Protein 8PUS (pdb70)

B-factor: mean 67.74, std 20.2, range [32.0, 167.31]

Radius of gyration: 21.37 Å; Cα contacts (8 Å, |Δi|>4): 788; chains: 1; bounding box: 56×50×57 Å

Organism: Mus musculus (NCBI:txid10090)

Nearest PDB structures (foldseek):
  8pum-assembly1_A  TM=1.002E+00  e=3.180E-78  Mus musculus
  1jg8-assembly1_C  TM=9.652E-01  e=4.808E-42  Thermotoga maritima
  1lw5-assembly1_B  TM=9.329E-01  e=9.599E-43  Thermotoga maritima
  4lnj-assembly1_A  TM=9.429E-01  e=7.594E-38  Escherichia coli WV_060327
  3lws-assembly3_E  TM=8.381E-01  e=1.483E-22  Exiguobacterium sibiricum 255-15

InterPro domains:
  IPR001597 Aromatic amino acid beta-eliminating lyase/threonine aldolase [PF01212] (42-331)
  IPR015421 Pyridoxal phosphate-dependent transferase, major domain [G3DSA:3.40.640.10] (36-288)
  IPR015422 Pyridoxal phosphate-dependent transferase, small domain [G3DSA:3.90.1150.10] (292-398)
  IPR015424 Pyridoxal phosphate-dependent transferase [SSF53383] (41-397)
  IPR023603 Low specificity L-threonine aldolase-like [NF041359] (39-389)
  IPR023603 Low specificity L-threonine aldolase-like [PIRSF017617] (39-391)

Solvent-accessible surface area: 15727 Å² total; per-residue (Å²): 102,87,2,25,0,82,19,0,69,36,8,170,29,23,108,50,4,136,142,21,45,90,104,25,103,59,15,24,15,26,148,66,108,5,66,12,2,100,74,0,31,103,109,0,9,154,43,2,59,26,92,113,5,11,1,0,25,67,14,64,27,0,0,15,0,0,0,37,8,21,5,129,133,230,48,2,16,0,0,0,2,75,84,3,67,1,72,66,117,14,160,39,5,7,67,124,87,21,61,8,103,28,63,44,14,46,6,82,77,123,4,22,6,46,49,87,57,0,81,149,14,3,62,186,7,71,70,38,124,198,65,50,46,14,29,0,0,3,5,9,0,3,2,7,22,14,4,0,31,13,0,66,36,79,19,0,102,75,0,10,121,26,0,96,81,53,60,2,128,0,0,1,3,1,15,18,1,8,4,0,2,31,40,66,221,48,73,13,12,95,0,6,108,30,18,51,0,0,0,3,6,0,25,30,4,7,0,1,45,61,1,0,0,0,0,2,47,109,123,23,12,44,52,2,94,156,26,5,86,88,54,61,0,18,47,96,92,4,0,60,35,0,8,0,0,27,32,1,19,76,47,1,96,113,8,1,40,124,3,24,113,14,0,49,102,0,0,99,6,5,94,110,52,90,20,96,13,6,68,16,79,14,86,49,7,65,1,1,1,0,42,0,82,11,50,91,29,66,13,54,68,0,12,114,111,0,68,49,65,50,88,110,1,74,77,121,41,49,124,36,5,88,0,27,10,88,62,56,72,147,104,4,0,11,0,0,0,3,75,68,7,54,63,88,20,1,52,6,0,7,86,5,0,60,11,6,6,65,79,46,142,145

Sequence (362 aa):
HMVDLRSDTVTRPGPAMRRAMAEAVVGDDDYGEDPTVHELQEKAAELLGVERTLFVPTNTMANLISVMGHCRRRGSQVLLGQECHLHVYEQGGVAQIAGVHSHPLPPDDLLPPYYGGTTLDLNELERALTRGSGSPYHPVCELVYLENTHSSAGGRVLPVDYLRQVCLLAHAHGARVHMDGARLMNAAVALRIPPARLVEHCDSVSFCFSKGLGAPVGALVGGSKDFIGEAWRLRKALGGGMRQAGVLAAAALVGLAEAEEVLPRDHENAQRFAKGLQDLASPICSVDPATVETNMVLVQVAGLPPSELCQRLQAVSAEEVAQTGRAVRVLLFPWTEQSVRAVWHRDVSAQDTELALKKWEFVLRQLRP

Structure (mmCIF, N/CA/C/O backbone):
data_8PUS
#
_entry.id   8PUS
#
_cell.length_a   83.694
_cell.length_b   100.524
_cell.length_c   171.257
_cell.angle_alpha   90.000
_cell.angle_beta   90.000
_cell.angle_gamma   90.000
#
_symmetry.space_group_name_H-M   'F 2 2 2'
#
loop_
_entity.id
_entity.type
_entity.pdbx_description
1 polymer 'L-threonine aldolase'
2 water water
#
loop_
_atom_site.group_PDB
_atom_site.id
_atom_site.type_symbol
_atom_site.label_atom_id
_atom_site.label_alt_id
_atom_site.label_comp_id
_atom_site.label_asym_id
_atom_site.label_entity_id
_atom_site.label_seq_id
_atom_site.pdbx_PDB_ins_code
_atom_site.Cartn_x
_atom_site.Cartn_y
_atom_site.Cartn_z
_atom_site.occupancy
_atom_site.B_iso_or_equiv
_atom_site.auth_seq_id
_atom_site.auth_comp_id
_atom_site.auth_asym_id
_atom_site.auth_atom_id
_atom_site.pdbx_PDB_model_num
ATOM 1 N N . HIS A 1 21 ? 22.61500 17.03800 -39.42400 1.000 89.68707 39 HIS A N 1
ATOM 2 C CA . HIS A 1 21 ? 22.49500 15.59400 -39.26000 1.000 90.37926 39 HIS A CA 1
ATOM 3 C C . HIS A 1 21 ? 22.45500 15.22100 -37.78100 1.000 85.20232 39 HIS A C 1
ATOM 4 O O . HIS A 1 21 ? 23.16400 15.80800 -36.96600 1.000 83.97059 39 HIS A O 1
ATOM 11 N N . MET A 1 22 ? 21.62200 14.23900 -37.44200 1.000 87.80263 40 MET A N 1
ATOM 12 C CA . MET A 1 22 ? 21.38800 13.83700 -36.06100 1.000 81.46240 40 MET A CA 1
ATOM 13 C C . MET A 1 22 ? 21.86000 12.40600 -35.85500 1.000 75.64854 40 MET A C 1
ATOM 14 O O . MET A 1 22 ? 21.50500 11.51300 -36.63200 1.000 71.88757 40 MET A O 1
ATOM 19 N N . VAL A 1 23 ? 22.65200 12.19300 -34.80800 1.000 71.33224 41 VAL A N 1
ATOM 20 C CA . VAL A 1 23 ? 23.04700 10.86000 -34.36100 1.000 68.28450 41 VAL A CA 1
ATOM 21 C C . VAL A 1 23 ? 22.65700 10.77400 -32.89100 1.000 65.86316 41 VAL A C 1
ATOM 22 O O . VAL A 1 23 ? 23.33400 11.34100 -32.02600 1.000 65.27362 41 VAL A O 1
ATOM 26 N N . ASP A 1 24 ? 21.56400 10.07100 -32.60500 1.000 61.20997 42 ASP A N 1
ATOM 27 C CA . ASP A 1 24 ? 20.96500 10.02400 -31.27400 1.000 57.38583 42 ASP A CA 1
ATOM 28 C C . ASP A 1 24 ? 21.43300 8.75900 -30.56200 1.000 59.07814 42 ASP A C 1
ATOM 29 O O . ASP A 1 24 ? 20.94600 7.66000 -30.84400 1.000 58.39384 42 ASP A O 1
ATOM 34 N N . LEU A 1 25 ? 22.37200 8.91700 -29.63100 1.000 58.42016 43 LEU A N 1
ATOM 35 C CA . LEU A 1 25 ? 22.87100 7.80900 -28.82700 1.000 57.39372 43 LEU A CA 1
ATOM 36 C C . LEU A 1 25 ? 22.45400 7.92700 -27.36600 1.000 57.33582 43 LEU A C 1
ATOM 37 O O . LEU A 1 25 ? 23.09700 7.33400 -26.49600 1.000 58.10960 43 LEU A O 1
ATOM 42 N N . ARG A 1 26 ? 21.39300 8.68800 -27.08100 1.000 56.93051 44 ARG A N 1
ATOM 43 C CA . ARG A 1 26 ? 20.91400 8.81300 -25.70800 1.000 58.20435 44 ARG A CA 1
ATOM 44 C C . ARG A 1 26 ? 20.40500 7.48100 -25.17700 1.000 54.36178 44 ARG A C 1
ATOM 45 O O . ARG A 1 26 ? 20.67800 7.12100 -24.02600 1.000 52.62473 44 ARG A O 1
ATOM 53 N N . SER A 1 27 ? 19.66500 6.73900 -25.99700 1.000 50.68502 45 SER A N 1
ATOM 54 C CA . SER A 1 27 ? 19.12400 5.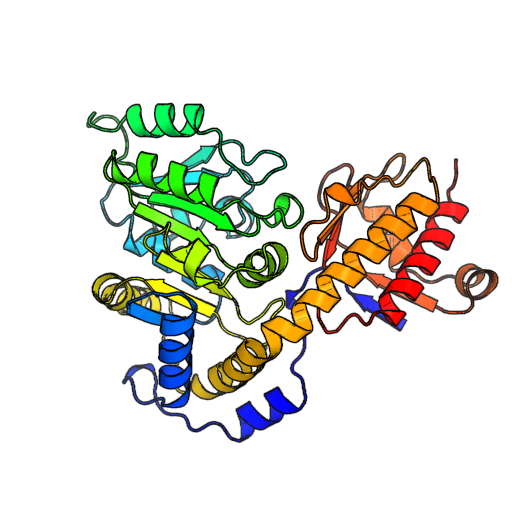45000 -25.58800 1.000 50.73240 45 SER A CA 1
ATOM 55 C C . SER A 1 27 ? 18.70700 4.67300 -26.82600 1.000 50.04284 45 SER A C 1
ATOM 56 O O . SER A 1 27 ? 18.52500 5.23900 -27.90700 1.000 46.98195 45 SER A O 1
ATOM 59 N N . ASP A 1 28 ? 18.55300 3.36400 -26.64900 1.000 46.66875 46 ASP A N 1
ATOM 60 C CA . ASP A 1 28 ? 18.04900 2.50100 -27.70600 1.000 45.38965 46 ASP A CA 1
ATOM 61 C C . ASP A 1 28 ? 16.52700 2.41300 -27.72100 1.000 50.87189 46 ASP A C 1
ATOM 62 O O . ASP A 1 28 ? 15.97400 1.66000 -28.53000 1.000 51.34300 46 ASP A O 1
ATOM 67 N N . THR A 1 29 ? 15.83800 3.16000 -26.84900 1.000 48.30842 47 THR A N 1
ATOM 68 C CA . THR A 1 29 ? 14.38200 3.24200 -26.91000 1.000 51.69304 47 THR A CA 1
ATOM 69 C C . THR A 1 29 ? 13.88700 4.11000 -28.06200 1.000 46.67928 47 THR A C 1
ATOM 70 O O . THR A 1 29 ? 12.70800 4.02100 -28.42300 1.000 44.87907 47 THR A O 1
ATOM 74 N N . VAL A 1 30 ? 14.75100 4.93300 -28.65400 1.000 45.24753 48 VAL A N 1
ATOM 75 C CA . VAL A 1 30 ? 14.32500 5.89000 -29.67100 1.000 46.93721 48 VAL A CA 1
ATOM 76 C C . VAL A 1 30 ? 14.17500 5.21600 -31.02800 1.000 48.65847 48 VAL A C 1
ATOM 77 O O . VAL A 1 30 ? 13.93900 5.88900 -32.03700 1.000 54.01963 48 VAL A O 1
ATOM 81 N N . THR A 1 31 ? 14.31300 3.89200 -31.06900 1.000 44.98697 49 THR A N 1
ATOM 82 C CA . THR A 1 31 ? 14.15100 3.17600 -32.32800 1.000 48.59267 49 THR A CA 1
ATOM 83 C C . THR A 1 31 ? 12.74200 3.37300 -32.86800 1.000 50.85873 49 THR A C 1
ATOM 84 O O . THR A 1 31 ? 11.75600 3.19600 -32.14800 1.000 49.57700 49 THR A O 1
ATOM 88 N N . ARG A 1 32 ? 12.65500 3.74300 -34.13400 1.000 51.48512 50 ARG A N 1
ATOM 89 C CA . ARG A 1 32 ? 11.41800 4.00700 -34.84100 1.000 52.91424 50 ARG A CA 1
ATOM 90 C C . ARG A 1 32 ? 11.06200 2.83700 -35.75500 1.000 55.97250 50 ARG A C 1
ATOM 91 O O . ARG A 1 32 ? 11.94800 2.14700 -36.26300 1.000 61.97322 50 ARG A O 1
ATOM 99 N N . PRO A 1 33 ? 9.77000 2.57600 -35.96700 1.000 58.39911 51 PRO A N 1
ATOM 100 C CA . PRO A 1 33 ? 9.37200 1.37200 -36.71200 1.000 57.30687 51 PRO A CA 1
ATOM 101 C C . PRO A 1 33 ? 9.80700 1.42900 -38.16800 1.000 62.86543 51 PRO A C 1
ATOM 102 O O . PRO A 1 33 ? 9.73800 2.47400 -38.82000 1.000 64.46036 51 PRO A O 1
ATOM 106 N N . GLY A 1 34 ? 10.25400 0.28400 -38.67500 1.000 64.57090 52 GLY A N 1
ATOM 107 C CA . GLY A 1 34 ? 10.62900 0.15800 -40.06500 1.000 63.63921 52 GLY A CA 1
ATOM 108 C C . GLY A 1 34 ? 9.43600 -0.16400 -40.94400 1.000 68.46347 52 GLY A C 1
ATOM 109 O O . GLY A 1 34 ? 8.32100 -0.38100 -40.46100 1.000 72.62976 52 GLY A O 1
ATOM 110 N N . PRO A 1 35 ? 9.64600 -0.19600 -42.26300 1.000 69.13724 53 PRO A N 1
ATOM 111 C CA . PRO A 1 35 ? 8.51300 -0.45600 -43.17200 1.000 71.32697 53 PRO A CA 1
ATOM 112 C C . PRO A 1 35 ? 7.91600 -1.84100 -43.01600 1.000 71.10063 53 PRO A C 1
ATOM 113 O O . PRO A 1 35 ? 6.70800 -2.00400 -43.21000 1.000 72.37447 53 PRO A O 1
ATOM 117 N N . ALA A 1 36 ? 8.72800 -2.85100 -42.69300 1.000 69.19777 54 ALA A N 1
ATOM 118 C CA . ALA A 1 36 ? 8.17600 -4.17900 -42.44800 1.000 70.91377 54 ALA A CA 1
ATOM 119 C C . ALA A 1 36 ? 7.30600 -4.18400 -41.19700 1.000 70.32422 54 ALA A C 1
ATOM 120 O O . ALA A 1 36 ? 6.26600 -4.85300 -41.15400 1.000 69.57150 54 ALA A O 1
ATOM 122 N N . MET A 1 37 ? 7.71600 -3.43700 -40.16900 1.000 66.07108 55 MET A N 1
ATOM 123 C CA . MET A 1 37 ? 6.89900 -3.31300 -38.96800 1.000 62.95228 55 MET A CA 1
ATOM 124 C C . MET A 1 37 ? 5.62700 -2.52300 -39.24400 1.000 64.33666 55 MET A C 1
ATOM 125 O O . MET A 1 37 ? 4.54800 -2.89100 -38.76800 1.000 68.33188 55 MET A O 1
ATOM 130 N N . ARG A 1 38 ? 5.73600 -1.42800 -40.00300 1.000 66.51587 56 ARG A N 1
ATOM 131 C CA . ARG A 1 38 ? 4.55700 -0.62300 -40.30700 1.000 66.57114 56 ARG A CA 1
ATOM 132 C C . ARG A 1 38 ? 3.53600 -1.42200 -41.10400 1.000 70.30580 56 ARG A C 1
ATOM 133 O O . ARG A 1 38 ? 2.32500 -1.26900 -40.90300 1.000 70.09788 56 ARG A O 1
ATOM 141 N N . ARG A 1 39 ? 4.00400 -2.28400 -42.00900 1.000 70.55320 57 ARG A N 1
ATOM 142 C CA . ARG A 1 39 ? 3.08900 -3.14500 -42.75000 1.000 73.68778 57 ARG A CA 1
ATOM 143 C C . ARG A 1 39 ? 2.45400 -4.19000 -41.84100 1.000 72.04548 57 ARG A C 1
ATOM 144 O O . ARG A 1 39 ? 1.25400 -4.46700 -41.95200 1.000 66.77380 57 ARG A O 1
ATOM 152 N N . ALA A 1 40 ? 3.24300 -4.77900 -40.93800 1.000 69.43727 58 ALA A N 1
ATOM 153 C CA . ALA A 1 40 ? 2.72100 -5.82100 -40.06100 1.000 66.27374 58 ALA A CA 1
ATOM 154 C C . ALA A 1 40 ? 1.59700 -5.29000 -39.18000 1.000 66.60272 58 ALA A C 1
ATOM 155 O O . ALA A 1 40 ? 0.61200 -5.99400 -38.92800 1.000 66.85012 58 ALA A O 1
ATOM 157 N N . MET A 1 41 ? 1.72400 -4.04600 -38.71200 1.000 63.65500 59 MET A N 1
ATOM 158 C CA . MET A 1 41 ? 0.67500 -3.45000 -37.89200 1.000 63.57078 59 MET A CA 1
ATOM 159 C C . MET A 1 41 ? -0.60600 -3.24800 -38.69000 1.000 66.12898 59 MET A C 1
ATOM 160 O O . MET A 1 41 ? -1.70600 -3.50900 -38.18800 1.000 61.29156 59 MET A O 1
ATOM 165 N N . ALA A 1 42 ? -0.48300 -2.77800 -39.93300 1.000 62.12324 60 ALA A N 1
ATOM 166 C CA . ALA A 1 42 ? -1.66000 -2.55200 -40.76200 1.000 68.12396 60 ALA A CA 1
ATOM 167 C C . ALA A 1 42 ? -2.27900 -3.85000 -41.25800 1.000 67.70549 60 ALA A C 1
ATOM 168 O O . ALA A 1 42 ? -3.44600 -3.85100 -41.66000 1.000 73.33248 60 ALA A O 1
ATOM 170 N N . GLU A 1 43 ? -1.53200 -4.95100 -41.23100 1.000 70.53477 61 GLU A N 1
ATOM 171 C CA . GLU A 1 43 ? -2.02700 -6.24200 -41.68400 1.000 71.44804 61 GLU A CA 1
ATOM 172 C C . GLU A 1 43 ? -2.24800 -7.22100 -40.53700 1.000 68.97406 61 GLU A C 1
ATOM 173 O O . GLU A 1 43 ? -2.43600 -8.41400 -40.78300 1.000 71.06115 61 GLU A O 1
ATOM 179 N N . ALA A 1 44 ? -2.24400 -6.74700 -39.29500 1.000 69.28725 62 ALA A N 1
ATOM 180 C CA . ALA A 1 44 ? -2.34200 -7.64600 -38.15400 1.000 63.49709 62 ALA A CA 1
ATOM 181 C C . ALA A 1 44 ? -3.75700 -8.18900 -38.00400 1.000 63.51814 62 ALA A C 1
ATOM 182 O O . ALA A 1 44 ? -4.74300 -7.47000 -38.19000 1.000 61.51264 62 ALA A O 1
ATOM 184 N N . VAL A 1 45 ? -3.84900 -9.47400 -37.67600 1.000 60.81255 63 VAL A N 1
ATOM 185 C CA . VAL A 1 45 ? -5.11300 -10.09600 -37.30200 1.000 58.03591 63 VAL A CA 1
ATOM 186 C C . VAL A 1 45 ? -5.25900 -9.95200 -35.79300 1.000 59.50713 63 VAL A C 1
ATOM 187 O O . VAL A 1 45 ? -4.43700 -10.47200 -35.03000 1.000 57.37530 63 VAL A O 1
ATOM 191 N N . VAL A 1 46 ? -6.29400 -9.23400 -35.35900 1.000 54.74341 64 VAL A N 1
ATOM 192 C CA . VAL A 1 46 ? -6.41400 -8.82900 -33.96700 1.000 57.37530 64 VAL A CA 1
ATOM 193 C C . VAL A 1 46 ? -7.74600 -9.28800 -33.39300 1.000 57.65691 64 VAL A C 1
ATOM 194 O O . VAL A 1 46 ? -8.68300 -9.63600 -34.11500 1.000 55.54350 64 VAL A O 1
ATOM 198 N N . GLY A 1 47 ? -7.80800 -9.28200 -32.06800 1.000 57.07000 65 GLY A N 1
ATOM 199 C CA . GLY A 1 47 ? -9.02800 -9.49300 -31.32700 1.000 54.90922 65 GLY A CA 1
ATOM 200 C C . GLY A 1 47 ? -8.90500 -8.83100 -29.97200 1.000 52.49577 65 GLY A C 1
ATOM 201 O O . GLY A 1 47 ? -7.97900 -8.05900 -29.72000 1.000 51.57987 65 GLY A O 1
ATOM 202 N N . ASP A 1 48 ? -9.84500 -9.14200 -29.08800 1.000 55.25926 66 ASP A N 1
ATOM 203 C CA . ASP A 1 48 ? -9.79700 -8.59900 -27.73400 1.000 53.50378 66 ASP A CA 1
ATOM 204 C C . ASP A 1 48 ? -8.88400 -9.48100 -26.88700 1.000 49.49804 66 ASP A C 1
ATOM 205 O O . ASP A 1 48 ? -9.23600 -10.62000 -26.55900 1.000 48.91902 66 ASP A O 1
ATOM 210 N N . ASP A 1 49 ? -7.70100 -8.96000 -26.54400 1.000 48.58740 67 ASP A N 1
ATOM 211 C CA . ASP A 1 49 ? -6.77200 -9.72100 -25.71400 1.000 49.31118 67 ASP A CA 1
ATOM 212 C C . ASP A 1 49 ? -7.34900 -9.98400 -24.33000 1.000 51.07981 67 ASP A C 1
ATOM 213 O O . ASP A 1 49 ? -7.07200 -11.03200 -23.73600 1.000 53.90383 67 ASP A O 1
ATOM 218 N N . ASP A 1 50 ? -8.15600 -9.05300 -23.80700 1.000 51.40880 68 ASP A N 1
ATOM 219 C CA . ASP A 1 50 ? -8.77600 -9.24800 -22.49800 1.000 50.35604 68 ASP A CA 1
ATOM 220 C C . ASP A 1 50 ? -9.63400 -10.50600 -22.46600 1.000 51.30352 68 ASP A C 1
ATOM 221 O O . ASP A 1 50 ? -9.75600 -11.14700 -21.41600 1.000 54.31704 68 ASP A O 1
ATOM 226 N N . TYR A 1 51 ? -10.22900 -10.87500 -23.59500 1.000 52.26153 69 TYR A N 1
ATOM 227 C CA . TYR A 1 51 ? -10.94600 -12.13600 -23.72000 1.000 51.20614 69 TYR A CA 1
ATOM 228 C C . TYR A 1 51 ? -10.05400 -13.26300 -24.22100 1.000 53.36692 69 TYR A C 1
ATOM 229 O O . TYR A 1 51 ? -10.52700 -14.39600 -24.35400 1.000 52.80370 69 TYR A O 1
ATOM 238 N N . GLY A 1 52 ? -8.78500 -12.98100 -24.49500 1.000 52.57736 70 GLY A N 1
ATOM 239 C CA . GLY A 1 52 ? -7.89700 -13.97400 -25.07700 1.000 54.46706 70 GLY A CA 1
ATOM 240 C C . GLY A 1 52 ? -8.23000 -14.30200 -26.51500 1.000 54.74341 70 GLY A C 1
ATOM 241 O O . GLY A 1 52 ? -8.13800 -15.46900 -26.91800 1.000 55.81722 70 GLY A O 1
ATOM 242 N N . GLU A 1 53 ? -8.61400 -13.29700 -27.30500 1.000 53.35903 71 GLU A N 1
ATOM 243 C CA . GLU A 1 53 ? -9.09100 -13.51300 -28.66500 1.000 53.04057 71 GLU A CA 1
ATOM 244 C C . GLU A 1 53 ? -8.23500 -12.79800 -29.70600 1.000 55.14872 71 GLU A C 1
ATOM 245 O O . GLU A 1 53 ? -8.66900 -12.63000 -30.85000 1.000 51.77200 71 GLU A O 1
ATOM 251 N N . ASP A 1 54 ? -7.02400 -12.37300 -29.34000 1.000 55.90144 72 ASP A N 1
ATOM 252 C CA . ASP A 1 54 ? -6.12300 -11.76300 -30.30500 1.000 57.54111 72 ASP A CA 1
ATOM 253 C C . ASP A 1 54 ? -5.11800 -12.80300 -30.77400 1.000 54.66445 72 ASP A C 1
ATOM 254 O O . ASP A 1 54 ? -4.23800 -13.19600 -29.99200 1.000 57.84641 72 ASP A O 1
ATOM 259 N N . PRO A 1 55 ? -5.19700 -13.27200 -32.02200 1.000 57.64375 73 PRO A N 1
ATOM 260 C CA . PRO A 1 55 ? -4.28500 -14.34100 -32.45600 1.000 58.03064 73 PRO A CA 1
ATOM 261 C C . PRO A 1 55 ? -2.83700 -13.89800 -32.58700 1.000 61.04153 73 PRO A C 1
ATOM 262 O O . PRO A 1 55 ? -1.93400 -14.71000 -32.34900 1.000 58.02801 73 PRO A O 1
ATOM 266 N N . THR A 1 56 ? -2.58200 -12.64100 -32.96300 1.000 60.17827 74 THR A N 1
ATOM 267 C CA . THR A 1 56 ? -1.20300 -12.18800 -33.11600 1.000 54.84342 74 THR A CA 1
ATOM 268 C C . THR A 1 56 ? -0.50800 -12.07300 -31.76400 1.000 57.84904 74 THR A C 1
ATOM 269 O O . THR A 1 56 ? 0.67900 -12.39600 -31.64200 1.000 55.54877 74 THR A O 1
ATOM 273 N N . VAL A 1 57 ? -1.23100 -11.62000 -30.73500 1.000 58.38858 75 VAL A N 1
ATOM 274 C CA . VAL A 1 57 ? -0.67100 -11.61000 -29.38500 1.000 54.08280 75 VAL A CA 1
ATOM 275 C C . VAL A 1 57 ? -0.35400 -13.02900 -28.93500 1.000 54.01174 75 VAL A C 1
ATOM 276 O O . VAL A 1 57 ? 0.70000 -13.28800 -28.34500 1.000 56.77786 75 VAL A O 1
ATOM 280 N N . HIS A 1 58 ? -1.25500 -13.97300 -29.21400 1.000 56.72785 76 HIS A N 1
ATOM 281 C CA . HIS A 1 58 ? -1.00300 -15.36300 -28.85300 1.000 59.20710 76 HIS A CA 1
ATOM 282 C C . HIS A 1 58 ? 0.19300 -15.92500 -29.61600 1.000 61.88900 76 HIS A C 1
ATOM 283 O O . HIS A 1 58 ? 0.96700 -16.72000 -29.07100 1.000 63.73922 76 HIS A O 1
ATOM 290 N N . GLU A 1 59 ? 0.36200 -15.52500 -30.88000 1.000 56.70417 77 GLU A N 1
ATOM 291 C CA . GLU A 1 59 ? 1.52000 -15.97700 -31.64500 1.000 61.74161 77 GLU A CA 1
ATOM 292 C C . GLU A 1 59 ? 2.81600 -15.43900 -31.05300 1.000 59.44134 77 GLU A C 1
ATOM 293 O O . GLU A 1 59 ? 3.81000 -16.16800 -30.95600 1.000 60.09142 77 GLU A O 1
ATOM 299 N N . LEU A 1 60 ? 2.82500 -14.16600 -30.65300 1.000 60.68622 78 LEU A N 1
ATOM 300 C CA . LEU A 1 60 ? 4.01400 -13.59600 -30.03000 1.000 56.81207 78 LEU A CA 1
ATOM 301 C C . LEU A 1 60 ? 4.31600 -14.27200 -28.70100 1.000 56.26201 78 LEU A C 1
ATOM 302 O O . LEU A 1 60 ? 5.47800 -14.56900 -28.39800 1.000 57.36477 78 LEU A O 1
ATOM 307 N N . GLN A 1 61 ? 3.28200 -14.52800 -27.89400 1.000 55.58824 79 GLN A N 1
ATOM 308 C CA . GLN A 1 61 ? 3.50200 -15.13100 -26.58400 1.000 59.35712 79 GLN A CA 1
ATOM 309 C C . GLN A 1 61 ? 4.00100 -16.56700 -26.69600 1.000 60.78097 79 GLN A C 1
ATOM 310 O O . GLN A 1 61 ? 4.80400 -17.00800 -25.86400 1.000 57.45163 79 GLN A O 1
ATOM 316 N N . GLU A 1 62 ? 3.55400 -17.30500 -27.71500 1.000 55.37243 80 GLU A N 1
ATOM 317 C CA . GLU A 1 62 ? 4.02000 -18.67600 -27.89200 1.000 59.81243 80 GLU A CA 1
ATOM 318 C C . GLU A 1 62 ? 5.44600 -18.71500 -28.42500 1.000 61.61528 80 GLU A C 1
ATOM 319 O O . GLU A 1 62 ? 6.26000 -19.52900 -27.97300 1.000 65.90001 80 GLU A O 1
ATOM 325 N N . LYS A 1 63 ? 5.76500 -17.85400 -29.39500 1.000 60.47567 81 LYS A N 1
ATOM 326 C CA . LYS A 1 63 ? 7.11900 -17.83000 -29.94100 1.000 62.19693 81 LYS A CA 1
ATOM 327 C C . LYS A 1 63 ? 8.12700 -17.36700 -28.89800 1.000 60.46251 81 LYS A C 1
ATOM 328 O O . LYS A 1 63 ? 9.22100 -17.93200 -28.79000 1.000 62.40485 81 LYS A O 1
ATOM 334 N N . ALA A 1 64 ? 7.77800 -16.33700 -28.12600 1.000 61.62318 82 ALA A N 1
ATOM 335 C CA . ALA A 1 64 ? 8.67900 -15.86300 -27.08300 1.000 60.60200 82 ALA A CA 1
ATOM 336 C C . ALA A 1 64 ? 8.85800 -16.89800 -25.98100 1.000 60.37040 82 ALA A C 1
ATOM 337 O O . ALA A 1 64 ? 9.94400 -16.99700 -25.39800 1.000 58.63598 82 ALA A O 1
ATOM 339 N N . ALA A 1 65 ? 7.81300 -17.67300 -25.68100 1.000 57.85694 83 ALA A N 1
ATOM 340 C CA . ALA A 1 65 ? 7.94200 -18.72800 -24.68200 1.000 61.60475 83 ALA A CA 1
ATOM 341 C C . ALA A 1 65 ? 8.92500 -19.79700 -25.14000 1.000 62.58119 83 ALA A C 1
ATOM 342 O O . ALA A 1 65 ? 9.70600 -20.31800 -24.33500 1.000 62.30221 83 ALA A O 1
ATOM 344 N N . GLU A 1 66 ? 8.90500 -20.13000 -26.43100 1.000 62.78384 84 GLU A N 1
ATOM 345 C CA . GLU A 1 66 ? 9.85500 -21.09900 -26.96500 1.000 66.03160 84 GLU A CA 1
ATOM 346 C C . GLU A 1 66 ? 11.26300 -20.51900 -27.00400 1.000 62.48381 84 GLU A C 1
ATOM 347 O O . GLU A 1 66 ? 12.23900 -21.22100 -26.71700 1.000 65.49469 84 GLU A O 1
ATOM 353 N N . LEU A 1 67 ? 11.38200 -19.23600 -27.35600 1.000 60.14932 85 LEU A N 1
ATOM 354 C CA . LEU A 1 67 ? 12.68900 -18.58900 -27.39300 1.000 62.69436 85 LEU A CA 1
ATOM 355 C C . LEU A 1 67 ? 13.32100 -18.53100 -26.00700 1.000 60.55463 85 LEU A C 1
ATOM 356 O O . LEU A 1 67 ? 14.52500 -18.77100 -25.85300 1.000 60.80466 85 LEU A O 1
ATOM 361 N N . LEU A 1 68 ? 12.52700 -18.21400 -24.98700 1.000 60.73097 86 LEU A N 1
ATOM 362 C CA . LEU A 1 68 ? 13.03600 -18.04300 -23.63300 1.000 60.63885 86 LEU A CA 1
ATOM 363 C C . LEU A 1 68 ? 13.05100 -19.33400 -22.82500 1.000 60.85466 86 LEU A C 1
ATOM 364 O O . LEU A 1 68 ? 13.66100 -19.36300 -21.75200 1.000 59.91771 86 LEU A O 1
ATOM 369 N N . GLY A 1 69 ? 12.40000 -20.39100 -23.30100 1.000 59.02023 87 GLY A N 1
ATOM 370 C CA . GLY A 1 69 ? 12.34900 -21.62700 -22.54400 1.000 56.84892 87 GLY A CA 1
ATOM 371 C C . GLY A 1 69 ? 11.42000 -21.60200 -21.35000 1.000 56.87787 87 GLY A C 1
ATOM 372 O O . GLY A 1 69 ? 11.64500 -22.34100 -20.38600 1.000 60.58358 87 GLY A O 1
ATOM 373 N N . VAL A 1 70 ? 10.38200 -20.77200 -21.38300 1.000 59.59925 88 VAL A N 1
ATOM 374 C CA . VAL A 1 70 ? 9.40100 -20.70400 -20.30900 1.000 54.99344 88 VAL A CA 1
ATOM 375 C C . VAL A 1 70 ? 8.10600 -21.35600 -20.78200 1.000 57.21212 88 VAL A C 1
ATOM 376 O O . VAL A 1 70 ? 7.91100 -21.62100 -21.96900 1.000 58.83337 88 VAL A O 1
ATOM 380 N N . GLU A 1 71 ? 7.20500 -21.61000 -19.83000 1.000 56.01724 89 GLU A N 1
ATOM 381 C CA . GLU A 1 71 ? 5.93500 -22.24600 -20.16500 1.000 57.99643 89 GLU A CA 1
ATOM 382 C C . GLU A 1 71 ? 4.98800 -21.27200 -20.85900 1.000 56.67785 89 GLU A C 1
ATOM 383 O O . GLU A 1 71 ? 4.37600 -21.61000 -21.87600 1.000 52.89582 89 GLU A O 1
ATOM 389 N N . ARG A 1 72 ? 4.85600 -20.06000 -20.32400 1.000 56.16463 90 ARG A N 1
ATOM 390 C CA . ARG A 1 72 ? 3.93700 -19.06900 -20.86700 1.000 57.23055 90 ARG A CA 1
ATOM 391 C C . ARG A 1 72 ? 4.58400 -17.69100 -20.83000 1.000 52.48787 90 ARG A C 1
ATOM 392 O O . ARG A 1 72 ? 5.59300 -17.47000 -20.15600 1.000 47.54254 90 ARG A O 1
ATOM 400 N N . THR A 1 73 ? 3.98300 -16.75900 -21.56600 1.000 50.65081 91 THR A N 1
ATOM 401 C CA . THR A 1 73 ? 4.37200 -15.35800 -21.52200 1.000 46.06079 91 THR A CA 1
ATOM 402 C C . THR A 1 73 ? 3.12100 -14.48900 -21.57900 1.000 48.31632 91 THR A C 1
ATOM 403 O O . THR A 1 73 ? 2.05100 -14.93400 -22.00300 1.000 52.08519 91 THR A O 1
ATOM 407 N N . LEU A 1 74 ? 3.26400 -13.23800 -21.14100 1.000 47.26356 92 LEU A N 1
ATOM 408 C CA . LEU A 1 74 ? 2.13300 -12.31700 -21.03600 1.000 52.26416 92 LEU A CA 1
ATOM 409 C C . LEU A 1 74 ? 2.56000 -10.95000 -21.55400 1.000 47.92154 92 LEU A C 1
ATOM 410 O O . LEU A 1 74 ? 3.39200 -10.28300 -20.93200 1.000 43.81841 92 LEU A O 1
ATOM 415 N N . PHE A 1 75 ? 1.96800 -10.52600 -22.67000 1.000 43.56838 93 PHE A N 1
ATOM 416 C CA . PHE A 1 75 ? 2.30400 -9.24400 -23.27900 1.000 42.86303 93 PHE A CA 1
ATOM 417 C C . PHE A 1 75 ? 1.84100 -8.09000 -22.39500 1.000 46.70034 93 PHE A C 1
ATOM 418 O O . PHE A 1 75 ? 0.71000 -8.08900 -21.89800 1.000 43.88684 93 PHE A O 1
ATOM 426 N N . VAL A 1 76 ? 2.71400 -7.10500 -22.20400 1.000 42.71565 94 VAL A N 1
ATOM 427 C CA . VAL A 1 76 ? 2.41000 -5.95300 -21.35500 1.000 47.81100 94 VAL A CA 1
ATOM 428 C C . VAL A 1 76 ? 2.81700 -4.68700 -22.09600 1.000 45.08698 94 VAL A C 1
ATOM 429 O O . VAL A 1 76 ? 3.56600 -4.74400 -23.08500 1.000 40.49959 94 VAL A O 1
ATOM 433 N N . PRO A 1 77 ? 2.33700 -3.51900 -21.64800 1.000 46.62664 95 PRO A N 1
ATOM 434 C CA . PRO A 1 77 ? 2.68800 -2.27900 -22.36500 1.000 40.82595 95 PRO A CA 1
ATOM 435 C C . PRO A 1 77 ? 4.15700 -1.90600 -22.27800 1.000 42.68143 95 PRO A C 1
ATOM 436 O O . PRO A 1 77 ? 4.73000 -1.46500 -23.28100 1.000 45.30543 95 PRO A O 1
ATOM 440 N N . THR A 1 78 ? 4.78300 -2.04300 -21.10900 1.000 45.24490 96 THR A N 1
ATOM 441 C CA . THR A 1 78 ? 6.14900 -1.57700 -20.91500 1.000 43.87631 96 THR A CA 1
ATOM 442 C C . THR A 1 78 ? 6.94200 -2.60600 -20.12300 1.000 45.96604 96 THR A C 1
ATOM 443 O O . THR A 1 78 ? 6.38200 -3.44600 -19.41300 1.000 42.45772 96 THR A O 1
ATOM 447 N N . ASN A 1 79 ? 8.27100 -2.52000 -20.24100 1.000 46.61348 97 ASN A N 1
ATOM 448 C CA . ASN A 1 79 ? 9.13000 -3.35100 -19.40700 1.000 45.97130 97 ASN A CA 1
ATOM 449 C C . ASN A 1 79 ? 9.04600 -2.94200 -17.94200 1.000 41.91292 97 ASN A C 1
ATOM 450 O O . ASN A 1 79 ? 9.29400 -3.76900 -17.05600 1.000 37.95192 97 ASN A O 1
ATOM 455 N N . THR A 1 80 ? 8.70900 -1.67800 -17.67000 1.000 43.29203 98 THR A N 1
ATOM 456 C CA . THR A 1 80 ? 8.46200 -1.25100 -16.29800 1.000 41.70237 98 THR A CA 1
ATOM 457 C C . THR A 1 80 ? 7.34200 -2.06700 -15.66300 1.000 42.19453 98 THR A C 1
ATOM 458 O O . THR A 1 80 ? 7.48300 -2.56900 -14.54200 1.000 43.49206 98 THR A O 1
ATOM 462 N N . MET A 1 81 ? 6.21600 -2.21600 -16.36700 1.000 43.41047 99 MET A N 1
ATOM 463 C CA . MET A 1 81 ? 5.11600 -2.99300 -15.80700 1.000 41.40760 99 MET A CA 1
ATOM 464 C C . MET A 1 81 ? 5.48600 -4.46400 -15.68500 1.000 40.89701 99 MET A C 1
ATOM 465 O O . MET A 1 81 ? 5.06800 -5.13400 -14.73500 1.000 38.60726 99 MET A O 1
ATOM 470 N N . ALA A 1 82 ? 6.27800 -4.98100 -16.62800 1.000 40.34168 100 ALA A N 1
ATOM 471 C CA . ALA A 1 82 ? 6.69000 -6.38000 -16.56400 1.000 41.99977 100 ALA A CA 1
ATOM 472 C C . ALA A 1 82 ? 7.50300 -6.66200 -15.30700 1.000 41.98924 100 ALA A C 1
ATOM 473 O O . ALA A 1 82 ? 7.29600 -7.68300 -14.64100 1.000 41.47603 100 ALA A O 1
ATOM 475 N N . ASN A 1 83 ? 8.43600 -5.76700 -14.96600 1.000 39.85215 101 ASN A N 1
ATOM 476 C CA . ASN A 1 83 ? 9.21400 -5.94000 -13.74200 1.000 44.27899 101 ASN A CA 1
ATOM 477 C C . ASN A 1 83 ? 8.33500 -5.79200 -12.50900 1.000 42.19453 101 ASN A C 1
ATOM 478 O O . ASN A 1 83 ? 8.46300 -6.56200 -11.55000 1.000 41.45234 101 ASN A O 1
ATOM 483 N N . LEU A 1 84 ? 7.44500 -4.79900 -12.51800 1.000 39.55211 102 LEU A N 1
ATOM 484 C CA . LEU A 1 84 ? 6.56700 -4.57400 -11.37800 1.000 40.77857 102 LEU A CA 1
ATOM 485 C C . LEU A 1 84 ? 5.63500 -5.76000 -11.16100 1.000 42.23664 102 LEU A C 1
ATOM 486 O O . LEU A 1 84 ? 5.38500 -6.16200 -10.01900 1.000 42.46825 102 LEU A O 1
ATOM 491 N N . ILE A 1 85 ? 5.12300 -6.34100 -12.24700 1.000 41.46813 103 ILE A N 1
ATOM 492 C CA . ILE A 1 85 ? 4.25900 -7.51300 -12.13000 1.000 40.89438 103 ILE A CA 1
ATOM 493 C C . ILE A 1 85 ? 5.03100 -8.68300 -11.53700 1.000 41.18652 103 ILE A C 1
ATOM 494 O O . ILE A 1 85 ? 4.52300 -9.40900 -10.67300 1.000 43.75788 103 ILE A O 1
ATOM 499 N N . SER A 1 86 ? 6.27000 -8.88400 -11.98700 1.000 37.36501 104 SER A N 1
ATOM 500 C CA . SER A 1 86 ? 7.05800 -10.01300 -11.50500 1.000 43.85263 104 SER A CA 1
ATOM 501 C C . SER A 1 86 ? 7.34600 -9.89300 -10.01500 1.000 42.30244 104 SER A C 1
ATOM 502 O O . SER A 1 86 ? 7.19500 -10.86300 -9.26400 1.000 41.77080 104 SER A O 1
ATOM 505 N N . VAL A 1 87 ? 7.76300 -8.70500 -9.57000 1.000 38.97836 105 VAL A N 1
ATOM 506 C CA . VAL A 1 87 ? 8.02200 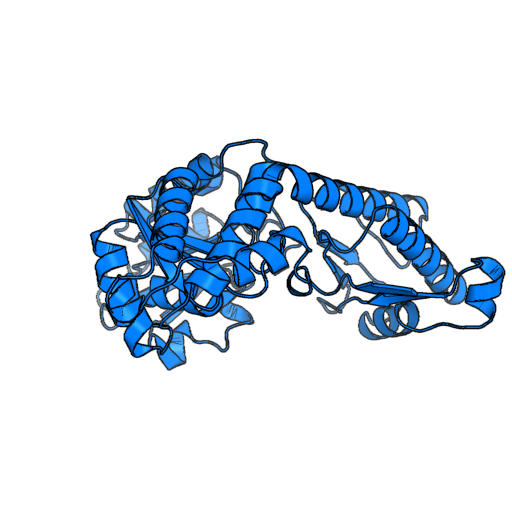-8.49200 -8.14800 1.000 43.28940 105 VAL A CA 1
ATOM 507 C C . VAL A 1 87 ? 6.75700 -8.74300 -7.33700 1.000 49.26907 105 VAL A C 1
ATOM 508 O O . VAL A 1 87 ? 6.78300 -9.43000 -6.30800 1.000 47.74783 105 VAL A O 1
ATOM 512 N N . MET A 1 88 ? 5.62700 -8.19100 -7.79300 1.000 48.50055 106 MET A N 1
ATOM 513 C CA . MET A 1 88 ? 4.36600 -8.41500 -7.09500 1.000 48.15051 106 MET A CA 1
ATOM 514 C C . MET A 1 88 ? 3.97100 -9.88400 -7.11500 1.000 50.00336 106 MET A C 1
ATOM 515 O O . MET A 1 88 ? 3.35300 -10.37100 -6.16500 1.000 52.40892 106 MET A O 1
ATOM 520 N N . GLY A 1 89 ? 4.33100 -10.60800 -8.17700 1.000 51.67988 107 GLY A N 1
ATOM 521 C CA . GLY A 1 89 ? 3.96100 -12.00900 -8.26300 1.000 58.12013 107 GLY A CA 1
ATOM 522 C C . GLY A 1 89 ? 4.76100 -12.90300 -7.33900 1.000 57.31740 107 GLY A C 1
ATOM 523 O O . GLY A 1 89 ? 4.25200 -13.92200 -6.86400 1.000 57.14896 107 GLY A O 1
ATOM 524 N N . HIS A 1 90 ? 6.01700 -12.54500 -7.07500 1.000 51.80621 108 HIS A N 1
ATOM 525 C CA . HIS A 1 90 ? 6.85800 -13.33500 -6.18200 1.000 52.99846 108 HIS A CA 1
ATOM 526 C C . HIS A 1 90 ? 6.76900 -12.86900 -4.73500 1.000 51.41406 108 HIS A C 1
ATOM 527 O O . HIS A 1 90 ? 6.81900 -13.69500 -3.81800 1.000 48.91376 108 HIS A O 1
ATOM 534 N N . CYS A 1 91 ? 6.63700 -11.56600 -4.51200 1.000 50.55343 109 CYS A N 1
ATOM 535 C CA . CYS A 1 91 ? 6.66600 -10.98600 -3.17400 1.000 55.11450 109 CYS A CA 1
ATOM 536 C C . CYS A 1 91 ? 5.25900 -10.55400 -2.77400 1.000 63.53920 109 CYS A C 1
ATOM 537 O O . CYS A 1 91 ? 4.95500 -9.36600 -2.64700 1.000 65.35520 109 CYS A O 1
ATOM 540 N N . ARG A 1 92 ? 4.39000 -11.53900 -2.57000 1.000 85.43393 110 ARG A N 1
ATOM 541 C CA . ARG A 1 92 ? 3.02700 -11.24600 -2.15200 1.000 98.21704 110 ARG A CA 1
ATOM 542 C C . ARG A 1 92 ? 2.86700 -11.27500 -0.64300 1.000 93.98495 110 ARG A C 1
ATOM 543 O O . ARG A 1 92 ? 2.00700 -10.56900 -0.10500 1.000 97.81699 110 ARG A O 1
ATOM 551 N N . ARG A 1 93 ? 3.67900 -12.07600 0.04200 1.000 83.76267 111 ARG A N 1
ATOM 552 C CA . ARG A 1 93 ? 3.60800 -12.17000 1.49200 1.000 84.42328 111 ARG A CA 1
ATOM 553 C C . ARG A 1 93 ? 3.81900 -10.80500 2.13100 1.000 87.14729 111 ARG A C 1
ATOM 554 O O . ARG A 1 93 ? 4.75700 -10.08100 1.78400 1.000 88.23690 111 ARG A O 1
ATOM 562 N N . ARG A 1 94 ? 2.93400 -10.45200 3.06000 1.000 73.59040 112 ARG A N 1
ATOM 563 C CA . ARG A 1 94 ? 3.09500 -9.22000 3.81700 1.000 72.09285 112 ARG A CA 1
ATOM 564 C C . ARG A 1 94 ? 4.39800 -9.27300 4.60400 1.000 66.80275 112 ARG A C 1
ATOM 565 O O . ARG A 1 94 ? 4.60400 -10.17400 5.42200 1.000 74.11941 112 ARG A O 1
ATOM 573 N N . GLY A 1 95 ? 5.28200 -8.31400 4.34700 1.000 60.74676 113 GLY A N 1
ATOM 574 C CA . GLY A 1 95 ? 6.59900 -8.34100 4.94600 1.000 63.45234 113 GLY A CA 1
ATOM 575 C C . GLY A 1 95 ? 7.58700 -9.13500 4.11800 1.000 62.29168 113 GLY A C 1
ATOM 576 O O . GLY A 1 95 ? 8.39200 -9.89800 4.65900 1.000 66.63167 113 GLY A O 1
ATOM 577 N N . SER A 1 96 ? 7.52200 -8.97100 2.80000 1.000 62.99966 114 SER A N 1
ATOM 578 C CA . SER A 1 96 ? 8.43500 -9.61700 1.87000 1.000 57.22265 114 SER A CA 1
ATOM 579 C C . SER A 1 96 ? 9.54300 -8.64900 1.47500 1.000 51.38774 114 SER A C 1
ATOM 580 O O . SER A 1 96 ? 9.41300 -7.42900 1.61000 1.000 51.95623 114 SER A O 1
ATOM 583 N N . GLN A 1 97 ? 10.64300 -9.20700 0.97700 1.000 50.77714 115 GLN A N 1
ATOM 584 C CA . GLN A 1 97 ? 11.81600 -8.41000 0.65500 1.000 50.08758 115 GLN A CA 1
ATOM 585 C C . GLN A 1 97 ? 12.40700 -8.85300 -0.67400 1.000 48.90060 115 GLN A C 1
ATOM 586 O O . GLN A 1 97 ? 12.43900 -10.04900 -0.98100 1.000 51.12455 115 GLN A O 1
ATOM 592 N N . VAL A 1 98 ? 12.87700 -7.88400 -1.45700 1.000 46.64507 116 VAL A N 1
ATOM 593 C CA . VAL A 1 98 ? 13.59800 -8.14000 -2.69900 1.000 49.29538 116 VAL A CA 1
ATOM 594 C C . VAL A 1 98 ? 15.06600 -7.81000 -2.48100 1.000 46.79245 116 VAL A C 1
ATOM 595 O O . VAL A 1 98 ? 15.40000 -6.71300 -2.01600 1.000 48.17157 116 VAL A O 1
ATOM 599 N N . LEU A 1 99 ? 15.94000 -8.75200 -2.82300 1.000 46.18448 117 LEU A N 1
ATOM 600 C CA . LEU A 1 99 ? 17.37500 -8.50500 -2.88100 1.000 48.23210 117 LEU A CA 1
ATOM 601 C C . LEU A 1 99 ? 17.74600 -8.10200 -4.30200 1.000 45.64758 117 LEU A C 1
ATOM 602 O O . LEU A 1 99 ? 17.52800 -8.87000 -5.24600 1.000 48.56635 117 LEU A O 1
ATOM 607 N N . LEU A 1 100 ? 18.30400 -6.90100 -4.45600 1.000 47.45043 118 LEU A N 1
ATOM 608 C CA . LEU A 1 100 ? 18.58500 -6.35300 -5.77700 1.000 50.27708 118 LEU A CA 1
ATOM 609 C C . LEU A 1 100 ? 19.86600 -5.52800 -5.71900 1.000 54.52759 118 LEU A C 1
ATOM 610 O O . LEU A 1 100 ? 20.50500 -5.39900 -4.66600 1.000 52.51419 118 LEU A O 1
ATOM 615 N N . GLY A 1 101 ? 20.25400 -4.97900 -6.87000 1.000 54.85131 119 GLY A N 1
ATOM 616 C CA . GLY A 1 101 ? 21.44100 -4.14600 -6.95200 1.000 50.91137 119 GLY A CA 1
ATOM 617 C C . GLY A 1 101 ? 21.09500 -2.67200 -6.80400 1.000 53.96173 119 GLY A C 1
ATOM 618 O O . GLY A 1 101 ? 20.05000 -2.21400 -7.26200 1.000 55.19872 119 GLY A O 1
ATOM 619 N N . GLN A 1 102 ? 21.99000 -1.93300 -6.14700 1.000 53.79592 120 GLN A N 1
ATOM 620 C CA . GLN A 1 102 ? 21.71900 -0.52800 -5.86700 1.000 57.71218 120 GLN A CA 1
ATOM 621 C C . GLN A 1 102 ? 21.80700 0.35300 -7.10500 1.000 56.17252 120 GLN A C 1
ATOM 622 O O . GLN A 1 102 ? 21.41300 1.52300 -7.03800 1.000 58.71757 120 GLN A O 1
ATOM 628 N N . GLU A 1 103 ? 22.30300 -0.17000 -8.22500 1.000 56.09094 121 GLU A N 1
ATOM 629 C CA . GLU A 1 103 ? 22.29800 0.56200 -9.48500 1.000 56.24885 121 GLU A CA 1
ATOM 630 C C . GLU A 1 103 ? 21.44000 -0.11200 -10.54600 1.000 55.38032 121 GLU A C 1
ATOM 631 O O . GLU A 1 103 ? 21.50400 0.27900 -11.71900 1.000 55.62772 121 GLU A O 1
ATOM 637 N N . CYS A 1 104 ? 20.64400 -1.11100 -10.17500 1.000 48.44528 122 CYS A N 1
ATOM 638 C CA . CYS A 1 104 ? 19.74600 -1.71400 -11.14200 1.000 52.85107 122 CYS A CA 1
ATOM 639 C C . CYS A 1 104 ? 18.61800 -0.74000 -11.47600 1.000 52.71422 122 CYS A C 1
ATOM 640 O O . CYS A 1 104 ? 18.28700 0.16200 -10.70000 1.000 51.61672 122 CYS A O 1
ATOM 643 N N . HIS A 1 105 ? 18.03700 -0.92400 -12.66100 1.000 52.97740 123 HIS A N 1
ATOM 644 C CA . HIS A 1 105 ? 17.05600 0.03700 -13.15200 1.000 56.01198 123 HIS A CA 1
ATOM 645 C C . HIS A 1 105 ? 15.82600 0.08300 -12.25400 1.000 53.20112 123 HIS A C 1
ATOM 646 O O . HIS A 1 105 ? 15.26500 1.16000 -12.01700 1.000 49.40592 123 HIS A O 1
ATOM 653 N N . LEU A 1 106 ? 15.39900 -1.07400 -11.73900 1.000 52.73264 124 LEU A N 1
ATOM 654 C CA . LEU A 1 106 ? 14.21800 -1.12300 -10.88300 1.000 49.03746 124 LEU A CA 1
ATOM 655 C C . LEU A 1 106 ? 14.38400 -0.24000 -9.65200 1.000 50.60607 124 LEU A C 1
ATOM 656 O O . LEU A 1 106 ? 13.44000 0.44000 -9.23400 1.000 45.62389 124 LEU A O 1
ATOM 661 N N . HIS A 1 107 ? 15.58500 -0.21800 -9.07200 1.000 51.66935 125 HIS A N 1
ATOM 662 C CA . HIS A 1 107 ? 15.80700 0.48500 -7.81500 1.000 47.74520 125 HIS A CA 1
ATOM 663 C C . HIS A 1 107 ? 16.02900 1.98200 -7.99300 1.000 47.40305 125 HIS A C 1
ATOM 664 O O . HIS A 1 107 ? 15.84700 2.73400 -7.03200 1.000 52.89845 125 HIS A O 1
ATOM 671 N N . VAL A 1 108 ? 16.39800 2.43900 -9.18700 1.000 51.17719 126 VAL A N 1
ATOM 672 C CA . VAL A 1 108 ? 16.82900 3.81600 -9.40300 1.000 53.62485 126 VAL A CA 1
ATOM 673 C C . VAL A 1 108 ? 15.84900 4.58800 -10.28600 1.000 52.54314 126 VAL A C 1
ATOM 674 O O . VAL A 1 108 ? 15.48400 5.72200 -9.97100 1.000 54.78025 126 VAL A O 1
ATOM 678 N N . TYR A 1 109 ? 15.41100 3.98700 -11.39600 1.000 48.99535 127 TYR A N 1
ATOM 679 C CA . TYR A 1 109 ? 14.68000 4.70800 -12.43500 1.000 52.86686 127 TYR A CA 1
ATOM 680 C C . TYR A 1 109 ? 13.25600 4.19200 -12.62800 1.000 53.18269 127 TYR A C 1
ATOM 681 O O . TYR A 1 109 ? 12.72100 4.25200 -13.73800 1.000 59.08340 127 TYR A O 1
ATOM 690 N N . GLU A 1 110 ? 12.61700 3.69200 -11.57500 1.000 52.08256 128 GLU A N 1
ATOM 691 C CA . GLU A 1 110 ? 11.24500 3.20700 -11.69100 1.000 47.87679 128 GLU A CA 1
ATOM 692 C C . GLU A 1 110 ? 10.38500 3.71800 -10.54500 1.000 46.38714 128 GLU A C 1
ATOM 693 O O . GLU A 1 110 ? 9.53300 2.99800 -10.01700 1.000 49.36381 128 GLU A O 1
ATOM 699 N N . GLN A 1 111 ? 10.59400 4.97400 -10.14900 1.000 48.20841 129 GLN A N 1
ATOM 700 C CA . GLN A 1 111 ? 9.71600 5.69400 -9.22600 1.000 53.69065 129 GLN A CA 1
ATOM 701 C C . GLN A 1 111 ? 9.56600 4.99700 -7.87500 1.000 55.33295 129 GLN A C 1
ATOM 702 O O . GLN A 1 111 ? 8.63500 5.29900 -7.12100 1.000 48.52161 129 GLN A O 1
ATOM 708 N N . GLY A 1 112 ? 10.46500 4.07400 -7.54800 1.000 48.59530 130 GLY A N 1
ATOM 709 C CA . GLY A 1 112 ? 10.32900 3.31000 -6.31800 1.000 46.78192 130 GLY A CA 1
ATOM 710 C C . GLY A 1 112 ? 9.05200 2.50100 -6.25600 1.000 48.45844 130 GLY A C 1
ATOM 711 O O . GLY A 1 112 ? 8.46800 2.34900 -5.17500 1.000 43.43679 130 GLY A O 1
ATOM 712 N N . GLY A 1 113 ? 8.60400 1.97600 -7.40000 1.000 45.46335 131 GLY A N 1
ATOM 713 C CA . GLY A 1 113 ? 7.34600 1.25200 -7.46500 1.000 43.81578 131 GLY A CA 1
ATOM 714 C C . GLY A 1 113 ? 7.30900 -0.01400 -6.63500 1.000 44.78695 131 GLY A C 1
ATOM 715 O O . GLY A 1 113 ? 6.22200 -0.45100 -6.24100 1.000 43.75525 131 GLY A O 1
ATOM 716 N N . VAL A 1 114 ? 8.47100 -0.61900 -6.36300 1.000 40.60224 132 VAL A N 1
ATOM 717 C CA . VAL A 1 114 ? 8.52900 -1.76400 -5.45600 1.000 43.69471 132 VAL A CA 1
ATOM 718 C C . VAL A 1 114 ? 7.88700 -1.41700 -4.12100 1.000 39.72845 132 VAL A C 1
ATOM 719 O O . VAL A 1 114 ? 7.29400 -2.27900 -3.46100 1.000 40.61013 132 VAL A O 1
ATOM 723 N N . ALA A 1 115 ? 7.97300 -0.15000 -3.71400 1.000 42.09189 133 ALA A N 1
ATOM 724 C CA . ALA A 1 115 ? 7.44700 0.30000 -2.43400 1.000 46.99774 133 ALA A CA 1
ATOM 725 C C . ALA A 1 115 ? 6.04800 0.89700 -2.56200 1.000 43.03148 133 ALA A C 1
ATOM 726 O O . ALA A 1 115 ? 5.11000 0.42900 -1.91100 1.000 44.46586 133 ALA A O 1
ATOM 728 N N . GLN A 1 116 ? 5.88900 1.93900 -3.38400 1.000 42.09189 134 GLN A N 1
ATOM 729 C CA . GLN A 1 116 ? 4.63300 2.68200 -3.43400 1.000 50.95085 134 GLN A CA 1
ATOM 730 C C . GLN A 1 116 ? 3.49800 1.92300 -4.11500 1.000 45.59494 134 GLN A C 1
ATOM 731 O O . GLN A 1 116 ? 2.34500 2.35200 -4.01200 1.000 52.86423 134 GLN A O 1
ATOM 737 N N . ILE A 1 117 ? 3.78200 0.81900 -4.80600 1.000 50.11917 135 ILE A N 1
ATOM 738 C CA . ILE A 1 117 ? 2.76600 0.03400 -5.49600 1.000 48.47160 135 ILE A CA 1
ATOM 739 C C . ILE A 1 117 ? 2.75100 -1.41100 -5.01000 1.000 45.12120 135 ILE A C 1
ATOM 740 O O . ILE A 1 117 ? 1.70300 -1.93800 -4.62300 1.000 47.40568 135 ILE A O 1
ATOM 745 N N . ALA A 1 118 ? 3.91100 -2.06700 -5.01800 1.000 43.39468 136 ALA A N 1
ATOM 746 C CA . ALA A 1 118 ? 4.00200 -3.44700 -4.56200 1.000 42.62880 136 ALA A CA 1
ATOM 747 C C . ALA A 1 118 ? 4.06300 -3.56900 -3.04500 1.000 44.12371 136 ALA A C 1
ATOM 748 O O . ALA A 1 118 ? 3.76500 -4.64400 -2.51400 1.000 44.54218 136 ALA A O 1
ATOM 750 N N . GLY A 1 119 ? 4.43900 -2.50600 -2.34000 1.000 42.42614 137 GLY A N 1
ATOM 751 C CA . GLY A 1 119 ? 4.54200 -2.58000 -0.89000 1.000 40.19956 137 GLY A CA 1
ATOM 752 C C . GLY A 1 119 ? 5.55400 -3.59500 -0.40600 1.000 40.38642 137 GLY A C 1
ATOM 753 O O . GLY A 1 119 ? 5.33200 -4.25500 0.61700 1.000 45.31859 137 GLY A O 1
ATOM 754 N N . VAL A 1 120 ? 6.66500 -3.73500 -1.12200 1.000 40.63645 138 VAL A N 1
ATOM 755 C CA . VAL A 1 120 ? 7.69600 -4.71600 -0.80800 1.000 43.20518 138 VAL A CA 1
ATOM 756 C C . VAL A 1 120 ? 8.96700 -3.98000 -0.41000 1.000 46.58716 138 VAL A C 1
ATOM 757 O O . VAL A 1 120 ? 9.29800 -2.93300 -0.97900 1.000 41.66552 138 VAL A O 1
ATOM 761 N N . HIS A 1 121 ? 9.66900 -4.52700 0.57900 1.000 43.89737 139 HIS A N 1
ATOM 762 C CA . HIS A 1 121 ? 10.93400 -3.97200 1.03200 1.000 45.14752 139 HIS A CA 1
ATOM 763 C C . HIS A 1 121 ? 12.05800 -4.36200 0.07700 1.000 47.76625 139 HIS A C 1
ATOM 764 O O . HIS A 1 121 ? 12.07200 -5.46100 -0.48700 1.000 43.85263 139 HIS A O 1
ATOM 771 N N . SER A 1 122 ? 13.00600 -3.44500 -0.10600 1.000 45.96867 140 SER A N 1
ATOM 772 C CA . SER A 1 122 ? 14.13900 -3.64800 -1.00000 1.000 45.87129 140 SER A CA 1
ATOM 773 C C . SER A 1 122 ? 15.43700 -3.60900 -0.20700 1.000 49.47698 140 SER A C 1
ATOM 774 O O . SER A 1 122 ? 15.62900 -2.72700 0.63700 1.000 49.09010 140 SER A O 1
ATOM 777 N N . HIS A 1 123 ? 16.32000 -4.56500 -0.48200 1.000 48.20578 141 HIS A N 1
ATOM 778 C CA . HIS A 1 123 ? 17.64600 -4.62500 0.13500 1.000 50.94558 141 HIS A CA 1
ATOM 779 C C . HIS A 1 123 ? 18.69300 -4.53300 -0.96400 1.000 50.56659 141 HIS A C 1
ATOM 780 O O . HIS A 1 123 ? 19.02900 -5.55300 -1.59300 1.000 52.33785 141 HIS A O 1
ATOM 787 N N . PRO A 1 124 ? 19.22800 -3.34600 -1.24100 1.000 51.98781 142 PRO A N 1
ATOM 788 C CA . PRO A 1 124 ? 20.17800 -3.21300 -2.34900 1.000 54.36704 142 PRO A CA 1
ATOM 789 C C . PRO A 1 124 ? 21.58700 -3.60700 -1.94000 1.000 51.42195 142 PRO A C 1
ATOM 790 O O . PRO A 1 124 ? 22.04100 -3.32800 -0.82800 1.000 57.14369 142 PRO A O 1
ATOM 794 N N . LEU A 1 125 ? 22.27200 -4.27300 -2.85900 1.000 54.81710 143 LEU A N 1
ATOM 795 C CA . LEU A 1 125 ? 23.65100 -4.68800 -2.71500 1.000 57.71218 143 LEU A CA 1
ATOM 796 C C . LEU A 1 125 ? 24.49300 -4.07000 -3.82600 1.000 58.61755 143 LEU A C 1
ATOM 797 O O . LEU A 1 125 ? 23.97300 -3.76600 -4.90600 1.000 59.10182 143 LEU A O 1
ATOM 802 N N A PRO A 1 126 ? 25.78300 -3.83300 -3.57400 0.460 62.60224 144 PRO A N 1
ATOM 803 N N B PRO A 1 126 ? 25.79700 -3.88300 -3.59700 0.540 63.34444 144 PRO A N 1
ATOM 804 C CA A PRO A 1 126 ? 26.65300 -3.23600 -4.59900 0.460 62.27326 144 PRO A CA 1
ATOM 805 C CA B PRO A 1 126 ? 26.63800 -3.23100 -4.61000 0.540 62.98124 144 PRO A CA 1
ATOM 806 C C A PRO A 1 126 ? 26.54100 -3.92200 -5.95000 0.460 61.88110 144 PRO A C 1
ATOM 807 C C B PRO A 1 126 ? 26.72300 -4.06400 -5.87900 0.540 61.76530 144 PRO A C 1
ATOM 808 O O A PRO A 1 126 ? 26.87900 -5.10200 -6.08800 0.460 61.95743 144 PRO A O 1
ATOM 809 O O B PRO A 1 126 ? 27.01000 -5.26300 -5.84200 0.540 61.98112 144 PRO A O 1
ATOM 816 N N A ASP A 1 127 ? 26.05700 -3.19000 -6.95400 0.460 63.76817 145 ASP A N 1
ATOM 817 N N B ASP A 1 127 ? 26.47700 -3.41000 -7.01100 0.540 63.36286 145 ASP A N 1
ATOM 818 C CA A ASP A 1 127 ? 25.98900 -3.71700 -8.31200 0.460 64.80514 145 ASP A CA 1
ATOM 819 C CA B ASP A 1 127 ? 26.51700 -4.06400 -8.31000 0.540 65.28678 145 ASP A CA 1
ATOM 820 C C A ASP A 1 127 ? 27.35300 -3.81000 -8.97800 0.460 65.10781 145 ASP A C 1
ATOM 821 C C B ASP A 1 127 ? 27.26500 -3.28000 -9.37600 0.540 65.11570 145 ASP A C 1
ATOM 822 O O A ASP A 1 127 ? 27.46200 -4.46900 -10.01700 0.460 65.16834 145 ASP A O 1
ATOM 823 O O B ASP A 1 127 ? 27.46900 -3.81400 -10.47100 0.540 64.02083 145 ASP A O 1
ATOM 832 N N A LEU A 1 128 ? 28.37900 -3.16800 -8.40300 0.460 68.03974 146 LEU A N 1
ATOM 833 N N B LEU A 1 128 ? 27.59800 -2.01900 -9.09100 0.540 68.24239 146 LEU A N 1
ATOM 834 C CA A LEU A 1 128 ? 29.77500 -3.28800 -8.92200 0.460 68.21344 146 LEU A CA 1
ATOM 835 C CA B LEU A 1 128 ? 28.24500 -1.15700 -10.11800 0.540 66.41059 146 LEU A CA 1
ATOM 836 C C A LEU A 1 128 ? 29.89800 -2.73100 -10.35000 0.460 69.40569 146 LEU A C 1
ATOM 837 C C B LEU A 1 128 ? 29.35900 -1.91500 -10.85700 0.540 74.60895 146 LEU A C 1
ATOM 838 O O A LEU A 1 128 ? 28.87900 -2.28900 -10.91600 0.460 72.88505 146 LEU A O 1
ATOM 839 O O B LEU A 1 128 ? 29.26700 -1.98000 -12.09700 0.540 88.87908 146 LEU A O 1
ATOM 848 N N A PRO A 1 129 ? 31.10200 -2.64400 -10.98000 0.460 72.92716 147 PRO A N 1
ATOM 849 N N B PRO A 1 129 ? 30.41500 -2.48200 -10.20700 0.540 72.30867 147 PRO A N 1
ATOM 850 C CA A PRO A 1 129 ? 31.18300 -2.20400 -12.37600 0.460 71.92441 147 PRO A CA 1
ATOM 851 C CA B PRO A 1 129 ? 31.53300 -3.11300 -10.92400 0.540 72.89821 147 PRO A CA 1
ATOM 852 C C A PRO A 1 129 ? 30.84100 -3.36700 -13.31500 0.460 69.55308 147 PRO A C 1
ATOM 853 C C B PRO A 1 129 ? 31.17200 -3.74600 -12.27400 0.540 72.11128 147 PRO A C 1
ATOM 854 O O A PRO A 1 129 ? 30.85300 -3.16600 -14.51400 0.460 65.99212 147 PRO A O 1
ATOM 855 O O B PRO A 1 129 ? 31.54200 -3.19000 -13.29300 0.540 72.10865 147 PRO A O 1
ATOM 862 N N A TYR A 1 130 ? 30.55500 -4.54500 -12.75200 0.460 63.60763 148 TYR A N 1
ATOM 863 N N B TYR A 1 130 ? 30.50300 -4.90300 -12.25100 0.540 63.70237 148 TYR A N 1
ATOM 864 C CA A TYR A 1 130 ? 30.27500 -5.69900 -13.59600 0.460 62.52855 148 TYR A CA 1
ATOM 865 C CA B TYR A 1 130 ? 30.19900 -5.59300 -13.50000 0.540 63.14441 148 TYR A CA 1
ATOM 866 C C A TYR A 1 130 ? 28.80900 -6.10900 -13.59800 0.460 63.27074 148 TYR A C 1
ATOM 867 C C B TYR A 1 130 ? 28.74400 -6.03900 -13.55100 0.540 60.72044 148 TYR A C 1
ATOM 868 O O A TYR A 1 130 ? 28.47000 -7.12700 -14.21200 0.460 62.64172 148 TYR A O 1
ATOM 869 O O B TYR A 1 130 ? 28.42000 -7.03800 -14.20000 0.540 61.06785 148 TYR A O 1
ATOM 886 N N A GLY A 1 131 ? 27.93400 -5.35500 -12.93400 0.460 61.62318 149 GLY A N 1
ATOM 887 N N B GLY A 1 131 ? 27.85400 -5.31200 -12.87800 0.540 59.78612 149 GLY A N 1
ATOM 888 C CA A GLY A 1 131 ? 26.54300 -5.74100 -12.83200 0.460 62.83385 149 GLY A CA 1
ATOM 889 C CA B GLY A 1 131 ? 26.47400 -5.73500 -12.77800 0.540 60.49936 149 GLY A CA 1
ATOM 890 C C A GLY A 1 131 ? 26.27000 -6.93300 -11.94600 0.460 61.12838 149 GLY A C 1
ATOM 891 C C B GLY A 1 131 ? 26.24000 -6.95100 -11.91200 0.540 61.10996 149 GLY A C 1
ATOM 892 O O A GLY A 1 131 ? 25.10500 -7.33000 -11.81500 0.460 58.32278 149 GLY A O 1
ATOM 893 O O B GLY A 1 131 ? 25.08800 -7.38000 -11.77700 0.540 58.18856 149 GLY A O 1
ATOM 894 N N A THR A 1 132 ? 27.29800 -7.51200 -11.33400 0.460 62.61803 150 THR A N 1
ATOM 895 N N B THR A 1 132 ? 27.29000 -7.51500 -11.32100 0.540 62.61803 150 THR A N 1
ATOM 896 C CA A THR A 1 132 ? 27.16300 -8.68700 -10.48800 0.460 60.94152 150 THR A CA 1
ATOM 897 C CA B THR A 1 132 ? 27.19300 -8.69800 -10.48300 0.540 62.39959 150 THR A CA 1
ATOM 898 C C A THR A 1 132 ? 27.08300 -8.28700 -9.02100 0.460 64.70776 150 THR A C 1
ATOM 899 C C B THR A 1 132 ? 27.13200 -8.31100 -9.01200 0.540 60.78360 150 THR A C 1
ATOM 900 O O A THR A 1 132 ? 27.48700 -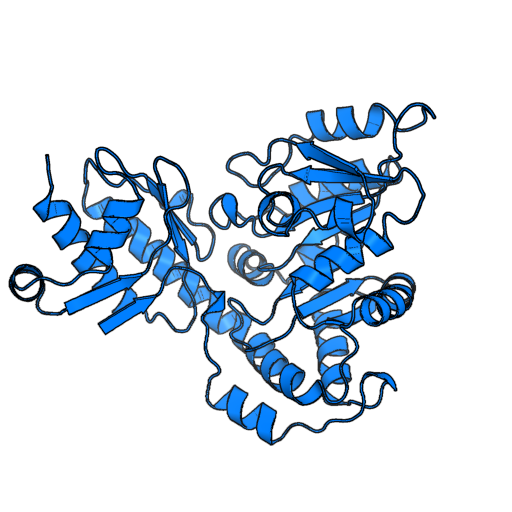7.19000 -8.62800 0.460 62.62593 150 THR A O 1
ATOM 901 O O B THR A 1 132 ? 27.59400 -7.24000 -8.61100 0.540 63.85502 150 THR A O 1
ATOM 908 N N . LEU A 1 133 ? 26.56200 -9.20300 -8.21200 1.000 59.93087 151 LEU A N 1
ATOM 909 C CA . LEU A 1 133 ? 26.48000 -9.03200 -6.77200 1.000 59.07550 151 LEU A CA 1
ATOM 910 C C . LEU A 1 133 ? 27.48000 -9.96600 -6.10800 1.000 65.04201 151 LEU A C 1
ATOM 911 O O . LEU A 1 133 ? 27.66900 -11.10300 -6.55300 1.000 68.35030 151 LEU A O 1
ATOM 916 N N . ASP A 1 134 ? 28.13800 -9.47800 -5.06100 1.000 67.11331 152 ASP A N 1
ATOM 917 C CA . ASP A 1 134 ? 29.08600 -10.31600 -4.33900 1.000 72.65345 152 ASP A CA 1
ATOM 918 C C . ASP A 1 134 ? 28.35500 -11.49900 -3.71900 1.000 72.42447 152 ASP A C 1
ATOM 919 O O . ASP A 1 134 ? 27.44900 -11.31900 -2.89900 1.000 72.09549 152 ASP A O 1
ATOM 924 N N . LEU A 1 135 ? 28.73900 -12.71100 -4.13000 1.000 72.25866 153 LEU A N 1
ATOM 925 C CA . LEU A 1 135 ? 28.03300 -13.90400 -3.67400 1.000 74.08257 153 LEU A CA 1
ATOM 926 C C . LEU A 1 135 ? 28.14300 -14.08500 -2.16800 1.000 76.86185 153 LEU A C 1
ATOM 927 O O . LEU A 1 135 ? 27.24900 -14.67200 -1.54800 1.000 79.12791 153 LEU A O 1
ATOM 932 N N . ASN A 1 136 ? 29.22300 -13.58900 -1.56100 1.000 79.18055 154 ASN A N 1
ATOM 933 C CA . ASN A 1 136 ? 29.34000 -13.64400 -0.10800 1.000 80.03328 154 ASN A CA 1
ATOM 934 C C . ASN A 1 136 ? 28.35200 -12.69100 0.55000 1.000 78.12779 154 ASN A C 1
ATOM 935 O O . ASN A 1 136 ? 27.62900 -13.07400 1.47700 1.000 77.71721 154 ASN A O 1
ATOM 940 N N . GLU A 1 137 ? 28.30500 -11.44000 0.08000 1.000 79.83589 155 GLU A N 1
ATOM 941 C CA . GLU A 1 137 ? 27.33200 -10.49100 0.61000 1.000 78.78313 155 GLU A CA 1
ATOM 942 C C . GLU A 1 137 ? 25.90800 -10.95900 0.34500 1.000 74.25101 155 GLU A C 1
ATOM 943 O O . GLU A 1 137 ? 25.01300 -10.74400 1.17100 1.000 78.38571 155 GLU A O 1
ATOM 949 N N . LEU A 1 138 ? 25.67800 -11.59700 -0.80600 1.000 78.92262 156 LEU A N 1
ATOM 950 C CA . LEU A 1 138 ? 24.34900 -12.11400 -1.11300 1.000 73.74832 156 LEU A CA 1
ATOM 951 C C . LEU A 1 138 ? 23.99200 -13.28700 -0.20800 1.000 74.45103 156 LEU A C 1
ATOM 952 O O . LEU A 1 138 ? 22.83000 -13.44300 0.18500 1.000 71.64280 156 LEU A O 1
ATOM 957 N N . GLU A 1 139 ? 24.97600 -14.11900 0.14100 1.000 73.04560 157 GLU A N 1
ATOM 958 C CA . GLU A 1 139 ? 24.70400 -15.21500 1.06400 1.000 74.88529 157 GLU A CA 1
ATOM 959 C C . GLU A 1 139 ? 24.49100 -14.70000 2.48200 1.000 77.38559 157 GLU A C 1
ATOM 960 O O . GLU A 1 139 ? 23.57800 -15.15400 3.18000 1.000 78.19095 157 GLU A O 1
ATOM 966 N N . ARG A 1 140 ? 25.31600 -13.74400 2.92000 1.000 76.48022 158 ARG A N 1
ATOM 967 C CA . ARG A 1 140 ? 25.14400 -13.18100 4.25600 1.000 77.28821 158 ARG A CA 1
ATOM 968 C C . ARG A 1 140 ? 23.78600 -12.50400 4.40100 1.000 77.11977 158 ARG A C 1
ATOM 969 O O . ARG A 1 140 ? 23.17300 -12.55000 5.47400 1.000 79.86221 158 ARG A O 1
ATOM 977 N N . ALA A 1 141 ? 23.29500 -11.87900 3.32800 1.000 71.41909 159 ALA A N 1
ATOM 978 C CA . ALA A 1 141 ? 21.99300 -11.22200 3.38900 1.000 75.26166 159 ALA A CA 1
ATOM 979 C C . ALA A 1 141 ? 20.85800 -12.23800 3.36300 1.000 77.37243 159 ALA A C 1
ATOM 980 O O . ALA A 1 141 ? 19.86800 -12.09100 4.09000 1.000 80.01486 159 ALA A O 1
ATOM 982 N N . LEU A 1 142 ? 20.98100 -13.27300 2.52900 1.000 77.48297 160 LEU A N 1
ATOM 983 C CA . LEU A 1 142 ? 19.96500 -14.31800 2.47700 1.000 73.59040 160 LEU A CA 1
ATOM 984 C C . LEU A 1 142 ? 19.88600 -15.11600 3.77100 1.000 83.99691 160 LEU A C 1
ATOM 985 O O . LEU A 1 142 ? 18.83300 -15.69500 4.06400 1.000 84.23378 160 LEU A O 1
ATOM 990 N N . THR A 1 143 ? 20.97200 -15.15800 4.54900 1.000 80.84390 161 THR A N 1
ATOM 991 C CA . THR A 1 143 ? 21.00600 -15.91400 5.79600 1.000 85.83134 161 THR A CA 1
ATOM 992 C C . THR A 1 143 ? 20.60500 -15.09500 7.01300 1.000 89.25544 161 THR A C 1
ATOM 993 O O . THR A 1 143 ? 20.23200 -15.68100 8.03500 1.000 94.77978 161 THR A O 1
ATOM 997 N N . ARG A 1 144 ? 20.68200 -13.76400 6.93300 1.000 86.28666 162 ARG A N 1
ATOM 998 C CA . ARG A 1 144 ? 20.44300 -12.93100 8.10900 1.000 89.25807 162 ARG A CA 1
ATOM 999 C C . ARG A 1 144 ? 19.05300 -13.16400 8.68800 1.000 91.71889 162 ARG A C 1
ATOM 1000 O O . ARG A 1 144 ? 18.90500 -13.45100 9.88200 1.000 95.37459 162 ARG A O 1
ATOM 1008 N N . GLY A 1 145 ? 18.02300 -13.03900 7.85900 1.000 93.39541 163 GLY A N 1
ATOM 1009 C CA . GLY A 1 145 ? 16.66700 -13.26800 8.31300 1.000 98.07755 163 GLY A CA 1
ATOM 1010 C C . GLY A 1 145 ? 15.99700 -14.40700 7.57800 1.000 108.39458 163 GLY A C 1
ATOM 1011 O O . GLY A 1 145 ? 14.80700 -14.33500 7.25700 1.000 106.85755 163 G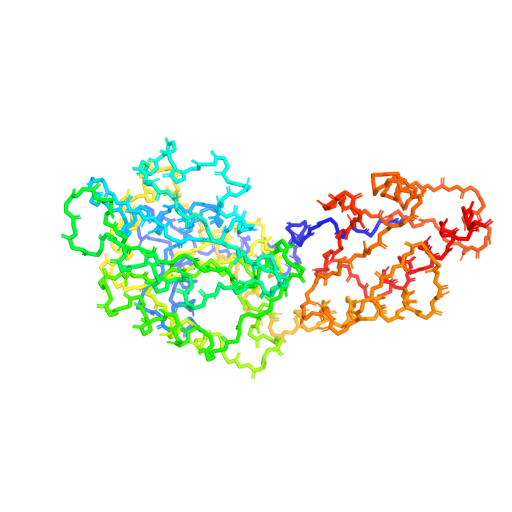LY A O 1
ATOM 1012 N N . SER A 1 146 ? 16.75800 -15.46900 7.30300 1.000 123.57008 164 SER A N 1
ATOM 1013 C CA . SER A 1 146 ? 16.20700 -16.60700 6.57500 1.000 126.87047 164 SER A CA 1
ATOM 1014 C C . SER A 1 146 ? 15.15500 -17.34800 7.39100 1.000 133.13175 164 SER A C 1
ATOM 1015 O O . SER A 1 146 ? 14.26200 -17.98200 6.81700 1.000 126.92311 164 SER A O 1
ATOM 1018 N N . GLY A 1 147 ? 15.23600 -17.28000 8.71800 1.000 119.94859 165 GLY A N 1
ATOM 1019 C CA . GLY A 1 147 ? 14.27800 -17.96200 9.56500 1.000 118.83004 165 GLY A CA 1
ATOM 1020 C C . GLY A 1 147 ? 13.77700 -17.12000 10.72000 1.000 115.64544 165 GLY A C 1
ATOM 1021 O O . GLY A 1 147 ? 12.78400 -17.46900 11.36500 1.000 113.30832 165 GLY A O 1
ATOM 1022 N N . SER A 1 148 ? 14.45200 -16.00900 10.98800 1.000 120.25916 166 SER A N 1
ATOM 1023 C CA . SER A 1 148 ? 14.06800 -15.15800 12.10800 1.000 111.30808 166 SER A CA 1
ATOM 1024 C C . SER A 1 148 ? 12.78000 -14.40900 11.78200 1.000 111.15543 166 SER A C 1
ATOM 1025 O O . SER A 1 148 ? 12.66100 -13.83300 10.69300 1.000 104.43357 166 SER A O 1
ATOM 1028 N N . PRO A 1 149 ? 11.79700 -14.39100 12.68800 1.000 94.58766 167 PRO A N 1
ATOM 1029 C CA . PRO A 1 149 ? 10.58700 -13.59400 12.44700 1.000 85.41287 167 PRO A CA 1
ATOM 1030 C C . PRO A 1 149 ? 10.79200 -12.09800 12.61700 1.000 78.34624 167 PRO A C 1
ATOM 1031 O O . PRO A 1 149 ? 9.88200 -11.32500 12.28300 1.000 68.51348 167 PRO A O 1
ATOM 1035 N N . TYR A 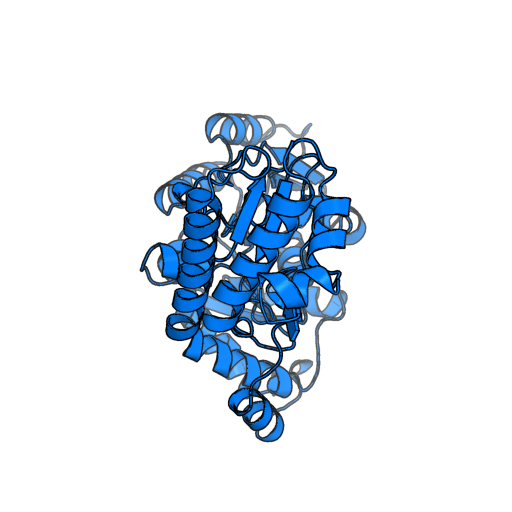1 150 ? 11.95000 -11.66500 13.12000 1.000 74.95636 168 TYR A N 1
ATOM 1036 C CA . TYR A 1 150 ? 12.23400 -10.24400 13.28600 1.000 69.14513 168 TYR A CA 1
ATOM 1037 C C . TYR A 1 150 ? 12.64100 -9.55700 11.98900 1.000 71.18222 168 TYR A C 1
ATOM 1038 O O . TYR A 1 150 ? 12.72400 -8.32300 11.96200 1.000 66.55272 168 TYR A O 1
ATOM 1047 N N . HIS A 1 151 ? 12.89500 -10.31400 10.92700 1.000 71.33750 169 HIS A N 1
ATOM 1048 C CA . HIS A 1 151 ? 13.35400 -9.77900 9.65600 1.000 73.01928 169 HIS A CA 1
ATOM 1049 C C . HIS A 1 151 ? 12.34000 -10.06200 8.55900 1.000 68.05553 169 HIS A C 1
ATOM 1050 O O . HIS A 1 151 ? 11.56700 -11.02400 8.64800 1.000 72.84294 169 HIS A O 1
ATOM 1057 N N . PRO A 1 152 ? 12.31000 -9.24600 7.50900 1.000 68.11080 170 PRO A N 1
ATOM 1058 C CA . PRO A 1 152 ? 11.47000 -9.56500 6.35300 1.000 66.40796 170 PRO A CA 1
ATOM 1059 C C . PRO A 1 152 ? 11.96500 -10.81900 5.65000 1.000 64.63670 170 PRO A C 1
ATOM 1060 O O . PRO A 1 152 ? 13.15200 -11.15200 5.68000 1.000 66.03687 170 PRO A O 1
ATOM 1064 N N . VAL A 1 153 ? 11.03500 -11.51600 5.00800 1.000 64.00504 171 VAL A N 1
ATOM 1065 C CA . VAL A 1 153 ? 11.34200 -12.75800 4.31000 1.000 63.80239 171 VAL A CA 1
ATOM 1066 C C . VAL A 1 153 ? 11.77600 -12.42600 2.88800 1.000 58.95181 171 VAL A C 1
ATOM 1067 O O . VAL A 1 153 ? 11.01500 -11.82700 2.12000 1.000 59.18078 171 VAL A O 1
ATOM 1071 N N . CYS A 1 154 ? 13.00500 -12.80800 2.54100 1.000 60.03088 172 CYS A N 1
ATOM 1072 C CA . CYS A 1 154 ? 13.51900 -12.62000 1.18800 1.000 56.76207 172 CYS A CA 1
ATOM 1073 C C . CYS A 1 154 ? 12.87800 -13.64800 0.26800 1.000 54.70393 172 CYS A C 1
ATOM 1074 O O . CYS A 1 154 ? 13.16500 -14.84500 0.36700 1.000 59.27026 172 CYS A O 1
ATOM 1077 N N . GLU A 1 155 ? 12.00900 -13.19300 -0.62700 1.000 52.80896 173 GLU A N 1
ATOM 1078 C CA . GLU A 1 155 ? 11.32300 -14.08800 -1.54500 1.000 53.30376 173 GLU A CA 1
ATOM 1079 C C . GLU A 1 155 ? 11.78300 -13.93100 -2.98500 1.000 51.96149 173 GLU A C 1
ATOM 1080 O O . GLU A 1 155 ? 11.33000 -14.68800 -3.85100 1.000 53.35640 173 GLU A O 1
ATOM 1086 N N . LEU A 1 156 ? 12.68200 -12.98900 -3.26600 1.000 48.63741 174 LEU A N 1
ATOM 1087 C CA . LEU A 1 156 ? 13.12100 -12.76100 -4.63400 1.000 51.54829 174 LEU A CA 1
ATOM 1088 C C . LEU A 1 156 ? 14.52400 -12.17800 -4.64500 1.000 48.27684 174 LEU A C 1
ATOM 1089 O O . LEU A 1 156 ? 14.84400 -11.28900 -3.85100 1.000 45.80023 174 LEU A O 1
ATOM 1094 N N . VAL A 1 157 ? 15.35400 -12.69100 -5.54600 1.000 49.04272 175 VAL A N 1
ATOM 1095 C CA . VAL A 1 157 ? 16.62800 -12.07700 -5.89700 1.000 47.71625 175 VAL A CA 1
ATOM 1096 C C . VAL A 1 157 ? 16.46900 -11.49500 -7.29500 1.000 48.01102 175 VAL A C 1
ATOM 1097 O O . VAL A 1 157 ? 16.08500 -12.20600 -8.23200 1.000 47.84258 175 VAL A O 1
ATOM 1101 N N . TYR A 1 158 ? 16.74200 -10.20400 -7.43200 1.000 48.18999 176 TYR A N 1
ATOM 1102 C CA . TYR A 1 158 ? 16.45500 -9.46800 -8.65400 1.000 45.68442 176 TYR A CA 1
ATOM 1103 C C . TYR A 1 158 ? 17.75100 -9.23000 -9.41700 1.000 45.54757 176 TYR A C 1
ATOM 1104 O O . TYR A 1 158 ? 18.68200 -8.61600 -8.88600 1.000 48.28737 176 TYR A O 1
ATOM 1113 N N . LEU A 1 159 ? 17.80500 -9.71600 -10.65600 1.000 46.54769 177 LEU A N 1
ATOM 1114 C CA . LEU A 1 159 ? 18.97300 -9.58900 -11.51300 1.000 45.25543 177 LEU A CA 1
ATOM 1115 C C . LEU A 1 159 ? 18.60500 -8.85200 -12.79600 1.000 49.95073 177 LEU A C 1
ATOM 1116 O O . LEU A 1 159 ? 17.45000 -8.85700 -13.23300 1.000 48.40317 177 LEU A O 1
ATOM 1121 N N . GLU A 1 160 ? 19.60800 -8.21900 -13.40200 1.000 45.50019 178 GLU A N 1
ATOM 1122 C CA . GLU A 1 160 ? 19.42200 -7.40900 -14.60000 1.000 49.30328 178 GLU A CA 1
ATOM 1123 C C . GLU A 1 160 ? 20.51200 -7.75200 -15.60600 1.000 50.70608 178 GLU A C 1
ATOM 1124 O O . GLU A 1 160 ? 21.69900 -7.56100 -15.32400 1.000 52.78001 178 GLU A O 1
ATOM 1130 N N . ASN A 1 161 ? 20.10800 -8.24500 -16.77900 1.000 47.79520 179 ASN A N 1
ATOM 1131 C CA . ASN A 1 161 ? 21.04000 -8.73900 -17.79200 1.000 48.55582 179 ASN A CA 1
ATOM 1132 C C . ASN A 1 161 ? 20.52300 -8.33200 -19.16700 1.000 52.94845 179 ASN A C 1
ATOM 1133 O O . ASN A 1 161 ? 19.50000 -8.85500 -19.62100 1.000 53.72223 179 ASN A O 1
ATOM 1138 N N . THR A 1 162 ? 21.22000 -7.41300 -19.83600 1.000 50.38762 180 THR A N 1
ATOM 1139 C CA . THR A 1 162 ? 22.44800 -6.75100 -19.39800 1.000 53.94594 180 THR A CA 1
ATOM 1140 C C . THR A 1 162 ? 22.16500 -5.65200 -18.38300 1.000 53.35377 180 THR A C 1
ATOM 1141 O O . THR A 1 162 ? 21.05300 -5.12100 -18.32000 1.000 51.69304 180 THR A O 1
ATOM 1145 N N . HIS A 1 163 ? 23.18100 -5.31800 -17.59000 1.000 48.78743 181 HIS A N 1
ATOM 1146 C CA . HIS A 1 163 ? 23.06100 -4.26300 -16.59100 1.000 52.75369 181 HIS A CA 1
ATOM 1147 C C . HIS A 1 163 ? 23.25200 -2.90900 -17.26500 1.000 52.11414 181 HIS A C 1
ATOM 1148 O O . HIS A 1 163 ? 24.31900 -2.63100 -17.82300 1.000 52.75369 181 HIS A O 1
ATOM 1155 N N . SER A 1 164 ? 22.22200 -2.06400 -17.20100 1.000 53.88804 182 SER A N 1
ATOM 1156 C CA . SER A 1 164 ? 22.23800 -0.80900 -17.94500 1.000 55.39612 182 SER A CA 1
ATOM 1157 C C . SER A 1 164 ? 23.23900 0.17800 -17.35700 1.000 54.26440 182 SER A C 1
ATOM 1158 O O . SER A 1 164 ? 24.11700 0.68000 -18.06700 1.000 58.02538 182 SER A O 1
ATOM 1161 N N . SER A 1 165 ? 23.12200 0.47000 -16.06000 1.000 52.61157 183 SER A N 1
ATOM 1162 C CA . SER A 1 165 ? 23.92600 1.52800 -15.45600 1.000 59.96245 183 SER A CA 1
ATOM 1163 C C . SER A 1 165 ? 25.41900 1.22200 -15.46400 1.000 53.01688 183 SER A C 1
ATOM 1164 O O . SER A 1 165 ? 26.22600 2.15300 -15.37400 1.000 59.17552 183 SER A O 1
ATOM 1167 N N . ALA A 1 166 ? 25.80400 -0.04900 -15.57500 1.000 57.32003 184 ALA A N 1
ATOM 1168 C CA . ALA A 1 166 ? 27.21400 -0.41800 -15.60700 1.000 56.94893 184 ALA A CA 1
ATOM 1169 C C . ALA A 1 166 ? 27.82600 -0.33300 -16.99700 1.000 61.54685 184 ALA A C 1
ATOM 1170 O O . ALA A 1 166 ? 29.02400 -0.60100 -17.13700 1.000 71.52963 184 ALA A O 1
ATOM 1172 N N . GLY A 1 167 ? 27.04600 0.02000 -18.01200 1.000 58.60966 185 GLY A N 1
ATOM 1173 C CA . GLY A 1 167 ? 27.53500 0.09800 -19.36800 1.000 53.25112 185 GLY A CA 1
ATOM 1174 C C . GLY A 1 167 ? 27.13700 -1.06400 -20.24600 1.000 59.83612 185 GLY A C 1
ATOM 1175 O O . GLY A 1 167 ? 27.88000 -1.39700 -21.17900 1.000 59.36501 185 GLY A O 1
ATOM 1176 N N . GLY A 1 168 ? 25.99800 -1.69400 -19.97700 1.000 57.11737 186 GLY A N 1
ATOM 1177 C CA . GLY A 1 168 ? 25.58600 -2.85100 -20.74800 1.000 54.50390 186 GLY A CA 1
ATOM 1178 C C . GLY A 1 168 ? 26.44500 -4.07600 -20.51500 1.000 57.79114 186 GLY A C 1
ATOM 1179 O O . GLY A 1 168 ? 26.72300 -4.82000 -21.46300 1.000 59.19131 186 GLY A O 1
ATOM 1180 N N . ARG A 1 169 ? 26.88200 -4.30200 -19.27900 1.000 58.03327 187 ARG A N 1
ATOM 1181 C CA . ARG A 1 169 ? 27.71500 -5.45900 -18.98200 1.000 58.05959 187 ARG A CA 1
ATOM 1182 C C . ARG A 1 169 ? 26.88300 -6.73300 -19.01100 1.000 58.25172 187 ARG A C 1
ATOM 1183 O O . ARG A 1 169 ? 25.71200 -6.74000 -18.62300 1.000 52.63789 187 ARG A O 1
ATOM 1191 N N . VAL A 1 170 ? 27.50000 -7.81400 -19.46900 1.000 56.10936 188 VAL A N 1
ATOM 1192 C CA . VAL A 1 170 ? 26.83200 -9.10200 -19.60300 1.000 59.75453 188 VAL A CA 1
ATOM 1193 C C . VAL A 1 170 ? 27.07600 -9.92100 -18.34300 1.000 59.87823 188 VAL A C 1
ATOM 1194 O O . VAL A 1 170 ? 28.21400 -10.02600 -17.87000 1.000 67.62127 188 VAL A O 1
ATOM 1198 N N . LEU A 1 171 ? 26.01000 -10.50600 -17.80200 1.000 53.04057 189 LEU A N 1
ATOM 1199 C CA . LEU A 1 171 ? 26.14100 -11.41100 -16.66700 1.000 57.51479 189 LEU A CA 1
ATOM 1200 C C . LEU A 1 171 ? 26.48300 -12.80800 -17.17100 1.000 61.76004 189 LEU A C 1
ATOM 1201 O O . LEU A 1 171 ? 25.71800 -13.37100 -17.96200 1.000 65.18676 189 LEU A O 1
ATOM 1206 N N . PRO A 1 172 ? 27.60500 -13.39400 -16.75500 1.000 61.46000 190 PRO A N 1
ATOM 1207 C CA . PRO A 1 172 ? 27.96600 -14.73000 -17.24400 1.000 63.69448 190 PRO A CA 1
ATOM 1208 C C . PRO A 1 172 ? 26.98000 -15.79300 -16.78100 1.000 64.17875 190 PRO A C 1
ATOM 1209 O O . PRO A 1 172 ? 26.25900 -15.62900 -15.79500 1.000 70.73480 190 PRO A O 1
ATOM 1213 N N . VAL A 1 173 ? 26.96400 -16.90700 -17.51700 1.000 63.55499 191 VAL A N 1
ATOM 1214 C CA . VAL A 1 173 ? 26.05200 -18.00300 -17.19600 1.000 72.79031 191 VAL A CA 1
ATOM 1215 C C . VAL A 1 173 ? 26.38600 -18.59900 -15.83400 1.000 75.80119 191 VAL A C 1
ATOM 1216 O O . VAL A 1 173 ? 25.49000 -18.88000 -15.02800 1.000 74.72212 191 VAL A O 1
ATOM 1220 N N . ASP A 1 174 ? 27.67800 -18.79500 -15.55200 1.000 73.09824 192 ASP A N 1
ATOM 1221 C CA . ASP A 1 174 ? 28.07400 -19.42000 -14.29300 1.000 78.78050 192 ASP A CA 1
ATOM 1222 C C . ASP A 1 174 ? 27.67400 -18.56500 -13.09700 1.000 76.36179 192 ASP A C 1
ATOM 1223 O O . ASP A 1 174 ? 27.28100 -19.09600 -12.05100 1.000 78.88314 192 ASP A O 1
ATOM 1228 N N . TYR A 1 175 ? 27.77600 -17.24000 -13.22700 1.000 74.32470 193 TYR A N 1
ATOM 1229 C CA . TYR A 1 175 ? 27.28700 -16.36400 -12.16700 1.000 72.02179 193 TYR A CA 1
ATOM 1230 C C . TYR A 1 175 ? 25.78900 -16.54300 -11.96500 1.000 69.34779 193 TYR A C 1
ATOM 1231 O O . TYR A 1 175 ? 25.31200 -16.61800 -10.82700 1.000 71.75597 193 TYR A O 1
ATOM 1240 N N . LEU A 1 176 ? 25.03200 -16.61900 -13.06300 1.000 67.95025 194 LEU A N 1
ATOM 1241 C CA . LEU A 1 176 ? 23.59900 -16.87400 -12.96100 1.000 71.76124 194 LEU A CA 1
ATOM 1242 C C . LEU A 1 176 ? 23.32500 -18.22000 -12.30000 1.000 73.25615 194 LEU A C 1
ATOM 1243 O O . LEU A 1 176 ? 22.35800 -18.36400 -11.54400 1.000 75.11690 194 LEU A O 1
ATOM 1248 N N . ARG A 1 177 ? 24.17200 -19.21500 -12.56900 1.000 74.66685 195 ARG A N 1
ATOM 1249 C CA . ARG A 1 177 ? 23.98600 -20.52800 -11.96000 1.000 78.14095 195 ARG A CA 1
ATOM 1250 C C . ARG A 1 177 ? 24.24200 -20.47900 -10.45800 1.000 74.40892 195 ARG A C 1
ATOM 1251 O O . ARG A 1 177 ? 23.51700 -21.10600 -9.67900 1.000 72.85610 195 ARG A O 1
ATOM 1259 N N . GLN A 1 178 ? 25.26100 -19.72600 -10.03300 1.000 74.68527 196 GLN A N 1
ATOM 1260 C CA . GLN A 1 178 ? 25.56500 -19.62700 -8.60900 1.000 74.27469 196 GLN A CA 1
ATOM 1261 C C . GLN A 1 178 ? 24.49700 -18.84500 -7.85300 1.000 68.48716 196 GLN A C 1
ATOM 1262 O O . GLN A 1 178 ? 24.21100 -19.15800 -6.69200 1.000 66.57640 196 GLN A O 1
ATOM 1268 N N . VAL A 1 179 ? 23.90000 -17.83300 -8.48600 1.000 68.53716 197 VAL A N 1
ATOM 1269 C CA . VAL A 1 179 ? 22.86300 -17.05300 -7.81600 1.000 71.12432 197 VAL A CA 1
ATOM 1270 C C . VAL A 1 179 ? 21.63800 -17.91500 -7.53800 1.000 67.81076 197 VAL A C 1
ATOM 1271 O O . VAL A 1 179 ? 21.05300 -17.85400 -6.45000 1.000 69.40043 197 VAL A O 1
ATOM 1275 N N . CYS A 1 180 ? 21.23300 -18.73600 -8.51100 1.000 63.48393 198 CYS A N 1
ATOM 1276 C CA . CYS A 1 180 ? 20.06100 -19.58500 -8.31900 1.000 68.57401 198 CYS A CA 1
ATOM 1277 C C . CYS A 1 180 ? 20.30300 -20.63700 -7.24700 1.000 72.42184 198 CYS A C 1
ATOM 1278 O O . CYS A 1 180 ? 19.41400 -20.91200 -6.43300 1.000 73.04034 198 CYS A O 1
ATOM 1281 N N . LEU A 1 181 ? 21.49000 -21.24800 -7.24200 1.000 68.62402 199 LEU A N 1
ATOM 1282 C CA . LEU A 1 181 ? 21.83100 -22.18700 -6.17800 1.000 70.79270 199 LEU A CA 1
ATOM 1283 C C . LEU A 1 181 ? 21.70400 -21.52900 -4.81200 1.000 68.36609 199 LEU A C 1
ATOM 1284 O O . LEU A 1 181 ? 21.15300 -22.12000 -3.87600 1.000 73.42722 199 LEU A O 1
ATOM 1289 N N . LEU A 1 182 ? 22.19400 -20.29600 -4.68700 1.000 71.84546 200 LEU A N 1
ATOM 1290 C CA . LEU A 1 182 ? 22.14900 -19.60400 -3.40500 1.000 73.12193 200 LEU A CA 1
ATOM 1291 C C . LEU A 1 182 ? 20.72900 -19.16400 -3.06500 1.000 72.37710 200 LEU A C 1
ATOM 1292 O O . LEU A 1 182 ? 20.31700 -19.22400 -1.90100 1.000 73.09824 200 LEU A O 1
ATOM 1297 N N . ALA A 1 183 ? 19.96300 -18.72400 -4.06700 1.000 71.76387 201 ALA A N 1
ATOM 1298 C CA . ALA A 1 183 ? 18.61200 -18.24100 -3.80600 1.000 66.98435 201 ALA A CA 1
ATOM 1299 C C . ALA A 1 183 ? 17.65400 -19.39800 -3.55100 1.000 68.78193 201 ALA A C 1
ATOM 1300 O O . ALA A 1 183 ? 16.86000 -19.36300 -2.60300 1.000 68.81878 201 ALA A O 1
ATOM 1302 N N . HIS A 1 184 ? 17.71300 -20.43700 -4.38700 1.000 69.43727 202 HIS A N 1
ATOM 1303 C CA . HIS A 1 184 ? 16.80600 -21.56600 -4.22600 1.000 74.28522 202 HIS A CA 1
ATOM 1304 C C . HIS A 1 184 ? 17.11300 -22.38200 -2.97600 1.000 76.34863 202 HIS A C 1
ATOM 1305 O O . HIS A 1 184 ? 16.26000 -23.15700 -2.53400 1.000 77.72511 202 HIS A O 1
ATOM 1312 N N . ALA A 1 185 ? 18.30400 -22.22300 -2.39400 1.000 77.49087 203 ALA A N 1
ATOM 1313 C CA . ALA A 1 185 ? 18.59700 -22.90100 -1.13600 1.000 80.45175 203 ALA A CA 1
ATOM 1314 C C . ALA A 1 185 ? 17.88700 -22.22400 0.02900 1.000 87.22098 203 ALA A C 1
ATOM 1315 O O . ALA A 1 185 ? 17.36600 -22.90100 0.92300 1.000 90.83984 203 ALA A O 1
ATOM 1317 N N . HIS A 1 186 ? 17.85300 -20.89100 0.03500 1.000 79.10949 204 HIS A N 1
ATOM 1318 C CA . HIS A 1 186 ? 17.19700 -20.12600 1.08400 1.000 75.91700 204 HIS A CA 1
ATOM 1319 C C . HIS A 1 186 ? 15.74300 -19.80000 0.75200 1.000 71.29276 204 HIS A C 1
ATOM 1320 O O . HIS A 1 186 ? 15.19100 -18.83500 1.29600 1.000 71.24538 204 HIS A O 1
ATOM 1327 N N . GLY A 1 187 ? 15.11900 -20.57500 -0.12800 1.000 72.63766 205 GLY A N 1
ATOM 1328 C CA . GLY A 1 187 ? 13.70000 -20.42200 -0.40700 1.000 70.75848 205 GLY A CA 1
ATOM 1329 C C . GLY A 1 187 ? 13.30000 -19.12300 -1.07200 1.000 63.93398 205 GLY A C 1
ATOM 1330 O O . GLY A 1 187 ? 12.24300 -18.56700 -0.74700 1.000 66.40007 205 GLY A O 1
ATOM 1331 N N . ALA A 1 188 ? 14.11300 -18.62400 -1.99800 1.000 66.80801 206 ALA A N 1
ATOM 1332 C CA . ALA A 1 188 ? 13.79900 -17.41300 -2.73900 1.000 61.01258 206 ALA A CA 1
ATOM 1333 C C . ALA A 1 188 ? 13.75800 -17.71500 -4.23000 1.000 63.47077 206 ALA A C 1
ATOM 1334 O O . ALA A 1 188 ? 14.40000 -18.65300 -4.71000 1.000 68.04500 206 ALA A O 1
ATOM 1336 N N . ARG A 1 189 ? 12.98800 -16.91300 -4.95400 1.000 53.20375 207 ARG A N 1
ATOM 1337 C CA . ARG A 1 189 ? 12.91200 -17.01400 -6.40100 1.000 56.09620 207 ARG A CA 1
ATOM 1338 C C . ARG A 1 189 ? 13.89700 -16.04400 -7.04700 1.000 52.88266 207 ARG A C 1
ATOM 1339 O O . ARG A 1 189 ? 14.47000 -15.17100 -6.39400 1.000 52.79054 207 ARG A O 1
ATOM 1347 N N . VAL A 1 190 ? 14.09300 -16.20900 -8.35300 1.000 54.60918 208 VAL A N 1
ATOM 1348 C CA . VAL A 1 190 ? 15.01700 -15.38300 -9.12100 1.000 53.91436 208 VAL A CA 1
ATOM 1349 C C . VAL A 1 190 ? 14.27100 -14.82400 -10.32400 1.000 53.59064 208 VAL A C 1
ATOM 1350 O O . VAL A 1 190 ? 13.71400 -15.58700 -11.12200 1.000 51.21667 208 VAL A O 1
ATOM 1354 N N . HIS A 1 191 ? 14.25100 -13.49900 -10.44800 1.000 49.25064 209 HIS A N 1
ATOM 1355 C CA . HIS A 1 191 ? 13.71100 -12.82600 -11.61900 1.000 49.38487 209 HIS A CA 1
ATOM 1356 C C . HIS A 1 191 ? 14.82300 -12.05500 -12.31400 1.000 49.45856 209 HIS A C 1
ATOM 1357 O O . HIS A 1 191 ? 15.66500 -11.43200 -11.65700 1.000 48.89270 209 HIS A O 1
ATOM 1364 N N . MET A 1 192 ? 14.82400 -12.09600 -13.64400 1.000 46.88194 210 MET A N 1
ATOM 1365 C CA . MET A 1 192 ? 15.85000 -11.43600 -14.44400 1.000 48.66110 210 MET A CA 1
ATOM 1366 C C . MET A 1 192 ? 15.18900 -10.37500 -15.31300 1.000 43.99212 210 MET A C 1
ATOM 1367 O O . MET A 1 192 ? 14.41700 -10.70100 -16.22100 1.000 45.83971 210 MET A O 1
ATOM 1372 N N . ASP A 1 193 ? 15.48400 -9.11100 -15.02400 1.000 44.28426 211 ASP A N 1
ATOM 1373 C CA . ASP A 1 193 ? 15.11100 -8.01000 -15.90600 1.000 45.37123 211 ASP A CA 1
ATOM 1374 C C . ASP A 1 193 ? 15.91100 -8.15500 -17.19300 1.000 50.84557 211 ASP A C 1
ATOM 1375 O O . ASP A 1 193 ? 17.08700 -7.78700 -17.25900 1.000 47.72414 211 ASP A O 1
ATOM 1380 N N . GLY A 1 194 ? 15.27800 -8.70900 -18.22100 1.000 45.15805 212 GLY A N 1
ATOM 1381 C CA . GLY A 1 194 ? 15.94000 -8.89100 -19.49300 1.000 46.29502 212 GLY A CA 1
ATOM 1382 C C . GLY A 1 194 ? 15.55200 -7.82900 -20.49700 1.000 47.22672 212 GLY A C 1
ATOM 1383 O O . GLY A 1 194 ? 15.30100 -8.13700 -21.66600 1.000 52.38786 212 GLY A O 1
ATOM 1384 N N . ALA A 1 195 ? 15.49600 -6.57100 -20.04600 1.000 43.76051 213 ALA A N 1
ATOM 1385 C CA . ALA A 1 195 ? 15.21200 -5.46500 -20.95400 1.000 48.65583 213 ALA A CA 1
ATOM 1386 C C . ALA A 1 195 ? 16.13800 -5.47400 -22.16400 1.000 51.11402 213 ALA A C 1
ATOM 1387 O O . ALA A 1 195 ? 15.73600 -5.05800 -23.25600 1.000 49.35855 213 ALA A O 1
ATOM 1389 N N . ARG A 1 196 ? 17.37200 -5.94600 -21.99400 1.000 47.43727 214 ARG A N 1
ATOM 1390 C CA . ARG A 1 196 ? 18.32500 -6.10600 -23.08800 1.000 48.74005 214 ARG A CA 1
ATOM 1391 C C . ARG A 1 196 ? 18.93800 -7.49900 -23.05200 1.000 49.00588 214 ARG A C 1
ATOM 1392 O O . ARG A 1 196 ? 20.15300 -7.67900 -23.16500 1.000 51.36142 214 ARG A O 1
ATOM 1400 N N . LEU A 1 197 ? 18.08200 -8.51200 -22.90200 1.000 45.41071 215 LEU A N 1
ATOM 1401 C CA . LEU A 1 197 ? 18.56400 -9.88500 -22.80100 1.000 48.34264 215 LEU A CA 1
ATOM 1402 C C . LEU A 1 197 ? 19.17200 -10.36300 -24.11500 1.000 52.93529 215 LEU A C 1
ATOM 1403 O O . LEU A 1 197 ? 20.15700 -11.11100 -24.11100 1.000 62.36800 215 LEU A O 1
ATOM 1408 N N . MET A 1 198 ? 18.59800 -9.95100 -25.24800 1.000 50.00336 216 MET A N 1
ATOM 1409 C CA . MET A 1 198 ? 19.14800 -10.35600 -26.53800 1.000 57.11737 216 MET A CA 1
ATOM 1410 C C . MET A 1 198 ? 20.52600 -9.75100 -26.77700 1.000 55.25136 216 MET A C 1
ATOM 1411 O O . MET A 1 198 ? 21.36700 -10.37400 -27.43400 1.000 57.59375 216 MET A O 1
ATOM 1416 N N . ASN A 1 199 ? 20.77300 -8.54400 -26.25900 1.000 52.56683 217 ASN A N 1
ATOM 1417 C CA . ASN A 1 199 ? 22.11400 -7.97400 -26.33000 1.000 54.50390 217 ASN A CA 1
ATOM 1418 C C . ASN A 1 199 ? 23.12500 -8.85000 -25.60500 1.000 58.48070 217 ASN A C 1
ATOM 1419 O O . ASN A 1 199 ? 24.28900 -8.92500 -26.01400 1.000 59.97298 217 ASN A O 1
ATOM 1424 N N . ALA A 1 200 ? 22.69700 -9.53200 -24.54100 1.000 53.19059 218 ALA A N 1
ATOM 1425 C CA . ALA A 1 200 ? 23.58800 -10.43600 -23.82400 1.000 59.54925 218 ALA A CA 1
ATOM 1426 C C . ALA A 1 200 ? 23.76600 -11.75400 -24.56700 1.000 62.77858 218 ALA A C 1
ATOM 1427 O O . ALA A 1 200 ? 24.88400 -12.27400 -24.65000 1.000 66.97645 218 ALA A O 1
ATOM 1429 N N . ALA A 1 201 ? 22.68000 -12.30800 -25.11200 1.000 59.47029 219 ALA A N 1
ATOM 1430 C CA . ALA A 1 201 ? 22.77400 -13.58700 -25.81200 1.000 62.68383 219 ALA A CA 1
ATOM 1431 C C . ALA A 1 201 ? 23.66800 -13.48500 -27.04100 1.000 61.20471 219 ALA A C 1
ATOM 1432 O O . ALA A 1 201 ? 24.46500 -14.39100 -27.31700 1.000 62.74963 219 ALA A O 1
ATOM 1434 N N . VAL A 1 202 ? 23.54400 -12.39300 -27.79900 1.000 60.68622 220 VAL A N 1
ATOM 1435 C CA . VAL A 1 202 ? 24.38200 -12.21200 -28.98100 1.000 62.32326 220 VAL A CA 1
ATOM 1436 C C . VAL A 1 202 ? 25.83900 -12.02800 -28.57600 1.000 65.64998 220 VAL A C 1
ATOM 1437 O O . VAL A 1 202 ? 26.75000 -12.54800 -29.23200 1.000 70.70058 220 VAL A O 1
ATOM 1441 N N . ALA A 1 203 ? 26.08200 -11.30200 -27.48300 1.000 61.39947 221 ALA A N 1
ATOM 1442 C CA . ALA A 1 203 ? 27.44900 -11.10400 -27.01400 1.000 62.27326 221 ALA A CA 1
ATOM 1443 C C . ALA A 1 203 ? 28.10400 -12.43000 -26.64800 1.000 68.87142 221 ALA A C 1
ATOM 1444 O O . ALA A 1 203 ? 29.28900 -12.64600 -26.93200 1.000 71.76387 221 ALA A O 1
ATOM 1446 N N . LEU A 1 204 ? 27.34600 -13.33400 -26.02900 1.000 66.23689 222 LEU A N 1
ATOM 1447 C CA . LEU A 1 204 ? 27.86200 -14.63900 -25.63900 1.000 67.28438 222 LEU A CA 1
ATOM 1448 C C . LEU A 1 204 ? 27.71900 -15.69100 -26.73100 1.000 67.93709 222 LEU A C 1
ATOM 1449 O O . LEU A 1 204 ? 28.25300 -16.79500 -26.57400 1.000 69.43727 222 LEU A O 1
ATOM 1454 N N . ARG A 1 205 ? 27.02200 -15.37500 -27.82600 1.000 65.15781 223 ARG A N 1
ATOM 1455 C CA . ARG A 1 205 ? 26.80000 -16.31400 -28.92800 1.000 67.41861 223 ARG A CA 1
ATOM 1456 C C . ARG A 1 205 ? 26.13400 -17.59900 -28.43700 1.000 68.16870 223 ARG A C 1
ATOM 1457 O O . ARG A 1 205 ? 26.53400 -18.70600 -28.80400 1.000 70.34791 223 ARG A O 1
ATOM 1465 N N . ILE A 1 206 ? 25.11600 -17.45100 -27.59300 1.000 66.22110 224 ILE A N 1
ATOM 1466 C CA . ILE A 1 206 ? 24.37000 -18.58500 -27.05100 1.000 64.71302 224 ILE A CA 1
ATOM 1467 C C . ILE A 1 206 ? 22.87900 -18.30600 -27.20000 1.000 64.37351 224 ILE A C 1
ATOM 1468 O O . ILE A 1 206 ? 22.47200 -17.13500 -27.25200 1.000 62.52329 224 ILE A O 1
ATOM 1473 N N . PRO A 1 207 ? 22.03400 -19.33100 -27.28000 1.000 63.09178 225 PRO A N 1
ATOM 1474 C CA . PRO A 1 207 ? 20.59800 -19.08500 -27.33800 1.000 60.19143 225 PRO A CA 1
ATOM 1475 C C . PRO A 1 207 ? 20.12800 -18.39200 -26.07700 1.000 61.24682 225 PRO A C 1
ATOM 1476 O O . PRO A 1 207 ? 20.66600 -18.62900 -24.97800 1.000 66.13688 225 PRO A O 1
ATOM 1480 N N . PRO A 1 208 ? 19.12500 -17.51600 -26.18200 1.000 61.82847 226 PRO A N 1
ATOM 1481 C CA . PRO A 1 208 ? 18.65400 -16.78700 -24.99200 1.000 60.49146 226 PRO A CA 1
ATOM 1482 C C . PRO A 1 208 ? 18.16100 -17.69600 -23.88300 1.000 63.45234 226 PRO A C 1
ATOM 1483 O O . PRO A 1 208 ? 18.19200 -17.29400 -22.71400 1.000 60.48620 226 PRO A O 1
ATOM 1487 N N . ALA A 1 209 ? 17.71600 -18.91200 -24.21200 1.000 63.69448 227 ALA A N 1
ATOM 1488 C CA . ALA A 1 209 ? 17.19500 -19.81300 -23.19300 1.000 65.20519 227 ALA A CA 1
ATOM 1489 C C . ALA A 1 209 ? 18.26700 -20.21900 -22.19000 1.000 68.24766 227 ALA A C 1
ATOM 1490 O O . ALA A 1 209 ? 17.95000 -20.50300 -21.03100 1.000 65.88158 227 ALA A O 1
ATOM 1492 N N . ARG A 1 210 ? 19.53600 -20.25600 -22.61400 1.000 68.97143 228 ARG A N 1
ATOM 1493 C CA . ARG A 1 210 ? 20.61100 -20.64700 -21.70600 1.000 69.16619 228 ARG A CA 1
ATOM 1494 C C . ARG A 1 210 ? 20.71600 -19.69900 -20.51800 1.000 67.21859 228 ARG A C 1
ATOM 1495 O O . ARG A 1 210 ? 21.10800 -20.11600 -19.42200 1.000 67.61337 228 ARG A O 1
ATOM 1503 N N . LEU A 1 211 ? 20.36800 -18.42700 -20.71200 1.000 64.62880 229 LEU A N 1
ATOM 1504 C CA . LEU A 1 211 ? 20.38300 -17.47200 -19.61100 1.000 67.15279 229 LEU A CA 1
ATOM 1505 C C . LEU A 1 211 ? 19.12900 -17.59200 -18.75300 1.000 63.77080 229 LEU A C 1
ATOM 1506 O O . LEU A 1 211 ? 19.20200 -17.48900 -17.52400 1.000 69.30305 229 LEU A O 1
ATOM 1511 N N . VAL A 1 212 ? 17.97400 -17.81800 -19.38400 1.000 67.93972 230 VAL A N 1
ATOM 1512 C CA . VAL A 1 212 ? 16.71300 -17.88700 -18.65700 1.000 65.73157 230 VAL A CA 1
ATOM 1513 C C . VAL A 1 212 ? 16.57700 -19.19500 -17.88300 1.000 68.82667 230 VAL A C 1
ATOM 1514 O O . VAL A 1 212 ? 15.76800 -19.27700 -16.95000 1.000 68.27398 230 VAL A O 1
ATOM 1518 N N . GLU A 1 213 ? 17.35800 -20.22200 -18.23300 1.000 65.91843 231 GLU A N 1
ATOM 1519 C CA . GLU A 1 213 ? 17.33900 -21.46300 -17.46300 1.000 70.73480 231 GLU A CA 1
ATOM 1520 C C . GLU A 1 213 ? 17.66400 -21.21800 -15.99600 1.000 74.51157 231 GLU A C 1
ATOM 1521 O O . GLU A 1 213 ? 17.19000 -21.95500 -15.12300 1.000 71.09800 231 GLU A O 1
ATOM 1527 N N . HIS A 1 214 ? 18.46000 -20.19500 -15.70700 1.000 78.82787 232 HIS A N 1
ATOM 1528 C CA . HIS A 1 214 ? 18.84100 -19.86100 -14.33600 1.000 75.40641 232 HIS A CA 1
ATOM 1529 C C . HIS A 1 214 ? 18.02300 -18.67600 -13.82400 1.000 76.16703 232 HIS A C 1
ATOM 1530 O O . HIS A 1 214 ? 18.55400 -17.62200 -13.46900 1.000 85.98663 232 HIS A O 1
ATOM 1537 N N . CYS A 1 215 ? 16.70800 -18.87200 -13.78400 1.000 68.89510 233 CYS A N 1
ATOM 1538 C CA . CYS A 1 215 ? 15.78200 -17.91200 -13.19500 1.000 66.68168 233 CYS A CA 1
ATOM 1539 C C . CYS A 1 215 ? 14.39600 -18.53500 -13.19200 1.000 60.98100 233 CYS A C 1
ATOM 1540 O O . CYS A 1 215 ? 14.11600 -19.46700 -13.95200 1.000 65.44732 233 CYS A O 1
ATOM 1543 N N . ASP A 1 216 ? 13.53200 -18.00800 -12.32700 1.000 57.35161 234 ASP A N 1
ATOM 1544 C CA . ASP A 1 216 ? 12.14500 -18.45300 -12.28600 1.000 56.43835 234 ASP A CA 1
ATOM 1545 C C . ASP A 1 216 ? 11.26000 -17.65800 -13.23800 1.000 53.45115 234 ASP A C 1
ATOM 1546 O O . ASP A 1 216 ? 10.36000 -18.22900 -13.86400 1.000 53.25375 234 ASP A O 1
ATOM 1551 N N . SER A 1 217 ? 11.50000 -16.35400 -13.36000 1.000 51.29036 235 SER A N 1
ATOM 1552 C CA . SER A 1 217 ? 10.75600 -15.50700 -14.27800 1.000 51.45617 235 SER A CA 1
ATOM 1553 C C . SER A 1 217 ? 11.72100 -14.54600 -14.95800 1.000 50.39552 235 SER A C 1
ATOM 1554 O O . SER A 1 217 ? 12.85400 -14.35500 -14.51000 1.000 50.18760 235 SER A O 1
ATOM 1557 N N . VAL A 1 218 ? 11.25700 -13.93500 -16.04700 1.000 46.24502 236 VAL A N 1
ATOM 1558 C CA . VAL A 1 218 ? 12.10100 -13.05400 -16.84400 1.000 49.46383 236 VAL A CA 1
ATOM 1559 C C . VAL A 1 218 ? 11.23700 -11.96400 -17.46300 1.000 48.39001 236 VAL A C 1
ATOM 1560 O O . VAL A 1 218 ? 10.06900 -12.18300 -17.79500 1.000 49.26380 236 VAL A O 1
ATOM 1564 N N . SER A 1 219 ? 11.81600 -10.77400 -17.58700 1.000 45.59494 237 SER A N 1
ATOM 1565 C CA . SER A 1 219 ? 11.26800 -9.69100 -18.38800 1.000 45.90024 237 SER A CA 1
ATOM 1566 C C . SER A 1 219 ? 11.96600 -9.65900 -19.74300 1.000 49.31118 237 SER A C 1
ATOM 1567 O O . SER A 1 219 ? 13.10500 -10.10600 -19.89000 1.000 44.62377 237 SER A O 1
ATOM 1570 N N . PHE A 1 220 ? 11.26600 -9.12200 -20.74100 1.000 52.29838 238 PHE A N 1
ATOM 1571 C CA . PHE A 1 220 ? 11.79700 -9.07700 -22.09800 1.000 54.87237 238 PHE A CA 1
ATOM 1572 C C . PHE A 1 220 ? 11.16300 -7.89700 -22.82000 1.000 55.42507 238 PHE A C 1
ATOM 1573 O O . PHE A 1 220 ? 9.93500 -7.77500 -22.84800 1.000 50.99032 238 PHE A O 1
ATOM 1581 N N . CYS A 1 221 ? 12.00000 -7.03100 -23.39000 1.000 51.73515 239 CYS A N 1
ATOM 1582 C CA . CYS A 1 221 ? 11.57000 -5.74500 -23.92600 1.000 49.57963 239 CYS A CA 1
ATOM 1583 C C . CYS A 1 221 ? 11.76600 -5.71100 -25.43700 1.000 52.39839 239 CYS A C 1
ATOM 1584 O O . CYS A 1 221 ? 12.85800 -6.01200 -25.93300 1.000 53.16953 239 CYS A O 1
ATOM 1587 N N . PHE A 1 222 ? 10.70700 -5.33700 -26.16200 1.000 50.29550 240 PHE A N 1
ATOM 1588 C CA . PHE A 1 222 ? 10.74300 -5.20600 -27.61400 1.000 50.36130 240 PHE A CA 1
ATOM 1589 C C . PHE A 1 222 ? 11.00400 -3.78300 -28.08900 1.000 48.01628 240 PHE A C 1
ATOM 1590 O O . PHE A 1 222 ? 11.33800 -3.59200 -29.26400 1.000 48.69268 240 PHE A O 1
ATOM 1598 N N . SER A 1 223 ? 10.84100 -2.78800 -27.22100 1.000 44.08950 241 SER A N 1
ATOM 1599 C CA . SER A 1 223 ? 10.85500 -1.38700 -27.61800 1.000 47.72677 241 SER A CA 1
ATOM 1600 C C . SER A 1 223 ? 12.24100 -0.75600 -27.55500 1.000 48.85323 241 SER A C 1
ATOM 1601 O O . SER A 1 223 ? 12.35500 0.46600 -27.69300 1.000 47.30304 241 SER A O 1
ATOM 1604 N N . LYS A 1 224 ? 13.28900 -1.55100 -27.35000 1.000 48.63741 242 LYS A N 1
ATOM 1605 C CA . LYS A 1 224 ? 14.64900 -1.02500 -27.32800 1.000 47.66361 242 LYS A CA 1
ATOM 1606 C C . LYS A 1 224 ? 15.41000 -1.45600 -28.57500 1.000 51.74831 242 LYS A C 1
ATOM 1607 O O . LYS A 1 224 ? 15.10700 -0.99900 -29.68200 1.000 54.54075 242 LYS A O 1
ATOM 1613 N N . GLY A 1 225 ? 16.39300 -2.34300 -28.40500 1.000 51.04033 243 GLY A N 1
ATOM 1614 C CA . GLY A 1 225 ? 17.22500 -2.74800 -29.52500 1.000 53.26428 243 GLY A CA 1
ATOM 1615 C C . GLY A 1 225 ? 16.47600 -3.49800 -30.60600 1.000 54.60128 243 GLY A C 1
ATOM 1616 O O . GLY A 1 225 ? 16.89100 -3.48800 -31.76900 1.000 55.99092 243 GLY A O 1
ATOM 1617 N N . LEU A 1 226 ? 15.36900 -4.15500 -30.24800 1.000 52.79844 244 LEU A N 1
ATOM 1618 C CA . LEU A 1 226 ? 14.59800 -4.88800 -31.24400 1.000 52.78001 244 LEU A CA 1
ATOM 1619 C C . LEU A 1 226 ? 13.84500 -3.96000 -32.18800 1.000 52.65368 244 LEU A C 1
ATOM 1620 O O . LEU A 1 226 ? 13.53700 -4.36400 -33.31400 1.000 60.25196 244 LEU A O 1
ATOM 1625 N N . GLY A 1 227 ? 13.54100 -2.73600 -31.76100 1.000 49.74281 245 GLY A N 1
ATOM 1626 C CA . GLY A 1 227 ? 13.01200 -1.72000 -32.64800 1.000 54.30914 245 GLY A CA 1
ATOM 1627 C C . GLY A 1 227 ? 11.50600 -1.55500 -32.65700 1.000 51.53776 245 GLY A C 1
ATOM 1628 O O . GLY A 1 227 ? 11.00400 -0.69500 -33.39100 1.000 51.47722 245 GLY A O 1
ATOM 1629 N N . ALA A 1 228 ? 10.77100 -2.34100 -31.87500 1.000 52.85371 246 ALA A N 1
ATOM 1630 C CA . ALA A 1 228 ? 9.32200 -2.21700 -31.85700 1.000 51.82463 246 ALA A CA 1
ATOM 1631 C C . ALA A 1 228 ? 8.90800 -0.90000 -31.19800 1.000 48.10050 246 ALA A C 1
ATOM 1632 O O . ALA A 1 228 ? 9.64400 -0.34800 -30.37700 1.000 42.36824 246 ALA A O 1
ATOM 1634 N N . PRO A 1 229 ? 7.73200 -0.36700 -31.55200 1.000 51.48249 247 PRO A N 1
ATOM 1635 C CA . PRO A 1 229 ? 7.28600 0.89700 -30.94600 1.000 47.44253 247 PRO A CA 1
ATOM 1636 C C . PRO A 1 229 ? 6.85300 0.76100 -29.49200 1.000 46.88194 247 PRO A C 1
ATOM 1637 O O . PRO A 1 229 ? 7.21000 1.60200 -28.65900 1.000 45.02908 247 PRO A O 1
ATOM 1641 N N . VAL A 1 230 ? 6.05400 -0.26100 -29.18200 1.000 43.77104 248 VAL A N 1
ATOM 1642 C CA . VAL A 1 230 ? 5.51800 -0.47400 -27.83900 1.000 47.92943 248 VAL A CA 1
ATOM 1643 C C . VAL A 1 230 ? 5.47800 -1.97000 -27.56300 1.000 47.27672 248 VAL A C 1
ATOM 1644 O O . VAL A 1 230 ? 5.14400 -2.76600 -28.44800 1.000 52.34049 248 VAL A O 1
ATOM 1648 N N . GLY A 1 231 ? 5.80900 -2.35700 -26.34000 1.000 45.70811 249 GLY A N 1
ATOM 1649 C CA . GLY A 1 231 ? 5.59700 -3.72700 -25.90800 1.000 46.10290 249 GLY A CA 1
ATOM 1650 C C . GLY A 1 231 ? 6.69500 -4.36800 -25.09000 1.000 49.93493 249 GLY A C 1
ATOM 1651 O O . GLY A 1 231 ? 7.88600 -4.12900 -25.30200 1.000 47.56886 249 GLY A O 1
ATOM 1652 N N . ALA A 1 232 ? 6.28500 -5.20100 -24.13800 1.000 45.73443 250 ALA A N 1
ATOM 1653 C CA . ALA A 1 232 ? 7.18500 -6.05500 -23.37500 1.000 50.15338 250 ALA A CA 1
ATOM 1654 C C . ALA A 1 232 ? 6.37300 -7.25700 -22.91700 1.000 47.76889 250 ALA A C 1
ATOM 1655 O O . ALA A 1 232 ? 5.20500 -7.40800 -23.28400 1.000 45.15278 250 ALA A O 1
ATOM 1657 N N . LEU A 1 233 ? 6.98700 -8.11500 -22.10700 1.000 44.82906 251 LEU A N 1
ATOM 1658 C CA . LEU A 1 233 ? 6.24100 -9.26300 -21.61300 1.000 47.84258 251 LEU A CA 1
ATOM 1659 C C . LEU A 1 233 ? 6.93700 -9.87300 -20.40600 1.000 49.45067 251 LEU A C 1
ATOM 1660 O O . LEU A 1 233 ? 8.11800 -9.62400 -20.14600 1.000 46.94247 251 LEU A O 1
ATOM 1665 N N . VAL A 1 234 ? 6.16400 -10.67000 -19.67000 1.000 46.55558 252 VAL A N 1
ATOM 1666 C CA . VAL A 1 234 ? 6.64000 -11.45700 -18.54100 1.000 46.37135 252 VAL A CA 1
ATOM 1667 C C . VAL A 1 234 ? 6.71200 -12.91000 -18.98300 1.000 43.98159 252 VAL A C 1
ATOM 1668 O O . VAL A 1 234 ? 5.78800 -13.41300 -19.62900 1.000 48.81375 252 VAL A O 1
ATOM 1672 N N . GLY A 1 235 ? 7.80400 -13.57800 -18.64700 1.000 43.88947 253 GLY A N 1
ATOM 1673 C CA . GLY A 1 235 ? 7.97000 -14.99300 -18.94300 1.000 44.99750 253 GLY A CA 1
ATOM 1674 C C . GLY A 1 235 ? 8.09600 -15.79300 -17.66200 1.000 45.38439 253 GLY A C 1
ATOM 1675 O O . GLY A 1 235 ? 8.68800 -15.32400 -16.69000 1.000 51.72725 253 GLY A O 1
ATOM 1676 N N . GLY A 1 236 ? 7.53500 -16.99700 -17.66800 1.000 45.52651 254 GLY A N 1
ATOM 1677 C CA . GLY A 1 236 ? 7.57300 -17.83900 -16.48600 1.000 48.60320 254 GLY A CA 1
ATOM 1678 C C . GLY A 1 236 ? 6.69400 -19.06200 -16.66400 1.000 52.32206 254 GLY A C 1
ATOM 1679 O O . GLY A 1 236 ? 6.32700 -19.42000 -17.78400 1.000 56.53046 254 GLY A O 1
ATOM 1680 N N . SER A 1 237 ? 6.36900 -19.69700 -15.54100 1.000 49.59279 255 SER A N 1
ATOM 1681 C CA . SER A 1 237 ? 5.52700 -20.88100 -15.56800 1.000 53.88278 255 SER A CA 1
ATOM 1682 C C . SER A 1 237 ? 4.07100 -20.49500 -15.82000 1.000 54.69077 255 SER A C 1
ATOM 1683 O O . SER A 1 237 ? 3.69200 -19.32000 -15.78200 1.000 50.01916 255 SER A O 1
ATOM 1686 N N . LYS A 1 238 ? 3.24700 -21.51200 -16.08700 1.000 54.94606 256 LYS A N 1
ATOM 1687 C CA . LYS A 1 238 ? 1.82400 -21.27700 -16.31000 1.000 54.06175 256 LYS A CA 1
ATOM 1688 C C . LYS A 1 238 ? 1.18700 -20.60100 -15.10400 1.000 54.31967 256 LYS A C 1
ATOM 1689 O O . LYS A 1 238 ? 0.45800 -19.61200 -15.24200 1.000 50.19023 256 LYS A O 1
ATOM 1695 N N . ASP A 1 239 ? 1.46200 -21.12100 -13.90500 1.000 54.03279 257 ASP A N 1
ATOM 1696 C CA . ASP A 1 239 ? 0.84200 -20.57700 -12.70300 1.000 53.55642 257 ASP A CA 1
ATOM 1697 C C . ASP A 1 239 ? 1.27400 -19.13700 -12.45700 1.000 48.77427 257 ASP A C 1
ATOM 1698 O O . ASP A 1 239 ? 0.45100 -18.29000 -12.09200 1.000 52.08256 257 ASP A O 1
ATOM 1703 N N . PHE A 1 240 ? 2.55700 -18.83700 -12.66100 1.000 47.69256 258 PHE A N 1
ATOM 1704 C CA . PHE A 1 240 ? 3.02900 -17.47300 -12.44200 1.000 47.41621 258 PHE A CA 1
ATOM 1705 C C . PHE A 1 240 ? 2.41300 -16.50800 -13.44900 1.000 47.32410 258 PHE A C 1
ATOM 1706 O O . PHE A 1 240 ? 2.01100 -15.39600 -13.08500 1.000 46.53453 258 PHE A O 1
ATOM 1714 N N . ILE A 1 241 ? 2.32200 -16.91400 -14.71800 1.000 45.13962 259 ILE A N 1
ATOM 1715 C CA . ILE A 1 241 ? 1.67700 -16.06600 -15.71600 1.000 48.17946 259 ILE A CA 1
ATOM 1716 C C . ILE A 1 241 ? 0.17600 -15.99400 -15.46900 1.000 47.57939 259 ILE A C 1
ATOM 1717 O O . ILE A 1 241 ? -0.45700 -14.96500 -15.74200 1.000 46.53716 259 ILE A O 1
ATOM 1722 N N . GLY A 1 242 ? -0.41600 -17.07000 -14.94400 1.000 46.83456 260 GLY A N 1
ATOM 1723 C CA . GLY A 1 242 ? -1.83200 -17.03600 -14.61400 1.000 47.78731 260 GLY A CA 1
ATOM 1724 C C . GLY A 1 242 ? -2.17500 -15.93000 -13.63600 1.000 48.82164 260 GLY A C 1
ATOM 1725 O O . GLY A 1 242 ? -3.16800 -15.21900 -13.81000 1.000 46.74245 260 GLY A O 1
ATOM 1726 N N . GLU A 1 243 ? -1.35000 -15.75900 -12.60100 1.000 50.74029 261 GLU A N 1
ATOM 1727 C CA . GLU A 1 243 ? -1.55700 -14.67300 -11.65300 1.000 51.06665 261 GLU A CA 1
ATOM 1728 C C . GLU A 1 243 ? -1.01300 -13.34600 -12.16200 1.000 48.07155 261 GLU A C 1
ATOM 1729 O O . GLU A 1 243 ? -1.48600 -12.29000 -11.72800 1.000 51.27983 261 GLU A O 1
ATOM 1735 N N . ALA A 1 244 ? -0.03800 -13.37100 -13.07400 1.000 42.80250 262 ALA A N 1
ATOM 1736 C CA . ALA A 1 244 ? 0.40800 -12.13100 -13.70000 1.000 45.08435 262 ALA A CA 1
ATOM 1737 C C . ALA A 1 244 ? -0.72500 -11.45700 -14.46700 1.000 45.87919 262 ALA A C 1
ATOM 1738 O O . ALA A 1 244 ? -0.74300 -10.22600 -14.59200 1.000 42.09978 262 ALA A O 1
ATOM 1740 N N . TRP A 1 245 ? -1.68000 -12.24300 -14.97200 1.000 43.12096 263 TRP A N 1
ATOM 1741 C CA . TRP A 1 245 ? -2.82400 -11.68000 -15.68500 1.000 46.56611 263 TRP A CA 1
ATOM 1742 C C . TRP A 1 245 ? -3.64100 -10.76200 -14.78300 1.000 46.46083 263 TRP A C 1
ATOM 1743 O O . TRP A 1 245 ? -4.00200 -9.64600 -15.17700 1.000 42.95515 263 TRP A O 1
ATOM 1754 N N . ARG A 1 246 ? -3.95600 -11.22400 -13.56800 1.000 44.83959 264 ARG A N 1
ATOM 1755 C CA . ARG A 1 246 ? -4.73200 -10.40300 -12.64100 1.000 44.90275 264 ARG A CA 1
ATOM 1756 C C . ARG A 1 246 ? -3.98300 -9.13300 -12.27000 1.000 42.67880 264 ARG A C 1
ATOM 1757 O O . ARG A 1 246 ? -4.59500 -8.07600 -12.07200 1.000 42.79460 264 ARG A O 1
ATOM 1765 N N . LEU A 1 247 ? -2.65600 -9.22200 -12.15400 1.000 41.23389 265 LEU A N 1
ATOM 1766 C CA . LEU A 1 247 ? -1.85800 -8.05000 -11.81100 1.000 39.47842 265 LEU A CA 1
ATOM 1767 C C . LEU A 1 247 ? -1.77000 -7.08500 -12.98700 1.000 37.90191 265 LEU A C 1
ATOM 1768 O O . LEU A 1 247 ? -1.86000 -5.86500 -12.80300 1.000 34.56467 265 LEU A O 1
ATOM 1773 N N . ARG A 1 248 ? -1.58300 -7.61100 -14.20200 1.000 40.68383 266 ARG A N 1
ATOM 1774 C CA . ARG A 1 248 ? -1.64900 -6.76200 -15.38800 1.000 39.17049 266 ARG A CA 1
ATOM 1775 C C . ARG A 1 248 ? -2.98900 -6.04400 -15.46700 1.000 38.53094 266 ARG A C 1
ATOM 1776 O O . ARG A 1 248 ? -3.04800 -4.85800 -15.81300 1.000 38.81255 266 ARG A O 1
ATOM 1784 N N . LYS A 1 249 ? -4.07500 -6.74600 -15.13500 1.000 37.65188 267 LYS A N 1
ATOM 1785 C CA . LYS A 1 249 ? -5.40100 -6.13800 -15.17900 1.000 39.90742 267 LYS A CA 1
ATOM 1786 C C . LYS A 1 249 ? -5.51700 -5.00800 -14.16600 1.000 38.45198 267 LYS A C 1
ATOM 1787 O O . LYS A 1 249 ? -6.00200 -3.91700 -14.48700 1.000 36.03853 267 LYS A O 1
ATOM 1793 N N . ALA A 1 250 ? -5.06700 -5.25300 -12.93100 1.000 40.36800 268 ALA A N 1
ATOM 1794 C CA . ALA A 1 250 ? -5.22300 -4.26100 -11.87400 1.000 39.06784 268 ALA A CA 1
ATOM 1795 C C . ALA A 1 250 ? -4.38100 -3.01900 -12.13600 1.000 39.20733 268 ALA A C 1
ATOM 1796 O O . ALA A 1 250 ? -4.79900 -1.90700 -11.79400 1.000 41.96556 268 ALA A O 1
ATOM 1798 N N . LEU A 1 251 ? -3.20800 -3.18200 -12.74700 1.000 37.93613 269 LEU A N 1
ATOM 1799 C CA . LEU A 1 251 ? -2.34400 -2.05100 -13.06100 1.000 38.94414 269 LEU A CA 1
ATOM 1800 C C . LEU A 1 251 ? -2.77800 -1.29800 -14.31200 1.000 38.35723 269 LEU A C 1
ATOM 1801 O O . LEU A 1 251 ? -2.26400 -0.20200 -14.56500 1.000 36.30698 269 LEU A O 1
ATOM 1806 N N . GLY A 1 252 ? -3.70400 -1.84600 -15.09300 1.000 40.38905 270 GLY A N 1
ATOM 1807 C CA . GLY A 1 252 ? -4.15400 -1.17900 -16.29500 1.000 37.77295 270 GLY A CA 1
ATOM 1808 C C . GLY A 1 252 ? -3.36100 -1.50700 -17.53700 1.000 37.34658 270 GLY A C 1
ATOM 1809 O O . GLY A 1 252 ? -3.26000 -0.66200 -18.43500 1.000 40.15481 270 GLY A O 1
ATOM 1810 N N . GLY A 1 253 ? -2.78200 -2.70200 -17.61600 1.000 31.99594 271 GLY A N 1
ATOM 1811 C CA . GLY A 1 253 ? -2.09000 -3.16000 -18.80000 1.000 41.75501 271 GLY A CA 1
ATOM 1812 C C . GLY A 1 253 ? -2.85700 -4.14900 -19.64800 1.000 42.50510 271 GLY A C 1
ATOM 1813 O O . GLY A 1 253 ? -2.29500 -4.68800 -20.60700 1.000 42.68407 271 GLY A O 1
ATOM 1814 N N . GLY A 1 254 ? -4.12200 -4.41100 -19.32200 1.000 40.33642 272 GLY A N 1
ATOM 1815 C CA . GLY A 1 254 ? -4.93900 -5.34000 -20.07700 1.000 40.59697 272 GLY A CA 1
ATOM 1816 C C . GLY A 1 254 ? -5.58200 -4.67100 -21.27300 1.000 43.72630 272 GLY A C 1
ATOM 1817 O O . GLY A 1 254 ? -6.74100 -4.25100 -21.21700 1.000 50.10338 272 GLY A O 1
ATOM 1818 N N . MET A 1 255 ? -4.82300 -4.56300 -22.36000 1.000 43.11306 273 MET A N 1
ATOM 1819 C CA . MET A 1 255 ? -5.26800 -3.87100 -23.55600 1.000 43.27361 273 MET A CA 1
ATOM 1820 C C . MET A 1 255 ? -6.26600 -4.73800 -24.32300 1.000 45.59494 273 MET A C 1
ATOM 1821 O O . MET A 1 255 ? -6.54300 -5.88500 -23.96100 1.000 44.11318 273 MET A O 1
ATOM 1826 N N . ARG A 1 256 ? -6.82700 -4.18000 -25.39600 1.000 45.59494 274 ARG A N 1
ATOM 1827 C CA . ARG A 1 256 ? -7.79900 -4.93400 -26.17500 1.000 46.32134 274 ARG A CA 1
ATOM 1828 C C . ARG A 1 256 ? -7.13800 -5.52100 -27.42000 1.000 48.47423 274 ARG A C 1
ATOM 1829 O O . ARG A 1 256 ? -6.67900 -6.66700 -27.39300 1.000 49.37697 274 ARG A O 1
ATOM 1837 N N . GLN A 1 257 ? -7.07300 -4.75500 -28.51100 1.000 47.90838 275 GLN A N 1
ATOM 1838 C CA . GLN A 1 257 ? -6.51600 -5.25700 -29.77100 1.000 50.33761 275 GLN A CA 1
ATOM 1839 C C . GLN A 1 257 ? -5.00900 -5.00000 -29.83300 1.000 50.17970 275 GLN A C 1
ATOM 1840 O O . GLN A 1 257 ? -4.49700 -4.28500 -30.69200 1.000 52.02992 275 GLN A O 1
ATOM 1846 N N . ALA A 1 258 ? -4.29500 -5.62800 -28.89900 1.000 50.52974 276 ALA A N 1
ATOM 1847 C CA . ALA A 1 258 ? -2.85200 -5.45600 -28.80800 1.000 52.66684 276 ALA A CA 1
ATOM 1848 C C . ALA A 1 258 ? -2.09500 -6.17100 -29.91900 1.000 52.11941 276 ALA A C 1
ATOM 1849 O O . ALA A 1 258 ? -0.87700 -5.98600 -30.02600 1.000 48.10840 276 ALA A O 1
ATOM 1851 N N . GLY A 1 259 ? -2.77200 -6.98200 -30.73700 1.000 52.15362 277 GLY A N 1
ATOM 1852 C CA . GLY A 1 259 ? -2.11100 -7.63600 -31.85200 1.000 49.84019 277 GLY A CA 1
ATOM 1853 C C . GLY A 1 259 ? -1.51400 -6.66800 -32.84800 1.000 55.56719 277 GLY A C 1
ATOM 1854 O O . GLY A 1 259 ? -0.63500 -7.05200 -33.62800 1.000 52.98530 277 GLY A O 1
ATOM 1855 N N . VAL A 1 260 ? -1.98400 -5.41900 -32.84800 1.000 53.06426 278 VAL A N 1
ATOM 1856 C CA . VAL A 1 260 ? -1.35200 -4.38100 -33.65400 1.000 50.56396 278 VAL A CA 1
ATOM 1857 C C . VAL A 1 260 ? 0.09900 -4.19600 -33.22600 1.000 52.44839 278 VAL A C 1
ATOM 1858 O O . VAL A 1 260 ? 1.01000 -4.12400 -34.06100 1.000 56.31465 278 VAL A O 1
ATOM 1862 N N . LEU A 1 261 ? 0.33300 -4.13300 -31.91400 1.000 50.52711 279 LEU A N 1
ATOM 1863 C CA . LEU A 1 261 ? 1.67900 -3.96600 -31.38000 1.000 52.99846 279 LEU A CA 1
ATOM 1864 C C . LEU A 1 261 ? 2.47900 -5.26000 -31.45000 1.000 54.12491 279 LEU A C 1
ATOM 1865 O O . LEU A 1 261 ? 3.68700 -5.23200 -31.71300 1.000 55.77248 279 LEU A O 1
ATOM 1870 N N . ALA A 1 262 ? 1.82700 -6.40000 -31.20900 1.000 51.37984 280 ALA A N 1
ATOM 1871 C CA . ALA A 1 262 ? 2.54000 -7.67200 -31.21200 1.000 52.68000 280 ALA A CA 1
ATOM 1872 C C . ALA A 1 262 ? 3.03300 -8.04100 -32.60600 1.000 55.34874 280 ALA A C 1
ATOM 1873 O O . ALA A 1 262 ? 4.01600 -8.78000 -32.73600 1.000 57.79640 280 ALA A O 1
ATOM 1875 N N . ALA A 1 263 ? 2.36700 -7.54800 -33.65300 1.000 55.45928 281 ALA A N 1
ATOM 1876 C CA . ALA A 1 263 ? 2.83400 -7.80400 -35.01100 1.000 58.27804 281 ALA A CA 1
ATOM 1877 C C . ALA A 1 263 ? 4.19400 -7.16100 -35.25500 1.000 57.33056 281 ALA A C 1
ATOM 1878 O O . ALA A 1 263 ? 5.06600 -7.75900 -35.89600 1.000 57.57269 281 ALA A O 1
ATOM 1880 N N . ALA A 1 264 ? 4.39300 -5.94000 -34.75200 1.000 55.64088 282 ALA A N 1
ATOM 1881 C CA . ALA A 1 264 ? 5.68400 -5.28200 -34.91000 1.000 56.76207 282 ALA A CA 1
ATOM 1882 C C . ALA A 1 264 ? 6.75000 -5.94700 -34.05100 1.000 61.44421 282 ALA A C 1
ATOM 1883 O O . ALA A 1 264 ? 7.91400 -6.03800 -34.45800 1.000 62.18377 282 ALA A O 1
ATOM 1885 N N . ALA A 1 265 ? 6.37100 -6.41300 -32.85600 1.000 58.17540 283 ALA A N 1
ATOM 1886 C CA . ALA A 1 265 ? 7.32000 -7.10200 -31.99000 1.000 59.37817 283 ALA A CA 1
ATOM 1887 C C . ALA A 1 265 ? 7.78300 -8.42200 -32.59500 1.000 56.16726 283 ALA A C 1
ATOM 1888 O O . ALA A 1 265 ? 8.93000 -8.83100 -32.38300 1.000 54.74867 283 ALA A O 1
ATOM 1890 N N . LEU A 1 266 ? 6.91100 -9.09800 -33.34800 1.000 58.30173 284 LEU A N 1
ATOM 1891 C CA . LEU A 1 266 ? 7.30900 -10.33600 -34.00900 1.000 62.19693 284 LEU A CA 1
ATOM 1892 C C . LEU A 1 266 ? 8.36000 -10.08800 -35.08100 1.000 61.32841 284 LEU A C 1
ATOM 1893 O O . LEU A 1 266 ? 9.22500 -10.94200 -35.30600 1.000 60.05720 284 LEU A O 1
ATOM 1898 N N . VAL A 1 267 ? 8.29900 -8.93500 -35.75100 1.000 62.39695 285 VAL A N 1
ATOM 1899 C CA . VAL A 1 267 ? 9.28600 -8.61700 -36.77900 1.000 66.59219 285 VAL A CA 1
ATOM 1900 C C . VAL A 1 267 ? 10.64800 -8.36500 -36.14500 1.000 64.38404 285 VAL A C 1
ATOM 1901 O O . VAL A 1 267 ? 11.67000 -8.88900 -36.60200 1.000 69.73468 285 VAL A O 1
ATOM 1905 N N . GLY A 1 268 ? 10.68100 -7.56300 -35.07800 1.000 64.20507 286 GLY A N 1
ATOM 1906 C CA . GLY A 1 268 ? 11.94200 -7.28200 -34.41400 1.000 64.27086 286 GLY A CA 1
ATOM 1907 C C . GLY A 1 268 ? 12.56900 -8.50800 -33.78400 1.000 66.18951 286 GLY A C 1
ATOM 1908 O O . GLY A 1 268 ? 13.79600 -8.62200 -33.72300 1.000 66.92381 286 GLY A O 1
ATOM 1909 N N . LEU A 1 269 ? 11.74100 -9.44200 -33.31000 1.000 66.85012 287 LEU A N 1
ATOM 1910 C CA . LEU A 1 269 ? 12.27000 -10.68000 -32.75000 1.000 68.51085 287 LEU A CA 1
ATOM 1911 C C . LEU A 1 269 ? 12.97300 -11.51600 -33.81200 1.000 71.86651 287 LEU A C 1
ATOM 1912 O O . LEU A 1 269 ? 13.95300 -12.20800 -33.50900 1.000 66.83959 287 LEU A O 1
ATOM 1917 N N . ALA A 1 270 ? 12.49900 -11.45700 -35.05900 1.000 68.78456 288 ALA A N 1
ATOM 1918 C CA . ALA A 1 270 ? 13.11400 -12.22100 -36.13700 1.000 72.96928 288 ALA A CA 1
ATOM 1919 C C . ALA A 1 270 ? 14.38500 -11.56200 -36.66100 1.000 74.17205 288 ALA A C 1
ATOM 1920 O O . ALA A 1 270 ? 15.28200 -12.25900 -37.14900 1.000 82.97574 288 ALA A O 1
ATOM 1922 N N . GLU A 1 271 ? 14.48100 -10.23800 -36.57300 1.000 73.13245 289 GLU A N 1
ATOM 1923 C CA . GLU A 1 271 ? 15.65200 -9.50600 -37.03500 1.000 78.94368 289 GLU A CA 1
ATOM 1924 C C . GLU A 1 271 ? 16.69200 -9.30000 -35.94300 1.000 77.91724 289 GLU A C 1
ATOM 1925 O O . GLU A 1 271 ? 17.69000 -8.61500 -36.18400 1.000 72.95612 289 GLU A O 1
ATOM 1931 N N . ALA A 1 272 ? 16.49000 -9.88500 -34.76000 1.000 76.55918 290 ALA A N 1
ATOM 1932 C CA . ALA A 1 272 ? 17.35500 -9.59000 -33.62100 1.000 79.61481 290 ALA A CA 1
ATOM 1933 C C . ALA A 1 272 ? 18.77800 -10.08400 -33.85500 1.000 80.69915 290 ALA A C 1
ATOM 1934 O O . ALA A 1 272 ? 19.74500 -9.33500 -33.66800 1.000 74.50367 290 ALA A O 1
ATOM 1936 N N . GLU A 1 273 ? 18.92700 -11.34600 -34.26400 1.000 83.42579 291 GLU A N 1
ATOM 1937 C CA . GLU A 1 273 ? 20.24800 -11.93700 -34.45200 1.000 82.67833 291 GLU A CA 1
ATOM 1938 C C . GLU A 1 273 ? 21.02800 -11.30200 -35.59600 1.000 84.41802 291 GLU A C 1
ATOM 1939 O O . GLU A 1 273 ? 22.21500 -11.60400 -35.75300 1.000 80.69915 291 GLU A O 1
ATOM 1945 N N . GLU A 1 274 ? 20.39800 -10.44300 -36.39600 1.000 81.63347 292 GLU A N 1
ATOM 1946 C CA . GLU A 1 274 ? 21.06700 -9.74200 -37.48200 1.000 79.64113 292 GLU A CA 1
ATOM 1947 C C . GLU A 1 274 ? 21.24900 -8.25500 -37.22500 1.000 76.63814 292 GLU A C 1
ATOM 1948 O O . GLU A 1 274 ? 22.19800 -7.66600 -37.74500 1.000 77.05661 292 GLU A O 1
ATOM 1954 N N . VAL A 1 275 ? 20.37200 -7.63800 -36.43900 1.000 76.44338 293 VAL A N 1
ATOM 1955 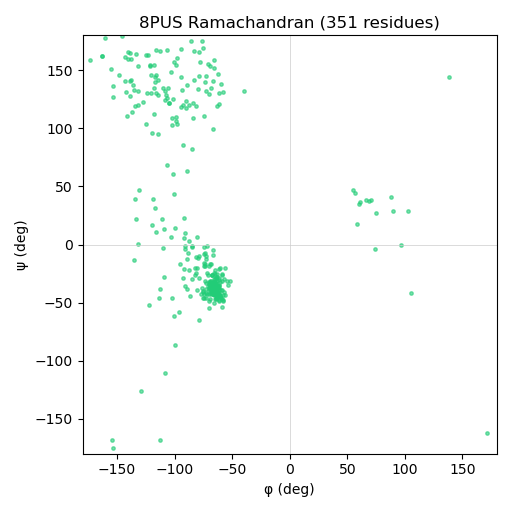C CA . VAL A 1 275 ? 20.44500 -6.20300 -36.18900 1.000 75.26429 293 VAL A CA 1
ATOM 1956 C C . VAL A 1 275 ? 21.38000 -5.88900 -35.02700 1.000 70.63478 293 VAL A C 1
ATOM 1957 O O . VAL A 1 275 ? 22.19700 -4.96400 -35.09400 1.000 68.64507 293 VAL A O 1
ATOM 1961 N N . LEU A 1 276 ? 21.27100 -6.66100 -33.94800 1.000 66.42902 294 LEU A N 1
ATOM 1962 C CA . LEU A 1 276 ? 22.04700 -6.36900 -32.74700 1.000 66.55535 294 LEU A CA 1
ATOM 1963 C C . LEU A 1 276 ? 23.55500 -6.50400 -32.93100 1.000 63.91556 294 LEU A C 1
ATOM 1964 O O . LEU A 1 276 ? 24.28500 -5.66600 -32.37200 1.000 61.95743 294 LEU A O 1
ATOM 1969 N N . PRO A 1 277 ? 24.09000 -7.49700 -33.65600 1.000 66.11582 295 PRO A N 1
ATOM 1970 C CA . PRO A 1 277 ? 25.54800 -7.52200 -33.87600 1.000 67.08173 295 PRO A CA 1
ATOM 1971 C C . PRO A 1 277 ? 26.10300 -6.23100 -34.45100 1.000 69.62151 295 PRO A C 1
ATOM 1972 O O . PRO A 1 277 ? 27.22100 -5.83900 -34.09400 1.000 69.21619 295 PRO A O 1
ATOM 1976 N N . ARG A 1 278 ? 25.35100 -5.54700 -35.31900 1.000 68.12133 296 ARG A N 1
ATOM 1977 C CA . ARG A 1 278 ? 25.83100 -4.28700 -35.87800 1.000 67.46598 296 ARG A CA 1
ATOM 1978 C C . ARG A 1 278 ? 25.90000 -3.18800 -34.82200 1.000 67.28965 296 ARG A C 1
ATOM 1979 O O . ARG A 1 278 ? 26.76000 -2.30300 -34.91000 1.000 63.98662 296 ARG A O 1
ATOM 1987 N N . ASP A 1 279 ? 25.00700 -3.21900 -33.82600 1.000 65.90790 297 ASP A N 1
ATOM 1988 C CA . ASP A 1 279 ? 25.05500 -2.22800 -32.75500 1.000 61.32051 297 ASP A CA 1
ATOM 1989 C C . ASP A 1 279 ? 26.28200 -2.43000 -31.87700 1.000 62.17588 297 ASP A C 1
ATOM 1990 O O . ASP A 1 279 ? 26.88600 -1.45800 -31.40800 1.000 63.88398 297 ASP A O 1
ATOM 1995 N N . HIS A 1 280 ? 26.65600 -3.68700 -31.63000 1.000 59.80191 298 HIS A N 1
ATOM 1996 C CA . HIS A 1 280 ? 27.85100 -3.96000 -30.83900 1.000 64.09453 298 HIS A CA 1
ATOM 1997 C C . HIS A 1 280 ? 29.11300 -3.54800 -31.59200 1.000 66.50797 298 HIS A C 1
ATOM 1998 O O . HIS A 1 280 ? 30.04900 -3.00500 -30.99500 1.000 69.11355 298 HIS A O 1
ATOM 2005 N N . GLU A 1 281 ? 29.15000 -3.79200 -32.90500 1.000 66.37375 299 GLU A N 1
ATOM 2006 C CA . GLU A 1 281 ? 30.31100 -3.40900 -33.70500 1.000 72.59028 299 GLU A CA 1
ATOM 2007 C C . GLU A 1 281 ? 30.46400 -1.89400 -33.77100 1.000 73.52724 299 GLU A C 1
ATOM 2008 O O . GLU A 1 281 ? 31.57600 -1.37100 -33.63500 1.000 76.88817 299 GLU A O 1
ATOM 2014 N N . ASN A 1 282 ? 29.36000 -1.17300 -33.98200 1.000 70.62426 300 ASN A N 1
ATOM 2015 C CA . ASN A 1 282 ? 29.43400 0.28500 -34.04100 1.000 69.21619 300 ASN A CA 1
ATOM 2016 C C . ASN A 1 282 ? 29.90600 0.86700 -32.71500 1.000 72.12444 300 ASN A C 1
ATOM 2017 O O . ASN A 1 282 ? 30.72000 1.79800 -32.69100 1.000 69.72415 300 ASN A O 1
ATOM 2022 N N . ALA A 1 283 ? 29.40800 0.32800 -31.59900 1.000 71.21380 301 ALA A N 1
ATOM 2023 C CA . ALA A 1 283 ? 29.86000 0.78600 -30.28900 1.000 70.84270 301 ALA A CA 1
ATOM 2024 C C . ALA A 1 283 ? 31.33500 0.46800 -30.07300 1.000 70.57951 301 ALA A C 1
ATOM 2025 O O . ALA A 1 283 ? 32.08500 1.29800 -29.54500 1.000 70.15052 301 ALA A O 1
ATOM 2027 N N . GLN A 1 284 ? 31.76700 -0.72800 -30.47700 1.000 71.79019 302 GLN A N 1
ATOM 2028 C CA . GLN A 1 284 ? 33.17100 -1.09700 -30.33700 1.000 74.33786 302 GLN A CA 1
ATOM 2029 C C . GLN A 1 284 ? 34.05600 -0.23000 -31.22400 1.000 71.10063 302 GLN A C 1
ATOM 2030 O O . GLN A 1 284 ? 35.13900 0.19300 -30.80600 1.000 74.94846 302 GLN A O 1
ATOM 2036 N N . ARG A 1 285 ? 33.60500 0.04800 -32.45200 1.000 72.10338 303 ARG A N 1
ATOM 2037 C CA . ARG A 1 285 ? 34.35000 0.93600 -33.34200 1.000 76.54076 303 ARG A CA 1
ATOM 2038 C C . ARG A 1 285 ? 34.49700 2.32700 -32.73800 1.000 77.79880 303 ARG A C 1
ATOM 2039 O O . ARG A 1 285 ? 35.57900 2.92600 -32.79400 1.000 79.44374 303 ARG A O 1
ATOM 2047 N N . PHE A 1 286 ? 33.41800 2.85500 -32.15200 1.000 73.83517 304 PHE A N 1
ATOM 2048 C CA . PHE A 1 286 ? 33.48800 4.16500 -31.51200 1.000 76.96449 304 PHE A CA 1
ATOM 2049 C C . PHE A 1 286 ? 34.47000 4.15900 -30.34500 1.000 78.07778 304 PHE A C 1
ATOM 2050 O O . PHE A 1 286 ? 35.26300 5.09400 -30.18500 1.000 78.86472 304 PHE A O 1
ATOM 2058 N N . ALA A 1 287 ? 34.41900 3.12000 -29.50800 1.000 74.25627 305 ALA A N 1
ATOM 2059 C CA . ALA A 1 287 ? 35.32200 3.05300 -28.36300 1.000 75.51695 305 ALA A CA 1
ATOM 2060 C C . ALA A 1 287 ? 36.77400 2.97800 -28.81300 1.000 79.07790 305 ALA A C 1
ATOM 2061 O O . ALA A 1 287 ? 37.64600 3.64300 -28.24200 1.000 76.88290 305 ALA A O 1
ATOM 2063 N N . LYS A 1 288 ? 37.05300 2.17300 -29.84100 1.000 78.20938 306 LYS A N 1
ATOM 2064 C CA . LYS A 1 288 ? 38.40300 2.12300 -30.39100 1.000 81.24395 306 LYS A CA 1
ATOM 2065 C C . LYS A 1 288 ? 38.78500 3.45400 -31.02500 1.000 89.12648 306 LYS A C 1
ATOM 2066 O O . LYS A 1 288 ? 39.93100 3.90200 -30.90400 1.000 87.74210 306 LYS A O 1
ATOM 2072 N N . GLY A 1 289 ? 37.83500 4.09900 -31.70400 1.000 84.61278 307 GLY A N 1
ATOM 2073 C CA . GLY A 1 289 ? 38.12900 5.38000 -32.32700 1.000 87.13676 307 GLY A CA 1
ATOM 2074 C C . GLY A 1 289 ? 38.48600 6.44800 -31.31200 1.000 92.53741 307 GLY A C 1
ATOM 2075 O O . GLY A 1 289 ? 39.45600 7.18900 -31.48600 1.000 93.62175 307 GLY A O 1
ATOM 2076 N N . LEU A 1 290 ? 37.70500 6.53600 -30.23100 1.000 84.39696 308 LEU A N 1
ATOM 2077 C CA . LEU A 1 290 ? 38.00400 7.50000 -29.17700 1.000 88.77907 308 LEU A CA 1
ATOM 2078 C C . LEU A 1 290 ? 39.34900 7.20500 -28.52700 1.000 93.06905 308 LEU A C 1
ATOM 2079 O O . LEU A 1 290 ? 40.07800 8.12600 -28.14000 1.000 97.90384 308 LEU A O 1
ATOM 2084 N N . GLN A 1 291 ? 39.69300 5.92300 -28.40100 1.000 91.91102 309 GLN A N 1
ATOM 2085 C CA . GLN A 1 291 ? 40.98100 5.55200 -27.82900 1.000 94.22709 309 GLN A CA 1
ATOM 2086 C C . GLN A 1 291 ? 42.13000 5.97600 -28.73600 1.000 91.51097 309 GLN A C 1
ATOM 2087 O O . GLN A 1 291 ? 43.16000 6.46100 -28.25500 1.000 97.11954 309 GLN A O 1
ATOM 2093 N N . ASP A 1 292 ? 41.96600 5.81500 -30.05100 1.000 96.44577 310 ASP A N 1
ATOM 2094 C CA . ASP A 1 292 ? 42.99400 6.20400 -31.01100 1.000 105.72583 310 ASP A CA 1
ATOM 2095 C C . ASP A 1 292 ? 43.21600 7.71100 -31.06800 1.000 103.22290 310 ASP A C 1
ATOM 2096 O O . ASP A 1 292 ? 44.11700 8.15500 -31.79100 1.000 103.21237 310 ASP A O 1
ATOM 2101 N N . LEU A 1 293 ? 42.42400 8.50200 -30.34400 1.000 99.13031 311 LEU A N 1
ATOM 2102 C CA . LEU A 1 293 ? 42.64500 9.93900 -30.25600 1.000 98.91186 311 LEU A CA 1
ATOM 2103 C C . LEU A 1 293 ? 43.61200 10.31500 -29.14400 1.000 99.71722 311 LEU A C 1
ATOM 2104 O O . LEU A 1 293 ? 44.20700 11.39800 -29.20000 1.000 103.69928 311 LEU A O 1
ATOM 2109 N N . ALA A 1 294 ? 43.77800 9.44700 -28.14500 1.000 97.73540 312 ALA A N 1
ATOM 2110 C CA . ALA A 1 294 ? 44.69500 9.67200 -27.03000 1.000 100.85946 312 ALA A CA 1
ATOM 2111 C C . ALA A 1 294 ? 44.40500 11.00200 -26.33900 1.000 102.69126 312 ALA A C 1
ATOM 2112 O O . ALA A 1 294 ? 45.30300 11.79900 -26.05800 1.000 98.79079 312 ALA A O 1
ATOM 2114 N N . SER A 1 295 ? 43.12700 11.23900 -26.06300 1.000 99.38034 313 SER A N 1
ATOM 2115 C CA . SER A 1 295 ? 42.86000 12.53400 -25.45300 1.000 103.85982 313 SER A CA 1
ATOM 2116 C C . SER A 1 295 ? 42.95000 12.44100 -23.93300 1.000 106.75754 313 SER A C 1
ATOM 2117 O O . SER A 1 295 ? 42.45700 11.47700 -23.33900 1.000 106.68648 313 SER A O 1
ATOM 2120 N N . PRO A 1 296 ? 43.57400 13.43400 -23.29200 1.000 108.57354 314 PRO A N 1
ATOM 2121 C CA . PRO A 1 296 ? 43.62300 13.45700 -21.82300 1.000 109.07887 314 PRO A CA 1
ATOM 2122 C C . PRO A 1 296 ? 42.28900 13.78000 -21.17000 1.000 112.36084 314 PRO A C 1
ATOM 2123 O O . PRO A 1 296 ? 42.21400 13.80200 -19.93700 1.000 114.65848 314 PRO A O 1
ATOM 2127 N N . ILE A 1 297 ? 41.24400 14.02700 -21.95300 1.000 110.45535 315 ILE A N 1
ATOM 2128 C CA . ILE A 1 297 ? 39.93400 14.39000 -21.43100 1.000 108.22087 315 ILE A CA 1
ATOM 2129 C C . ILE A 1 297 ? 38.97100 13.21000 -21.45900 1.000 106.28116 315 ILE A C 1
ATOM 2130 O O . ILE A 1 297 ? 38.27200 12.94900 -20.47900 1.000 105.97850 315 ILE A O 1
ATOM 2135 N N . CYS A 1 298 ? 38.91800 12.48600 -22.57300 1.000 103.18342 316 CYS A N 1
ATOM 2136 C CA . CYS A 1 298 ? 38.04300 11.33000 -22.71800 1.000 100.49363 316 CYS A CA 1
ATOM 2137 C C . CYS A 1 298 ? 38.87400 10.05600 -22.70900 1.000 95.36407 316 CYS A C 1
ATOM 2138 O O . CYS A 1 298 ? 39.89100 9.96700 -23.40500 1.000 99.01977 316 CYS A O 1
ATOM 2141 N N . SER A 1 299 ? 38.44100 9.07700 -21.91500 1.000 97.01426 317 SER A N 1
ATOM 2142 C CA . SER A 1 299 ? 39.13700 7.80400 -21.79000 1.000 94.05865 317 SER A CA 1
ATOM 2143 C C . SER A 1 299 ? 38.11600 6.67800 -21.74600 1.000 88.48693 317 SER A C 1
ATOM 2144 O O . SER A 1 299 ? 37.17800 6.71800 -20.94500 1.000 83.09154 317 SER A O 1
ATOM 2147 N N . VAL A 1 300 ? 38.29700 5.68500 -22.61400 1.000 86.63144 318 VAL A N 1
ATOM 2148 C CA . VAL A 1 300 ? 37.43200 4.51300 -22.67700 1.000 88.98172 318 VAL A CA 1
ATOM 2149 C C . VAL A 1 300 ? 38.30700 3.27700 -22.81800 1.000 89.10279 318 VAL A C 1
ATOM 2150 O O . VAL A 1 300 ? 39.28100 3.27800 -23.57900 1.000 93.07695 318 VAL A O 1
ATOM 2154 N N . ASP A 1 301 ? 37.96500 2.22300 -22.07600 1.000 86.47353 319 ASP A N 1
ATOM 2155 C CA . ASP A 1 301 ? 38.59600 0.92900 -22.29000 1.000 85.75239 319 ASP A CA 1
ATOM 2156 C C . ASP A 1 301 ? 37.66200 0.08500 -23.14800 1.000 83.89427 319 ASP A C 1
ATOM 2157 O O . ASP A 1 301 ? 36.62300 -0.37900 -22.65200 1.000 79.31214 319 ASP A O 1
ATOM 2162 N N . PRO A 1 302 ? 37.97500 -0.13200 -24.43500 1.000 81.47819 320 PRO A N 1
ATOM 2163 C CA . PRO A 1 302 ? 37.08100 -0.89900 -25.31900 1.000 78.91736 320 PRO A CA 1
ATOM 2164 C C . PRO A 1 302 ? 36.76600 -2.29300 -24.80900 1.000 81.83876 320 PRO A C 1
ATOM 2165 O O . PRO A 1 302 ? 35.78300 -2.91600 -25.23300 1.000 81.90982 320 PRO A O 1
ATOM 2169 N N . ALA A 1 303 ? 37.60400 -2.80200 -23.90900 1.000 82.28092 321 ALA A N 1
ATOM 2170 C CA . ALA A 1 303 ? 37.34000 -4.09700 -23.30100 1.000 83.93112 321 ALA A CA 1
ATOM 2171 C C . ALA A 1 303 ? 36.12000 -4.06800 -22.38500 1.000 83.95743 321 ALA A C 1
ATOM 2172 O O . ALA A 1 303 ? 35.58400 -5.13100 -22.05000 1.000 90.58981 321 ALA A O 1
ATOM 2174 N N . THR A 1 304 ? 35.66800 -2.88300 -21.97700 1.000 84.60225 322 THR A N 1
ATOM 2175 C CA . THR A 1 304 ? 34.46500 -2.74200 -21.16700 1.000 79.14370 322 THR A CA 1
ATOM 2176 C C . THR A 1 304 ? 33.20500 -2.56100 -22.00100 1.000 75.19586 322 THR A C 1
ATOM 2177 O O . THR A 1 304 ? 32.10900 -2.51400 -21.43500 1.000 75.94858 322 THR A O 1
ATOM 2181 N N . VAL A 1 305 ? 33.33300 -2.46400 -23.32300 1.000 74.73001 323 VAL A N 1
ATOM 2182 C CA . VAL A 1 305 ? 32.18100 -2.28700 -24.21100 1.000 75.36956 323 VAL A CA 1
ATOM 2183 C C . VAL A 1 305 ? 31.75200 -3.68800 -24.63800 1.000 72.61134 323 VAL A C 1
ATOM 2184 O O . VAL A 1 305 ? 32.15800 -4.20000 -25.68100 1.000 73.29826 323 VAL A O 1
ATOM 2188 N N . GLU A 1 306 ? 30.91600 -4.31700 -23.81300 1.000 70.89008 324 GLU A N 1
ATOM 2189 C CA . GLU A 1 306 ? 30.47600 -5.67900 -24.08300 1.000 68.78983 324 GLU A CA 1
ATOM 2190 C C . GLU A 1 306 ? 29.27200 -5.74500 -25.01400 1.000 62.39432 324 GLU A C 1
ATOM 2191 O O . GLU A 1 306 ? 29.12700 -6.72600 -25.75300 1.000 60.77308 324 GLU A O 1
ATOM 2197 N N . THR A 1 307 ? 28.40500 -4.73200 -25.00000 1.000 62.17061 325 THR A N 1
ATOM 2198 C CA . THR A 1 307 ? 27.20600 -4.75100 -25.83200 1.000 60.67570 325 THR A CA 1
ATOM 2199 C C . THR A 1 307 ? 27.07500 -3.46600 -26.63900 1.000 59.83086 325 THR A C 1
ATOM 2200 O O . THR A 1 307 ? 28.00400 -3.08400 -27.35600 1.000 58.33594 325 THR A O 1
ATOM 2204 N N . ASN A 1 308 ? 25.93100 -2.79000 -26.52800 1.000 56.07514 326 ASN A N 1
ATOM 2205 C CA . ASN A 1 308 ? 25.64200 -1.61100 -27.33300 1.000 51.67462 326 ASN A CA 1
ATOM 2206 C C . ASN A 1 308 ? 25.87700 -0.30000 -26.59000 1.000 56.37518 326 ASN A C 1
ATOM 2207 O O . ASN A 1 308 ? 25.43200 0.75000 -27.06300 1.000 56.26464 326 ASN A O 1
ATOM 2212 N N . MET A 1 309 ? 26.57000 -0.32400 -25.45300 1.000 52.16941 327 MET A N 1
ATOM 2213 C CA . MET A 1 309 ? 26.77700 0.87500 -24.65400 1.000 51.80621 327 MET A CA 1
ATOM 2214 C C . MET A 1 309 ? 28.26200 1.16600 -24.49400 1.000 62.61540 327 MET A C 1
ATOM 2215 O O . MET A 1 309 ? 29.07900 0.24400 -24.40300 1.000 67.81866 327 MET A O 1
ATOM 2220 N N . VAL A 1 310 ? 28.60500 2.45300 -24.45600 1.000 60.12037 328 VAL A N 1
ATOM 2221 C CA . VAL A 1 310 ? 29.96900 2.90700 -24.21100 1.000 65.23151 328 VAL A CA 1
ATOM 2222 C C . VAL A 1 310 ? 29.92000 3.98700 -23.13900 1.000 64.88673 328 VAL A C 1
ATOM 2223 O O . VAL A 1 310 ? 29.27900 5.02600 -23.33100 1.000 62.18114 328 VAL A O 1
ATOM 2227 N N . LEU A 1 311 ? 30.59500 3.74600 -22.01900 1.000 66.50271 329 LEU A N 1
ATOM 2228 C CA . LEU A 1 311 ? 30.74900 4.74900 -20.97300 1.000 65.26309 329 LEU A CA 1
ATOM 2229 C C . LEU A 1 311 ? 32.06700 5.48100 -21.18900 1.000 70.73743 329 LEU A C 1
ATOM 2230 O O . LEU A 1 311 ? 33.13800 4.86500 -21.15300 1.000 76.42495 329 LEU A O 1
ATOM 2235 N N . VAL A 1 312 ? 31.98800 6.78800 -21.42600 1.000 71.09800 330 VAL A N 1
ATOM 2236 C CA . VAL A 1 312 ? 33.15600 7.61500 -21.70500 1.000 76.72236 330 VAL A CA 1
ATOM 2237 C C . VAL A 1 312 ? 33.45600 8.44700 -20.46600 1.000 80.89391 330 VAL A C 1
ATOM 2238 O O . VAL A 1 312 ? 32.60500 9.22000 -20.00900 1.000 74.15889 330 VAL A O 1
ATOM 2242 N N . GLN A 1 313 ? 34.66400 8.29400 -19.92800 1.000 79.30688 331 GLN A N 1
ATOM 2243 C CA . GLN A 1 313 ? 35.09000 9.07800 -18.77900 1.000 83.06522 331 GLN A CA 1
ATOM 2244 C C . GLN A 1 313 ? 35.52800 10.46500 -19.23500 1.000 86.49195 331 GLN A C 1
ATOM 2245 O O . GLN A 1 313 ? 36.26600 10.60400 -20.21400 1.000 85.42603 331 GLN A O 1
ATOM 2251 N N . VAL A 1 314 ? 35.06500 11.49300 -18.52700 1.000 85.83398 332 VAL A N 1
ATOM 2252 C CA . VAL A 1 314 ? 35.34200 12.87800 -18.88800 1.000 91.06092 332 VAL A CA 1
ATOM 2253 C C . VAL A 1 314 ? 36.16900 13.51600 -17.78200 1.000 94.97455 332 VAL A C 1
ATOM 2254 O O . VAL A 1 314 ? 36.00600 13.20200 -16.59800 1.000 95.12720 332 VAL A O 1
ATOM 2258 N N . ALA A 1 315 ? 37.06500 14.42000 -18.17700 1.000 96.17469 333 ALA A N 1
ATOM 2259 C CA . ALA A 1 315 ? 37.93800 15.10800 -17.23900 1.000 93.65860 333 ALA A CA 1
ATOM 2260 C C . ALA A 1 315 ? 38.05700 16.57400 -17.62800 1.000 95.45881 333 ALA A C 1
ATOM 2261 O O . ALA A 1 315 ? 38.13700 16.90400 -18.81400 1.000 98.70394 333 ALA A O 1
ATOM 2263 N N . GLY A 1 316 ? 38.07000 17.44700 -16.62300 1.000 94.49554 334 GLY A N 1
ATOM 2264 C CA . GLY A 1 316 ? 38.21600 18.87100 -16.84700 1.000 94.20340 334 GLY A CA 1
ATOM 2265 C C . GLY A 1 316 ? 36.99800 19.57100 -17.40500 1.000 92.08736 334 GLY A C 1
ATOM 2266 O O . GLY A 1 316 ? 37.02500 20.79900 -17.55300 1.000 94.54291 334 GLY A O 1
ATOM 2267 N N . LEU A 1 317 ? 35.93000 18.83900 -17.71800 1.000 91.55571 335 LEU A N 1
ATOM 2268 C CA . LEU A 1 317 ? 34.72800 19.41300 -18.28200 1.000 90.13449 335 LEU A CA 1
ATOM 2269 C C . LEU A 1 317 ? 33.54300 18.66800 -17.68000 1.000 89.12121 335 LEU A C 1
ATOM 2270 O O . LEU A 1 317 ? 33.55100 17.42300 -17.64500 1.000 89.95026 335 LEU A O 1
ATOM 2275 N N . PRO A 1 318 ? 32.53100 19.37800 -17.18500 1.000 89.74497 336 PRO A N 1
ATOM 2276 C CA . PRO A 1 318 ? 31.32600 18.70600 -16.69100 1.000 83.05469 336 PRO A CA 1
ATOM 2277 C C . PRO A 1 318 ? 30.67500 17.90200 -17.80000 1.000 80.23330 336 PRO A C 1
ATOM 2278 O O . PRO A 1 318 ? 30.59400 18.36900 -18.94700 1.000 83.74952 336 PRO A O 1
ATOM 2282 N N . PRO A 1 319 ? 30.21200 16.68500 -17.50400 1.000 79.07001 337 PRO A N 1
ATOM 2283 C CA . PRO A 1 319 ? 29.63300 15.84700 -18.56700 1.000 77.84354 337 PRO A CA 1
ATOM 2284 C C . PRO A 1 319 ? 28.44200 16.48300 -19.26000 1.000 79.51216 337 PRO A C 1
ATOM 2285 O O . PRO A 1 319 ? 28.17300 16.16400 -20.42400 1.000 82.10458 337 PRO A O 1
ATOM 2289 N N . SER A 1 320 ? 27.72300 17.38100 -18.58200 1.000 76.57760 338 SER A N 1
ATOM 2290 C CA . SER A 1 320 ? 26.60600 18.06500 -19.22500 1.000 80.08592 338 SER A CA 1
ATOM 2291 C C . SER A 1 320 ? 27.09000 18.98600 -20.33800 1.000 79.42531 338 SER A C 1
ATOM 2292 O O . SER A 1 320 ? 26.46200 19.06700 -21.40000 1.000 79.68587 338 SER A O 1
ATOM 2295 N N . GLU A 1 321 ? 28.20600 19.68600 -20.11600 1.000 80.67546 339 GLU A N 1
ATOM 2296 C CA . GLU A 1 321 ? 28.72900 20.58900 -21.13800 1.000 84.01270 339 GLU A CA 1
ATOM 2297 C C . GLU A 1 321 ? 29.27400 19.81800 -22.33400 1.000 83.43895 339 GLU A C 1
ATOM 2298 O O . GLU A 1 321 ? 29.17500 20.28300 -23.47600 1.000 81.55188 339 GLU A O 1
ATOM 2304 N N . LEU A 1 322 ? 29.86500 18.64500 -22.09300 1.000 81.32817 340 LEU A N 1
ATOM 2305 C CA . LEU A 1 322 ? 30.31000 17.80500 -23.20000 1.000 80.66230 340 LEU A CA 1
ATOM 2306 C C . LEU A 1 322 ? 29.13300 17.39100 -24.07500 1.000 81.39923 340 LEU A C 1
ATOM 2307 O O . LEU A 1 322 ? 29.23200 17.40000 -25.30800 1.000 76.96186 340 LEU A O 1
ATOM 2312 N N . CYS A 1 323 ? 28.00600 17.03200 -23.45400 1.000 78.58574 341 CYS A N 1
ATOM 2313 C CA . CYS A 1 323 ? 26.80600 16.71700 -24.22100 1.000 75.43799 341 CYS A CA 1
ATOM 2314 C C . CYS A 1 323 ? 26.27400 17.95100 -24.94000 1.000 76.64077 341 CYS A C 1
ATOM 2315 O O . CYS A 1 323 ? 25.74600 17.84800 -26.05300 1.000 76.17229 341 CYS A O 1
ATOM 2318 N N . GLN A 1 324 ? 26.40400 19.12600 -24.31800 1.000 75.28008 342 GLN A N 1
ATOM 2319 C CA . GLN A 1 324 ? 25.94400 20.35600 -24.95500 1.000 80.68336 342 GLN A CA 1
ATOM 2320 C C . GLN A 1 324 ? 26.77700 20.68600 -26.18600 1.000 82.84941 342 GLN A C 1
ATOM 2321 O O . GLN A 1 324 ? 26.23100 21.07900 -27.22400 1.000 83.53633 342 GLN A O 1
ATOM 2327 N N . ARG A 1 325 ? 28.09900 20.53100 -26.09200 1.000 81.04656 343 ARG A N 1
ATOM 2328 C CA . ARG A 1 325 ? 28.96200 20.84100 -27.22700 1.000 83.42842 343 ARG A CA 1
ATOM 2329 C C . ARG A 1 325 ? 28.79100 19.82300 -28.34900 1.000 80.10961 343 ARG A C 1
ATOM 2330 O O . ARG A 1 325 ? 28.73600 20.19400 -29.52700 1.000 81.15710 343 ARG A O 1
ATOM 2338 N N . LEU A 1 326 ? 28.70600 18.53600 -28.00400 1.000 78.86209 344 LEU A N 1
ATOM 2339 C CA . LEU A 1 326 ? 28.51600 17.50900 -29.02300 1.000 77.25663 344 LEU A CA 1
ATOM 2340 C C . LEU A 1 326 ? 27.17500 17.66100 -29.72800 1.000 80.37016 344 LEU A C 1
ATOM 2341 O O . LEU A 1 326 ? 27.03700 17.27000 -30.89300 1.000 79.82799 344 LEU A O 1
ATOM 2346 N N . GLN A 1 327 ? 26.18000 18.22300 -29.04100 1.000 80.69652 345 GLN A N 1
ATOM 2347 C CA . GLN A 1 327 ? 24.87100 18.43500 -29.64400 1.000 78.68838 345 GLN A CA 1
ATOM 2348 C C . GLN A 1 327 ? 24.83200 19.70500 -30.48700 1.000 82.11774 345 GLN A C 1
ATOM 2349 O O . GLN A 1 327 ? 24.04200 19.79300 -31.43400 1.000 83.39684 345 GLN A O 1
ATOM 2355 N N . ALA A 1 328 ? 25.68100 20.68000 -30.17800 1.000 80.92286 346 ALA A N 1
ATOM 2356 C CA . ALA A 1 328 ? 25.68800 21.94200 -30.90000 1.000 83.65740 346 ALA A CA 1
ATOM 2357 C C . ALA A 1 328 ? 26.51000 21.83100 -32.18400 1.000 85.67606 346 ALA A C 1
ATOM 2358 O O . ALA A 1 328 ? 27.26200 20.87700 -32.40000 1.000 81.89403 346 ALA A O 1
ATOM 2360 N N . VAL A 1 329 ? 26.35600 22.83500 -33.04500 1.000 86.13928 347 VAL A N 1
ATOM 2361 C CA . VAL A 1 329 ? 27.04400 22.90100 -34.32800 1.000 87.53944 347 VAL A CA 1
ATOM 2362 C C . VAL A 1 329 ? 27.59000 24.31000 -34.51000 1.000 94.29288 347 VAL A C 1
ATOM 2363 O O . VAL A 1 329 ? 26.87500 25.29100 -34.27900 1.000 93.81651 347 VAL A O 1
ATOM 2367 N N . SER A 1 330 ? 28.85100 24.40800 -34.92200 1.000 95.96151 348 SER A N 1
ATOM 2368 C CA . SER A 1 330 ? 29.50900 25.68400 -35.15000 1.000 97.63013 348 SER A CA 1
ATOM 2369 C C . SER A 1 330 ? 30.02500 25.75100 -36.58100 1.000 103.07025 348 SER A C 1
ATOM 2370 O O . SER A 1 330 ? 30.14700 24.73400 -37.26900 1.000 105.28894 348 SER A O 1
ATOM 2373 N N . ALA A 1 331 ? 30.33100 26.97400 -37.02500 1.000 101.27530 349 ALA A N 1
ATOM 2374 C CA . ALA A 1 331 ? 30.91000 27.15000 -38.35300 1.000 108.57354 349 ALA A CA 1
ATOM 2375 C C . ALA A 1 331 ? 32.29400 26.52500 -38.44500 1.000 112.23714 349 ALA A C 1
ATOM 2376 O O . ALA A 1 331 ? 32.70300 26.08000 -39.52300 1.000 113.43202 349 ALA A O 1
ATOM 2378 N N . GLU A 1 332 ? 33.02800 26.48400 -37.33100 1.000 110.37376 350 GLU A N 1
ATOM 2379 C CA . GLU A 1 332 ? 34.33400 25.83600 -37.33400 1.000 112.05817 350 GLU A CA 1
ATOM 2380 C C . GLU A 1 332 ? 34.20600 24.32200 -37.43600 1.000 110.65011 350 GLU A C 1
ATOM 2381 O O . GLU A 1 332 ? 35.12400 23.65800 -37.93200 1.000 111.38441 350 GLU A O 1
ATOM 2387 N N . GLU A 1 333 ? 33.08500 23.75800 -36.97500 1.000 108.55775 351 GLU A N 1
ATOM 2388 C CA . GLU A 1 333 ? 32.83700 22.33400 -37.18500 1.000 106.89703 351 GLU A CA 1
ATOM 2389 C C . GLU A 1 333 ? 32.68600 22.02800 -38.66800 1.000 109.39996 351 GLU A C 1
ATOM 2390 O O . GLU A 1 333 ? 33.28700 21.07900 -39.18300 1.000 112.10028 351 GLU A O 1
ATOM 2396 N N . VAL A 1 334 ? 31.88600 22.83100 -39.37400 1.000 110.35797 352 VAL A N 1
ATOM 2397 C CA . VAL A 1 334 ? 31.73400 22.66900 -40.81300 1.000 113.64520 352 VAL A CA 1
ATOM 2398 C C . VAL A 1 334 ? 33.05900 22.86400 -41.53300 1.000 113.19778 352 VAL A C 1
ATOM 2399 O O . VAL A 1 334 ? 33.23200 22.38200 -42.65800 1.000 116.89296 352 VAL A O 1
ATOM 2403 N N . ALA A 1 335 ? 34.01200 23.55100 -40.90100 1.000 117.70885 353 ALA A N 1
ATOM 2404 C CA . ALA A 1 335 ? 35.31000 23.80000 -41.52600 1.000 123.84380 353 ALA A CA 1
ATOM 2405 C C . ALA A 1 335 ? 36.21700 22.57600 -41.43800 1.000 129.13390 353 ALA A C 1
ATOM 2406 O O . ALA A 1 335 ? 36.58000 21.98100 -42.45700 1.000 132.98437 353 ALA A O 1
ATOM 2408 N N . GLN A 1 336 ? 36.59200 22.18900 -40.21800 1.000 116.72979 354 GLN A N 1
ATOM 2409 C CA . GLN A 1 336 ? 37.58000 21.13800 -40.01400 1.000 109.92107 354 GLN A CA 1
ATOM 2410 C C . GLN A 1 336 ? 37.00300 19.73100 -40.11600 1.000 109.94739 354 GLN A C 1
ATOM 2411 O O . GLN A 1 336 ? 37.77800 18.76900 -40.15300 1.000 103.39661 354 GLN A O 1
ATOM 2417 N N . THR A 1 337 ? 35.68100 19.58000 -40.16200 1.000 108.14455 355 THR A N 1
ATOM 2418 C CA . THR A 1 337 ? 35.05400 18.27200 -40.31900 1.000 103.06499 355 THR A CA 1
ATOM 2419 C C . THR A 1 337 ? 34.34000 18.10100 -41.64900 1.000 105.17840 355 THR A C 1
ATOM 2420 O O . THR A 1 337 ? 34.38600 17.01600 -42.23100 1.000 100.60943 355 THR A O 1
ATOM 2424 N N . GLY A 1 338 ? 33.68100 19.14400 -42.14600 1.000 106.86544 356 GLY A N 1
ATOM 2425 C CA . GLY A 1 338 ? 32.97400 19.05300 -43.40700 1.000 103.31765 356 GLY A CA 1
ATOM 2426 C C . GLY A 1 338 ? 31.47000 18.98500 -43.24700 1.000 112.68456 356 GLY A C 1
ATOM 2427 O O . GLY A 1 338 ? 30.73200 19.62700 -44.00100 1.000 115.57965 356 GLY A O 1
ATOM 2428 N N . ARG A 1 339 ? 31.00300 18.21400 -42.27100 1.000 110.87645 357 ARG A N 1
ATOM 2429 C CA . ARG A 1 339 ? 29.58100 18.04700 -42.01000 1.000 111.95816 357 ARG A CA 1
ATOM 2430 C C . ARG A 1 339 ? 29.21200 18.67300 -40.67000 1.000 117.22985 357 ARG A C 1
ATOM 2431 O O . ARG A 1 339 ? 30.07100 19.00900 -39.84900 1.000 114.45320 357 ARG A O 1
ATOM 2439 N N . ALA A 1 340 ? 27.90900 18.83000 -40.46400 1.000 108.94991 358 ALA A N 1
ATOM 2440 C CA . ALA A 1 340 ? 27.34700 19.37400 -39.23000 1.000 100.41993 358 ALA A CA 1
ATOM 2441 C C . ALA A 1 340 ? 26.56000 18.25100 -38.56200 1.000 95.63252 358 ALA A C 1
ATOM 2442 O O . ALA A 1 340 ? 25.39000 18.02100 -38.87400 1.000 95.62199 358 ALA A O 1
ATOM 2444 N N . VAL A 1 341 ? 27.21300 17.55000 -37.64100 1.000 93.98232 359 VAL A N 1
ATOM 2445 C CA . VAL A 1 341 ? 26.64100 16.38500 -36.97800 1.000 89.06331 359 VAL A CA 1
ATOM 2446 C C . VAL A 1 341 ? 26.27400 16.76600 -35.55100 1.000 86.58670 359 VAL A C 1
ATOM 2447 O O . VAL A 1 341 ? 27.11700 17.27000 -34.79800 1.000 86.65513 359 VAL A O 1
ATOM 2451 N N . ARG A 1 342 ? 25.02000 16.52300 -35.18200 1.000 82.34672 360 ARG A N 1
ATOM 2452 C CA . ARG A 1 342 ? 24.53000 16.75100 -33.82500 1.000 80.33068 360 ARG A CA 1
ATOM 2453 C C . ARG A 1 342 ? 24.46500 15.39900 -33.12400 1.000 76.50128 360 ARG A C 1
ATOM 2454 O O . ARG A 1 342 ? 23.55400 14.60300 -33.36700 1.000 74.43261 360 ARG A O 1
ATOM 2462 N N . VAL A 1 343 ? 25.43800 15.13900 -32.25700 1.000 74.21679 361 VAL A N 1
ATOM 2463 C CA . VAL A 1 343 ? 25.50000 13.89300 -31.50300 1.000 67.80023 361 VAL A CA 1
ATOM 2464 C C . VAL A 1 343 ? 24.74300 14.09100 -30.19600 1.000 68.25818 361 VAL A C 1
ATOM 2465 O O . VAL A 1 343 ? 25.05400 15.00300 -29.42200 1.000 72.81136 361 VAL A O 1
ATOM 2469 N N . LEU A 1 344 ? 23.74700 13.24200 -29.95300 1.000 65.57365 362 LEU A N 1
ATOM 2470 C CA . LEU A 1 344 ? 22.91600 13.31400 -28.75600 1.000 63.03124 362 LEU A CA 1
ATOM 2471 C C . LEU A 1 344 ? 23.35900 12.26500 -27.74700 1.000 60.82835 362 LEU A C 1
ATOM 2472 O O . LEU A 1 344 ? 23.39700 11.07100 -28.06400 1.000 60.82308 362 LEU A O 1
ATOM 2477 N N . LEU A 1 345 ? 23.66600 12.71500 -26.53000 1.000 59.25184 363 LEU A N 1
ATOM 2478 C CA . LEU A 1 345 ? 24.15000 11.85100 -25.46400 1.000 63.37339 363 LEU A CA 1
ATOM 2479 C C . LEU A 1 345 ? 23.59400 12.30700 -24.12500 1.000 60.55200 363 LEU A C 1
ATOM 2480 O O . LEU A 1 345 ? 23.16500 13.45100 -23.96000 1.000 60.69675 363 LEU A O 1
ATOM 2485 N N . PHE A 1 346 ? 23.64100 11.39800 -23.15600 1.000 60.06773 364 PHE A N 1
ATOM 2486 C CA . PHE A 1 346 ? 23.22300 11.66800 -21.79600 1.000 59.89666 364 PHE A CA 1
ATOM 2487 C C . PHE A 1 346 ? 24.41700 11.69400 -20.84900 1.000 65.42100 364 PHE A C 1
ATOM 2488 O O . PHE A 1 346 ? 25.28700 10.81900 -20.92400 1.000 63.43919 364 PHE A O 1
ATOM 2496 N N . PRO A 1 347 ? 24.49300 12.68400 -19.96000 1.000 68.14501 365 PRO A N 1
ATOM 2497 C CA . PRO A 1 347 ? 25.45700 12.60300 -18.85300 1.000 66.07898 365 PRO A CA 1
ATOM 2498 C C . PRO A 1 347 ? 25.02000 11.52900 -17.86900 1.000 63.86029 365 PRO A C 1
ATOM 2499 O O . PRO A 1 347 ? 23.86500 11.49700 -17.43800 1.000 64.26034 365 PRO A O 1
ATOM 2503 N N . TRP A 1 348 ? 25.94500 10.63400 -17.52700 1.000 64.48931 366 TRP A N 1
ATOM 2504 C CA . TRP A 1 348 ? 25.61200 9.47100 -16.71100 1.000 71.00851 366 TRP A CA 1
ATOM 2505 C C . TRP A 1 348 ? 26.01100 9.65700 -15.25000 1.000 70.93745 366 TRP A C 1
ATOM 2506 O O . TRP A 1 348 ? 25.15300 9.64000 -14.36300 1.000 70.90850 366 TRP A O 1
ATOM 2517 N N . THR A 1 349 ? 27.29900 9.83000 -14.98000 1.000 73.14035 367 THR A N 1
ATOM 2518 C CA . THR A 1 349 ? 27.78600 10.09100 -13.63600 1.000 77.55404 367 THR A CA 1
ATOM 2519 C C . THR A 1 349 ? 28.33600 11.51200 -13.56700 1.000 85.72080 367 THR A C 1
ATOM 2520 O O . THR A 1 349 ? 28.14300 12.32300 -14.48100 1.000 84.73648 367 THR A O 1
ATOM 2524 N N . GLU A 1 350 ? 29.03100 11.81800 -12.46900 1.000 87.94739 368 GLU A N 1
ATOM 2525 C CA . GLU A 1 350 ? 29.68300 13.11600 -12.34900 1.000 92.50320 368 GLU A CA 1
ATOM 2526 C C . GLU A 1 350 ? 30.91800 13.22200 -13.23300 1.000 91.93734 368 GLU A C 1
ATOM 2527 O O . GLU A 1 350 ? 31.38900 14.33600 -13.48600 1.000 91.69784 368 GLU A O 1
ATOM 2533 N N . GLN A 1 351 ? 31.45300 12.09200 -13.70900 1.000 89.53442 369 GLN A N 1
ATOM 2534 C CA . GLN A 1 351 ? 32.67700 12.09300 -14.50300 1.000 89.24754 369 GLN A CA 1
ATOM 2535 C C . GLN A 1 351 ? 32.56000 11.22600 -15.75200 1.000 88.82907 369 GLN A C 1
ATOM 2536 O O . GLN A 1 351 ? 33.58500 10.79800 -16.29400 1.000 82.04142 369 GLN A O 1
ATOM 2542 N N . SER A 1 352 ? 31.34500 10.95100 -16.22600 1.000 84.79175 370 SER A N 1
ATOM 2543 C CA . SER A 1 352 ? 31.19600 10.07000 -17.37400 1.000 76.56971 370 SER A CA 1
ATOM 2544 C C . SER A 1 352 ? 29.90000 10.36200 -18.11300 1.000 74.12994 370 SER A C 1
ATOM 2545 O O . SER A 1 352 ? 28.91300 10.81400 -17.52500 1.000 72.78767 370 SER A O 1
ATOM 2548 N N . VAL A 1 353 ? 29.92200 10.09200 -19.41700 1.000 68.66350 371 VAL A N 1
ATOM 2549 C CA . VAL A 1 353 ? 28.74500 10.14500 -20.27200 1.000 68.50821 371 VAL A CA 1
ATOM 2550 C C . VAL A 1 353 ? 28.47900 8.73600 -20.79600 1.000 64.71039 371 VAL A C 1
ATOM 2551 O O . VAL A 1 353 ? 29.31400 7.83900 -20.68000 1.000 66.50008 371 VAL A O 1
ATOM 2555 N N . ARG A 1 354 ? 27.29900 8.55000 -21.38400 1.000 57.80693 372 ARG A N 1
ATOM 2556 C CA . ARG A 1 354 ? 26.86600 7.23600 -21.84300 1.000 58.74125 372 ARG A CA 1
ATOM 2557 C C . ARG A 1 354 ? 26.33200 7.32400 -23.26400 1.000 64.95252 372 ARG A C 1
ATOM 2558 O O . ARG A 1 354 ? 25.51700 8.20000 -23.57200 1.000 66.26058 372 ARG A O 1
ATOM 2566 N N . ALA A 1 355 ? 26.78700 6.40700 -24.11700 1.000 56.36465 373 ALA A N 1
ATOM 2567 C CA . ALA A 1 355 ? 26.35200 6.30800 -25.50400 1.000 60.12563 373 ALA A CA 1
ATOM 2568 C C . ALA A 1 355 ? 25.73800 4.93500 -25.73700 1.000 59.69926 373 ALA A C 1
ATOM 2569 O O . ALA A 1 355 ? 26.33600 3.91600 -25.37900 1.000 60.52831 373 ALA A O 1
ATOM 2571 N N . VAL A 1 356 ? 24.54700 4.91000 -26.33000 1.000 53.75645 374 VAL A N 1
ATOM 2572 C CA . VAL A 1 356 ? 23.81200 3.67500 -26.57800 1.000 55.93302 374 VAL A CA 1
ATOM 2573 C C . VAL A 1 356 ? 23.50000 3.58800 -28.06600 1.000 57.59375 374 VAL A C 1
ATOM 2574 O O . VAL A 1 356 ? 22.98900 4.54700 -28.65600 1.000 54.59602 374 VAL A O 1
ATOM 2578 N N . TRP A 1 357 ? 23.80800 2.44400 -28.66700 1.000 55.87512 375 TRP A N 1
ATOM 2579 C CA . TRP A 1 357 ? 23.61100 2.24200 -30.09400 1.000 54.18281 375 TRP A CA 1
ATOM 2580 C C . TRP A 1 357 ? 22.34300 1.44500 -30.36500 1.000 53.54589 375 TRP A C 1
ATOM 2581 O O . TRP A 1 357 ? 21.84400 0.70700 -29.51000 1.000 52.78528 375 TRP A O 1
ATOM 2592 N N . HIS A 1 358 ? 21.82700 1.60800 -31.57800 1.000 53.77750 376 HIS A N 1
ATOM 2593 C CA . HIS A 1 358 ? 20.59200 0.96000 -31.99300 1.000 57.93589 376 HIS A CA 1
ATOM 2594 C C . HIS A 1 358 ? 20.55700 0.94600 -33.51700 1.000 56.97788 376 HIS A C 1
ATOM 2595 O O . HIS A 1 358 ? 21.45700 1.46600 -34.18200 1.000 57.51742 376 HIS A O 1
ATOM 2602 N N . ARG A 1 359 ? 19.50400 0.33800 -34.07000 1.000 50.69818 377 ARG A N 1
ATOM 2603 C CA . ARG A 1 359 ? 19.45000 0.10600 -35.50900 1.000 59.04392 377 ARG A CA 1
ATOM 2604 C C . ARG A 1 359 ? 19.27600 1.38700 -36.31300 1.000 57.44636 377 ARG A C 1
ATOM 2605 O O . ARG A 1 359 ? 19.56000 1.38600 -37.51400 1.000 62.29168 377 ARG A O 1
ATOM 2613 N N . ASP A 1 360 ? 18.82200 2.47300 -35.69500 1.000 59.05708 378 ASP A N 1
ATOM 2614 C CA . ASP A 1 360 ? 18.68300 3.73100 -36.41600 1.000 58.67809 378 ASP A CA 1
ATOM 2615 C C . ASP A 1 360 ? 19.97600 4.53200 -36.46500 1.000 59.92297 378 ASP A C 1
ATOM 2616 O O . ASP A 1 360 ? 19.99900 5.60400 -37.08000 1.000 61.18102 378 ASP A O 1
ATOM 2621 N N . VAL A 1 361 ? 21.04200 4.04300 -35.84200 1.000 59.72821 379 VAL A N 1
ATOM 2622 C CA . VAL A 1 361 ? 22.36900 4.63700 -35.94700 1.000 60.18090 379 VAL A CA 1
ATOM 2623 C C . VAL A 1 361 ? 23.17000 3.77000 -36.90800 1.000 63.96030 379 VAL A C 1
ATOM 2624 O O . VAL A 1 361 ? 23.53300 2.63400 -36.58000 1.000 64.19717 379 VAL A O 1
ATOM 2628 N N . SER A 1 362 ? 23.43500 4.29100 -38.10100 1.000 62.11271 380 SER A N 1
ATOM 2629 C CA . SER A 1 362 ? 24.18800 3.52600 -39.07900 1.000 67.54231 380 SER A CA 1
ATOM 2630 C C . SER A 1 362 ? 25.67700 3.57900 -38.76100 1.000 73.05876 380 SER A C 1
ATOM 2631 O O . SER A 1 362 ? 26.14600 4.39500 -37.96200 1.000 73.18509 380 SER A O 1
ATOM 2634 N N . ALA A 1 363 ? 26.42500 2.67900 -39.40200 1.000 73.49302 381 ALA A N 1
ATOM 2635 C CA . ALA A 1 363 ? 27.87000 2.66200 -39.22300 1.000 69.72152 381 ALA A CA 1
ATOM 2636 C C . ALA A 1 363 ? 28.51000 3.93100 -39.76700 1.000 73.93781 381 ALA A C 1
ATOM 2637 O O . ALA A 1 363 ? 29.55500 4.36600 -39.26700 1.000 76.02490 381 ALA A O 1
ATOM 2639 N N . GLN A 1 364 ? 27.90300 4.53400 -40.79100 1.000 77.15399 382 GLN A N 1
ATOM 2640 C CA . GLN A 1 364 ? 28.37400 5.82500 -41.27400 1.000 74.88003 382 GLN A CA 1
ATOM 2641 C C . GLN A 1 364 ? 28.01700 6.94100 -40.29800 1.000 76.72499 382 GLN A C 1
ATOM 2642 O O . GLN A 1 364 ? 28.77400 7.91000 -40.16500 1.000 80.64651 382 GLN A O 1
ATOM 2648 N N . ASP A 1 365 ? 26.87700 6.82300 -39.60700 1.000 72.11128 383 ASP A N 1
ATOM 2649 C CA . ASP A 1 365 ? 26.56600 7.75600 -38.52800 1.000 76.25914 383 ASP A CA 1
ATOM 2650 C C . ASP A 1 365 ? 27.59700 7.65700 -37.41200 1.000 72.71398 383 ASP A C 1
ATOM 2651 O O . ASP A 1 365 ? 27.95800 8.66800 -36.79600 1.000 73.77463 383 ASP A O 1
ATOM 2656 N N . THR A 1 366 ? 28.07700 6.44200 -37.13500 1.000 73.10613 384 THR A N 1
ATOM 2657 C CA . THR A 1 366 ? 29.08100 6.25200 -36.09400 1.000 73.46670 384 THR A CA 1
ATOM 2658 C C . THR A 1 366 ? 30.37200 6.98500 -36.43200 1.000 75.56959 384 THR A C 1
ATOM 2659 O O . THR A 1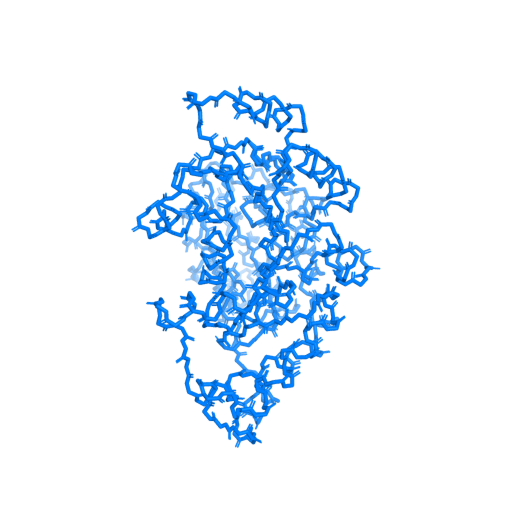 366 ? 30.95300 7.66000 -35.57300 1.000 77.74353 384 THR A O 1
ATOM 2663 N N . GLU A 1 367 ? 30.83600 6.86800 -37.68100 1.000 78.59363 385 GLU A N 1
ATOM 2664 C CA . GLU A 1 367 ? 32.04600 7.57600 -38.09000 1.000 78.77260 385 GLU A CA 1
ATOM 2665 C C . GLU A 1 367 ? 31.85700 9.08400 -38.00500 1.000 81.77559 385 GLU A C 1
ATOM 2666 O O . GLU A 1 367 ? 32.78200 9.81300 -37.63000 1.000 81.93088 385 GLU A O 1
ATOM 2672 N N . LEU A 1 368 ? 30.66300 9.57100 -38.35300 1.000 82.49147 386 LEU A N 1
ATOM 2673 C CA . LEU A 1 368 ? 30.39400 11.00200 -38.25900 1.000 84.75490 386 LEU A CA 1
ATOM 2674 C C . LEU A 1 368 ? 30.38300 11.46500 -36.80900 1.000 81.37555 386 LEU A C 1
ATOM 2675 O O . LEU A 1 368 ? 30.81900 12.58100 -36.50400 1.000 83.86795 386 LEU A O 1
ATOM 2680 N N . ALA A 1 369 ? 29.88400 10.62100 -35.90200 1.000 79.27529 387 ALA A N 1
ATOM 2681 C CA . ALA A 1 369 ? 29.91200 10.95900 -34.48400 1.000 77.98040 387 ALA A CA 1
ATOM 2682 C C . ALA A 1 369 ? 31.33200 10.95600 -33.93700 1.000 82.55463 387 ALA A C 1
ATOM 2683 O O . ALA A 1 369 ? 31.64300 11.72300 -33.01800 1.000 82.59938 387 ALA A O 1
ATOM 2685 N N . LEU A 1 370 ? 32.20400 10.10400 -34.48200 1.000 83.51264 388 LEU A N 1
ATOM 2686 C CA . LEU A 1 370 ? 33.61000 10.13900 -34.09300 1.000 83.62582 388 LEU A CA 1
ATOM 2687 C C . LEU A 1 370 ? 34.26600 11.44400 -34.52100 1.000 85.67343 388 LEU A C 1
ATOM 2688 O O . LEU A 1 370 ? 35.04700 12.03100 -33.76400 1.000 93.55595 388 LEU A O 1
ATOM 2693 N N . LYS A 1 371 ? 33.95800 11.91500 -35.73200 1.000 85.44446 389 LYS A N 1
ATOM 2694 C CA . LYS A 1 371 ? 34.56900 13.14400 -36.22800 1.000 93.96916 389 LYS A CA 1
ATOM 2695 C C . LYS A 1 371 ? 34.09100 14.35600 -35.43900 1.000 89.70286 389 LYS A C 1
ATOM 2696 O O . LYS A 1 371 ? 34.88200 15.25600 -35.13400 1.000 87.94475 389 LYS A O 1
ATOM 2702 N N . LYS A 1 372 ? 32.79900 14.39900 -35.10400 1.000 87.48417 390 LYS A N 1
ATOM 2703 C CA . LYS A 1 372 ? 32.29900 15.44900 -34.22300 1.000 86.43931 390 LYS A CA 1
ATOM 2704 C C . LYS A 1 372 ? 33.00500 15.40900 -32.87400 1.000 85.12073 390 LYS A C 1
ATOM 2705 O O . LYS A 1 372 ? 33.33100 16.45600 -32.30300 1.000 83.72583 390 LYS A O 1
ATOM 2711 N N . TRP A 1 373 ? 33.26100 14.20500 -32.35900 1.000 86.61038 391 TRP A N 1
ATOM 2712 C CA . TRP A 1 373 ? 33.93000 14.07300 -31.07000 1.000 87.73947 391 TRP A CA 1
ATOM 2713 C C . TRP A 1 373 ? 35.36400 14.57900 -31.13600 1.000 88.17899 391 TRP A C 1
ATOM 2714 O O . TRP A 1 373 ? 35.84300 15.22500 -30.19700 1.000 88.30269 391 TRP A O 1
ATOM 2725 N N . GLU A 1 374 ? 36.06800 14.27900 -32.23000 1.000 92.49004 392 GLU A N 1
ATOM 2726 C CA . GLU A 1 374 ? 37.41700 14.80300 -32.41300 1.000 96.66422 392 GLU A CA 1
ATOM 2727 C C . GLU A 1 374 ? 37.41700 16.32500 -32.39900 1.000 97.47221 392 GLU A C 1
ATOM 2728 O O . GLU A 1 374 ? 38.23600 16.95300 -31.72000 1.000 100.46994 392 GLU A O 1
ATOM 2734 N N . PHE A 1 375 ? 36.49500 16.93500 -33.14700 1.000 96.78266 393 PHE A N 1
ATOM 2735 C CA . PHE A 1 375 ? 36.45000 18.39100 -33.24000 1.000 99.56720 393 PHE A CA 1
ATOM 2736 C C . PHE A 1 375 ? 36.19300 19.02500 -31.87800 1.000 101.27793 393 PHE A C 1
ATOM 2737 O O . PHE A 1 375 ? 36.89400 19.96000 -31.47600 1.000 102.89918 393 PHE A O 1
ATOM 2745 N N . VAL A 1 376 ? 35.19000 18.52400 -31.15000 1.000 93.48226 394 VAL A N 1
ATOM 2746 C CA . VAL A 1 376 ? 34.85900 19.09400 -29.84500 1.000 95.94835 394 VAL A CA 1
ATOM 2747 C C . VAL A 1 376 ? 36.04400 18.97300 -28.89500 1.000 102.63599 394 VAL A C 1
ATOM 2748 O O . VAL A 1 376 ? 36.40700 19.93100 -28.20100 1.000 106.34696 394 VAL A O 1
ATOM 2752 N N . LEU A 1 377 ? 36.67100 17.79900 -28.88500 1.000 99.72511 395 LEU A N 1
ATOM 2753 C CA . LEU A 1 377 ? 37.78400 17.55700 -27.93400 1.000 101.08317 395 LEU A CA 1
ATOM 2754 C C . LEU A 1 377 ? 38.93800 18.51600 -28.23100 1.000 109.25520 395 LEU A C 1
ATOM 2755 O O . LEU A 1 377 ? 39.47800 19.10700 -27.28300 1.000 113.22673 395 LEU A O 1
ATOM 2760 N N . ARG A 1 378 ? 39.24700 18.68000 -29.52500 1.000 111.13964 396 ARG A N 1
ATOM 2761 C CA . ARG A 1 378 ? 40.37900 19.54100 -29.96600 1.000 114.36108 396 ARG A CA 1
ATOM 2762 C C . ARG A 1 378 ? 40.13800 21.00200 -29.59200 1.000 119.08796 396 ARG A C 1
ATOM 2763 O O . ARG A 1 378 ? 41.10800 21.69400 -29.23200 1.000 127.27052 396 ARG A O 1
ATOM 2771 N N . GLN A 1 379 ? 38.89500 21.45300 -29.69100 1.000 122.99369 397 GLN A N 1
ATOM 2772 C CA . GLN A 1 379 ? 38.57200 22.88200 -29.43600 1.000 125.50979 397 GLN A CA 1
ATOM 2773 C C . GLN A 1 379 ? 38.60900 23.23200 -27.94400 1.000 121.89093 397 GLN A C 1
ATOM 2774 O O . GLN A 1 379 ? 38.38100 24.40800 -27.63000 1.000 132.81856 397 GLN A O 1
ATOM 2780 N N . LEU A 1 380 ? 38.87200 22.27400 -27.05700 1.000 120.10124 398 LEU A N 1
ATOM 2781 C CA . LEU A 1 380 ? 38.99200 22.62500 -25.62000 1.000 119.25904 398 LEU A CA 1
ATOM 2782 C C . LEU A 1 380 ? 40.26200 21.99400 -25.05100 1.000 129.51290 398 LEU A C 1
ATOM 2783 O O . LEU A 1 380 ? 40.51900 22.17500 -23.84500 1.000 132.46062 398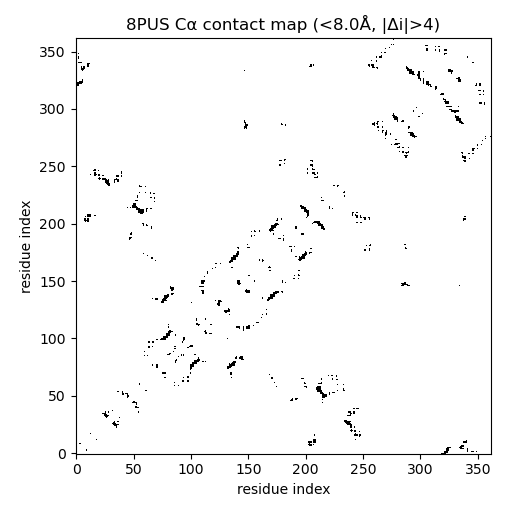 LEU A O 1
ATOM 2788 N N . ARG A 1 381 ? 41.01500 21.28000 -25.89400 1.000 140.52211 399 ARG A N 1
ATOM 2789 C CA . ARG A 1 381 ? 42.25500 20.59200 -25.44400 1.000 141.10376 399 ARG A CA 1
ATOM 2790 C C . ARG A 1 381 ? 43.02200 21.47500 -24.45400 1.000 139.79571 399 ARG A C 1
ATOM 2791 O O . ARG A 1 381 ? 43.26600 22.65600 -24.77300 1.000 137.49017 399 ARG A O 1
ATOM 2799 N N . PRO A 1 382 ? 43.46000 20.93400 -23.29600 1.000 143.32245 400 PRO A N 1
ATOM 2800 C CA . PRO A 1 382 ? 44.21500 21.70600 -22.32400 1.000 145.78853 400 PRO A CA 1
ATOM 2801 C C . PRO A 1 382 ? 45.54200 22.13800 -22.95600 1.000 140.06153 400 PRO A C 1
ATOM 2802 O O . PRO A 1 382 ? 45.73200 23.33600 -23.13700 1.000 137.72967 400 PRO A O 1
#

Foldseek 3Di:
DEFEFAFLLPFAFDPQLVVLLVVAQWWFVLVPPGVLQVVLFVVVCVLQVFATKFKFWFLLLQVLLLLLLQQVDQQEEEEEACQACCNPPNPVCCCPPSVHHYDHAHQLPQQAGDLVVVLCVLPVVLPPPVHGHYAEYEGEAQGVLNFRHGDDLVSLQSVLVSQVVSNHFYEYEPQPLLQNCLLVVHRSNSNSVSGAKYKYHCSGQLRFNTIIMIGHYPVSVVVSSVSSVVVVGSGTGCSSRSSSSVNSVVCSNPFFVQLLVLQLVLQVLVVVLVAPAWHFDSVSSSGNKTKIFGPPDFVVVLQVQLQDFDPVLCVPPVDTYGYHWACNDRGITMGGGHNVQHSVNSVSSSSSNSVSRVVVRD

Secondary structure (DSSP, 8-state):
-EEE-S-GGGPPP-HHHHHHHHT-----GGGT--HHHHHHHHHHHHHHT-SEEEEES-HHHHHHHHHHHH--STTEEEEEETTSHHHHSSTTHHHHTT--EEEEE--TTTS---HHHHHHHHHHTSS-TTS-EEEEEEEESSBTTTTSBPPPHHHHHHHHHHHHHTT-EEEEE-TTHHHHHHHHTS-THHHHTT-SEEEEESSSTT--SS-EEEEE-HHHHHHHHHHHHHHT---SSTHHHHHHHHHHHHSHHHHHHHHHHHHHHHHHHHHTTT-SSEE--GGG--SSEEEEEE-SS-HHHHHHHHH---HHHHHHTSS--EEE-EE-SSSEEEEE--TTS-HHHHHHHHHHHHHHHHTT--